Protein AF-A0A409XUX4-F1 (afdb_monomer_lite)

Organism: Psilocybe cyanescens (NCBI:txid93625)

Sequence (591 aa):
MGKIFDKIPPFVASWIQKQHIFFVATAALSETGHVNLSPKGLAKTFHIKDEKTVWYEDMTGSGVETIAHLRENGRMTIMFCAFEGPPQIVRLSGYGKVFEYDTPEYNELLPLNKRQPGSRSVILLQIHRVETSCGFSIPFYTFKAERMRLHQYLARAEREDLKTATCKLDSEEGATFDSQISEKGVRHYWAVLNKTSIDGLPGIQGAHKSKTLFDRDIANKEWKQEMPLVDMQQSKAAAVSAITSWVDPKVLVWFLLGVLTTSLWSNLTGIVVPKMKACTPSLVFYLQGHTTTMGKTFNEIPPFVASWIQNQHMFWVATAPLSETGHVNLSPKGFAGTFHIVDEKTVWYEDMTGSGIETIAHLRENGRMTIMFCAFEGPPQIVRLFGYGKTCKIYPPPDMILNVITGQVYEFDTPEYNELIPLDKRQPGSRSVIMLHIHRVGTSCGYSIPFYTFNTDRMRLHQFFAGKELADIEAEASATDNGAKQKDDTGKQHPVSDKGLKTYWLVRNKESTDGLPGIQTAYKSNTVFDRSIASKEWKQEKPPTDVLQAKATPDIAKWVDSKVLVGFVVGVGVTGLLSNLTSVVEKLKAW

Secondary structure (DSSP, 8-state):
--EEESS--HHHHHHHTT-S-EEEEEE-SSTTSPEEEEEE--TT-EEE-SSSEEEEEEE--S--HHHHHHHHT-EEEEEEE-SSSS--EEEEEEEEEEEETTSHHHHHHS-TTTSPTTEEEEEEEEEEEEEEE--TTPPEEEEEE---HHHHHHHHHHHHHHTTEE--TT-SS--EE-S---TTSHHHHHHHHSSB-TTS-B--SSGGG--SPPPHHHHH----PPP--S-HHHHHHHHHHHHHHHS-HHHHHHHHHHHHHHHHHHHHH------------S--TTSS-----SSEEESS--HHHHHHHHT-SEEEEEE--SSTTSPPEEEEEESTTSEEE-SSSEEEEEEE--S--HHHHHHHHT-EEEEEEE-SSSS--EEEEEEESS--TT---TT--TTS---SEEETTSHHHHHHS-TTTPPTTEEEEEEEEEEEEEEE--TTSPEEEEEE--THHHHHHHHHHHHHHHHHHHHHHS----B-TTS-B----TTSHHHHHHHHSSB-TTS-B--SSGGG--PPP-HHHHTS-----PPPTTSS-TTS---GGGS--HHHHHHHHHHHHHHHHHHHHHHHHHHHT--

InterPro domains:
  IPR011576 Pyridoxamine 5'-phosphate oxidase, N-terminal [PF01243] (11-134)
  IPR011576 Pyridoxamine 5'-phosphate oxidase, N-terminal [PF01243] (304-390)
  IPR012349 FMN-binding split barrel [G3DSA:2.30.110.10] (4-130)
  IPR012349 FMN-binding split barrel [G3DSA:2.30.110.10] (294-441)

Structure (mmCIF, N/CA/C/O backbone):
data_AF-A0A409XUX4-F1
#
_entry.id   AF-A0A409XUX4-F1
#
loop_
_atom_site.group_PDB
_atom_site.id
_atom_site.type_symbol
_atom_site.label_atom_id
_atom_site.label_alt_id
_atom_site.label_comp_id
_atom_site.label_asym_id
_atom_site.label_entity_id
_atom_site.label_seq_id
_atom_site.pdbx_PDB_ins_code
_atom_site.Cartn_x
_atom_site.Cartn_y
_atom_site.Cartn_z
_atom_site.occupancy
_atom_site.B_iso_or_equiv
_atom_site.auth_seq_id
_atom_site.auth_comp_id
_atom_site.auth_asym_id
_atom_site.auth_atom_id
_atom_site.pdbx_PDB_model_num
ATOM 1 N N . MET A 1 1 ? 5.103 -15.475 -13.789 1.00 54.09 1 MET A N 1
ATOM 2 C CA . MET A 1 1 ? 4.198 -14.387 -14.220 1.00 54.09 1 MET A CA 1
ATOM 3 C C . MET A 1 1 ? 2.974 -14.405 -13.338 1.00 54.09 1 MET A C 1
ATOM 5 O O . MET A 1 1 ? 2.628 -15.475 -12.845 1.00 54.09 1 MET A O 1
ATOM 9 N N . GLY A 1 2 ? 2.375 -13.237 -13.116 1.00 73.50 2 GLY A N 1
ATOM 10 C CA . GLY A 1 2 ? 1.166 -13.141 -12.317 1.00 73.50 2 GLY A CA 1
ATOM 11 C C . GLY A 1 2 ? -0.015 -13.883 -12.935 1.00 73.50 2 GLY A C 1
ATOM 12 O O . GLY A 1 2 ? -0.048 -14.094 -14.147 1.00 73.50 2 GLY A O 1
ATOM 13 N N . LYS A 1 3 ? -0.948 -14.317 -12.091 1.00 89.81 3 LYS A N 1
ATOM 14 C CA . LYS A 1 3 ? -2.194 -14.985 -12.493 1.00 89.81 3 LYS A CA 1
ATOM 15 C C . LYS A 1 3 ? -3.377 -14.248 -11.893 1.00 89.81 3 LYS A C 1
ATOM 17 O O . LYS A 1 3 ? -3.280 -13.808 -10.747 1.00 89.81 3 LYS A O 1
ATOM 22 N N . ILE A 1 4 ? -4.461 -14.176 -12.655 1.00 93.88 4 ILE A N 1
ATOM 23 C CA . ILE A 1 4 ? -5.734 -13.590 -12.241 1.00 93.88 4 ILE A CA 1
ATOM 24 C C . ILE A 1 4 ? -6.726 -14.731 -12.003 1.00 93.88 4 ILE A C 1
ATOM 26 O O . ILE A 1 4 ? -6.735 -15.709 -12.751 1.00 93.88 4 ILE A O 1
ATOM 30 N N . PHE A 1 5 ? -7.525 -14.612 -10.950 1.00 96.62 5 PHE A N 1
ATOM 31 C CA . PHE A 1 5 ? -8.585 -15.546 -10.591 1.00 96.62 5 PHE A CA 1
ATOM 32 C C . PHE A 1 5 ? -9.836 -14.768 -10.171 1.00 96.62 5 PHE A C 1
ATOM 34 O O . PHE A 1 5 ? -9.726 -13.725 -9.528 1.00 96.62 5 PHE A O 1
ATOM 41 N N . ASP A 1 6 ? -11.020 -15.314 -10.441 1.00 96.38 6 ASP A N 1
ATOM 42 C CA . ASP A 1 6 ? -12.298 -14.699 -10.034 1.00 96.38 6 ASP A CA 1
ATOM 43 C C . ASP A 1 6 ? -12.647 -14.944 -8.558 1.00 96.38 6 ASP A C 1
ATOM 45 O O . ASP A 1 6 ? -13.597 -14.377 -8.020 1.00 96.38 6 ASP A O 1
ATOM 49 N N . LYS A 1 7 ? -11.920 -15.857 -7.909 1.00 97.38 7 LYS A N 1
ATOM 50 C CA . LYS A 1 7 ? -12.117 -16.287 -6.523 1.00 97.38 7 LYS A CA 1
ATOM 51 C C . LYS A 1 7 ? -10.797 -16.691 -5.888 1.00 97.38 7 LYS A C 1
ATOM 53 O O . LYS A 1 7 ? -9.867 -17.039 -6.611 1.00 97.38 7 LYS A O 1
ATOM 58 N N . ILE A 1 8 ? -10.726 -16.686 -4.557 1.00 98.44 8 ILE A N 1
ATOM 59 C CA . ILE A 1 8 ? -9.548 -17.092 -3.785 1.00 98.44 8 ILE A CA 1
ATOM 60 C C . ILE A 1 8 ? -9.326 -18.601 -3.959 1.00 98.44 8 ILE A C 1
ATOM 62 O O . ILE A 1 8 ? -10.112 -19.400 -3.445 1.00 98.44 8 ILE A O 1
ATOM 66 N N . PRO A 1 9 ? -8.241 -19.035 -4.626 1.00 97.81 9 PRO A N 1
ATOM 67 C CA . PRO A 1 9 ? -7.914 -20.452 -4.688 1.00 97.81 9 PRO A CA 1
ATOM 68 C C . PRO A 1 9 ? -7.501 -20.987 -3.303 1.00 97.81 9 PRO A C 1
ATOM 70 O O . PRO A 1 9 ? -6.850 -20.255 -2.551 1.00 97.81 9 PRO A O 1
ATOM 73 N N . PRO A 1 10 ? -7.745 -22.271 -2.976 1.00 97.75 10 PRO A N 1
ATOM 74 C CA . PRO A 1 10 ? -7.389 -22.836 -1.669 1.00 97.75 10 PRO A CA 1
ATOM 75 C C . PRO A 1 10 ? -5.918 -22.632 -1.275 1.00 97.75 10 PRO A C 1
ATOM 77 O O . PRO A 1 10 ? -5.625 -22.266 -0.140 1.00 97.75 10 PRO A O 1
ATOM 80 N N . PHE A 1 11 ? -4.984 -22.770 -2.225 1.00 95.81 11 PHE A N 1
ATOM 81 C CA . PHE A 1 11 ? -3.557 -22.549 -1.960 1.00 95.81 11 PHE A CA 1
ATOM 82 C C . PHE A 1 11 ? -3.234 -21.088 -1.601 1.00 95.81 11 PHE A C 1
ATOM 84 O O . PHE A 1 11 ? -2.332 -20.837 -0.804 1.00 95.81 11 PHE A O 1
ATOM 91 N N . VAL A 1 12 ? -3.975 -20.124 -2.163 1.00 97.56 12 VAL A N 1
ATOM 92 C CA . VAL A 1 12 ? -3.846 -18.700 -1.828 1.00 97.56 12 VAL A CA 1
ATOM 93 C C . VAL A 1 12 ? -4.432 -18.438 -0.449 1.00 97.56 12 VAL A C 1
ATOM 95 O O . VAL A 1 12 ? -3.788 -17.761 0.345 1.00 97.56 12 VAL A O 1
ATOM 98 N N . ALA A 1 13 ? -5.598 -19.010 -0.132 1.00 97.94 13 ALA A N 1
ATOM 99 C CA . ALA A 1 13 ? -6.208 -18.885 1.191 1.00 97.94 13 ALA A CA 1
ATOM 100 C C . ALA A 1 13 ? -5.257 -19.381 2.29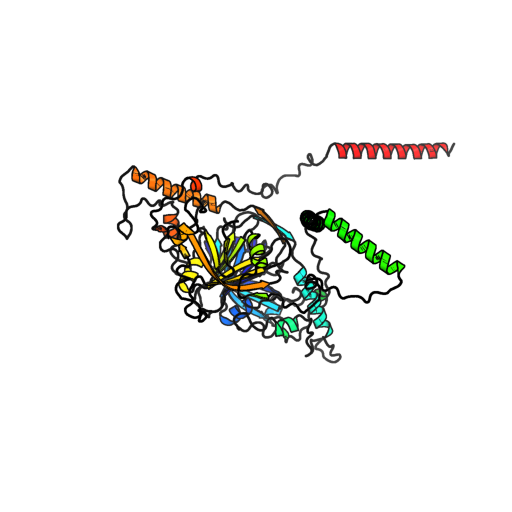5 1.00 97.94 13 ALA A C 1
ATOM 102 O O . ALA A 1 13 ? -4.983 -18.654 3.250 1.00 97.94 13 ALA A O 1
ATOM 103 N N . SER A 1 14 ? -4.671 -20.572 2.118 1.00 97.25 14 SER A N 1
ATOM 104 C CA . SER A 1 14 ? -3.688 -21.128 3.058 1.00 97.25 14 SER A CA 1
ATOM 105 C C . SER A 1 14 ? -2.408 -20.297 3.162 1.00 97.25 14 SER A C 1
ATOM 107 O O . SER A 1 14 ? -1.761 -20.297 4.207 1.00 97.25 14 SER A O 1
ATOM 109 N N . TRP A 1 15 ? -2.003 -19.615 2.088 1.00 97.25 15 TRP A N 1
ATOM 110 C CA . TRP A 1 15 ? -0.830 -18.742 2.104 1.00 97.25 15 TRP A CA 1
ATOM 111 C C . TRP A 1 15 ? -1.120 -17.398 2.795 1.00 97.25 15 TRP A C 1
ATOM 113 O O . TRP A 1 15 ? -0.307 -16.951 3.603 1.00 97.25 15 TRP A O 1
ATOM 123 N N . ILE A 1 16 ? -2.292 -16.797 2.551 1.00 97.56 16 ILE A N 1
ATOM 124 C CA . ILE A 1 16 ? -2.745 -15.548 3.186 1.00 97.56 16 ILE A CA 1
ATOM 125 C C . ILE A 1 16 ? -2.808 -15.694 4.709 1.00 97.56 16 ILE A C 1
ATOM 127 O O . ILE A 1 16 ? -2.332 -14.822 5.429 1.00 97.56 16 ILE A O 1
ATOM 131 N N . GLN A 1 17 ? -3.330 -16.816 5.211 1.00 95.69 17 GLN A N 1
ATOM 132 C CA . GLN A 1 17 ? -3.468 -17.067 6.652 1.00 95.69 17 GLN A CA 1
ATOM 133 C C . GLN A 1 17 ? -2.136 -17.104 7.421 1.00 95.69 17 GLN A C 1
ATOM 135 O O . GLN A 1 17 ? -2.141 -17.009 8.645 1.00 95.69 17 GLN A O 1
ATOM 140 N N . LYS A 1 18 ? -1.001 -17.246 6.725 1.00 95.31 18 LYS A N 1
ATOM 141 C CA . LYS A 1 18 ? 0.341 -17.250 7.330 1.00 95.31 18 LYS A CA 1
ATOM 142 C C . LYS A 1 18 ? 0.955 -15.854 7.450 1.00 95.31 18 LYS A C 1
ATOM 144 O O . LYS A 1 18 ? 2.015 -15.719 8.046 1.00 95.31 18 LYS A O 1
ATOM 149 N N . GLN A 1 19 ? 0.346 -14.837 6.843 1.00 96.94 19 GLN A N 1
ATOM 150 C CA . GLN A 1 19 ? 0.915 -13.493 6.814 1.00 96.94 19 GLN A CA 1
ATOM 151 C C . GLN A 1 19 ? 0.571 -12.734 8.100 1.00 96.94 19 GLN A C 1
ATOM 153 O O . GLN A 1 19 ? -0.573 -12.751 8.548 1.00 96.94 19 GLN A O 1
ATOM 158 N N . HIS A 1 20 ? 1.547 -12.020 8.665 1.00 96.50 20 HIS A N 1
ATOM 159 C CA . HIS A 1 20 ? 1.353 -11.200 9.872 1.00 96.50 20 HIS A CA 1
ATOM 160 C C . HIS A 1 20 ? 0.916 -9.761 9.565 1.00 96.50 20 HIS A C 1
ATOM 162 O O . HIS A 1 20 ? 0.531 -9.016 10.460 1.00 96.50 20 HIS A O 1
ATOM 168 N N . ILE A 1 21 ? 1.002 -9.339 8.303 1.00 97.75 21 ILE A N 1
ATOM 169 C CA . ILE A 1 21 ? 0.664 -7.985 7.871 1.00 97.75 21 ILE A CA 1
ATOM 170 C C . ILE A 1 21 ? 0.050 -8.002 6.474 1.00 97.75 21 ILE A C 1
ATOM 172 O O . ILE A 1 21 ? 0.439 -8.786 5.608 1.00 97.75 21 ILE A O 1
ATOM 176 N N . PHE A 1 22 ? -0.899 -7.101 6.261 1.00 98.50 22 PHE A N 1
ATOM 177 C CA . PHE A 1 22 ? -1.503 -6.805 4.974 1.00 98.50 22 PHE A CA 1
ATOM 178 C C . PHE A 1 22 ? -1.625 -5.297 4.775 1.00 98.50 22 PHE A C 1
ATOM 180 O O . PHE A 1 22 ? -1.474 -4.502 5.703 1.00 98.50 22 PHE A O 1
ATOM 187 N N . PHE A 1 23 ? -1.880 -4.892 3.541 1.00 98.69 23 PHE A N 1
ATOM 188 C CA . PHE A 1 23 ? -1.926 -3.496 3.133 1.00 98.69 23 PHE A CA 1
ATOM 189 C C . PHE A 1 23 ? -3.249 -3.225 2.435 1.00 98.69 23 PHE A C 1
ATOM 191 O O . PHE A 1 23 ? -3.685 -4.019 1.609 1.00 98.69 23 PHE A O 1
ATOM 198 N N . VAL A 1 24 ? -3.888 -2.113 2.768 1.00 98.62 24 VAL A N 1
ATOM 199 C CA . VAL A 1 24 ? -5.198 -1.735 2.240 1.00 98.62 24 VAL A CA 1
ATOM 200 C C . VAL A 1 24 ? -5.052 -0.444 1.459 1.00 98.62 24 VAL A C 1
ATOM 202 O O . VAL A 1 24 ? -4.553 0.540 2.008 1.00 98.62 24 VAL A O 1
ATOM 205 N N . ALA A 1 25 ? -5.509 -0.441 0.210 1.00 98.56 25 ALA A N 1
ATOM 206 C CA . ALA A 1 25 ? -5.637 0.763 -0.595 1.00 98.56 25 ALA A CA 1
ATOM 207 C C . ALA A 1 25 ? -7.102 1.028 -0.959 1.00 98.56 25 ALA A C 1
ATOM 209 O O . ALA A 1 25 ? -7.834 0.115 -1.342 1.00 98.56 25 ALA A O 1
ATOM 210 N N . THR A 1 26 ? -7.515 2.287 -0.836 1.00 98.25 26 THR A N 1
ATOM 211 C CA . THR A 1 26 ? -8.839 2.806 -1.221 1.00 98.25 26 THR A CA 1
ATOM 212 C C . THR A 1 26 ? -8.648 4.180 -1.855 1.00 98.25 26 THR A C 1
ATOM 214 O O . THR A 1 26 ? -7.652 4.838 -1.571 1.00 98.25 26 THR A O 1
ATOM 217 N N . ALA A 1 27 ? -9.577 4.676 -2.666 1.00 96.00 27 ALA A N 1
ATOM 218 C CA . ALA A 1 27 ? -9.424 5.991 -3.297 1.00 96.00 27 ALA A CA 1
ATOM 219 C C . ALA A 1 27 ? -10.740 6.763 -3.324 1.00 96.00 27 ALA A C 1
ATOM 221 O O . ALA A 1 27 ? -11.783 6.170 -3.602 1.00 96.00 27 ALA A O 1
ATOM 222 N N . ALA A 1 28 ? -10.669 8.070 -3.072 1.00 94.00 28 ALA A N 1
ATOM 223 C CA . ALA A 1 28 ? -11.787 8.976 -3.297 1.00 94.00 28 ALA A CA 1
ATOM 224 C C . ALA A 1 28 ? -12.094 9.105 -4.803 1.00 94.00 28 ALA A C 1
ATOM 226 O O . ALA A 1 28 ? -11.186 9.010 -5.640 1.00 94.00 28 ALA A O 1
ATOM 227 N N . LEU A 1 29 ? -13.362 9.338 -5.152 1.00 91.62 29 LEU A N 1
ATOM 228 C CA . LEU A 1 29 ? -13.801 9.543 -6.538 1.00 91.62 29 LEU A CA 1
ATOM 229 C C . LEU A 1 29 ? -13.244 10.839 -7.123 1.00 91.62 29 LEU A C 1
ATOM 231 O O . LEU A 1 29 ? -12.742 10.834 -8.245 1.00 91.62 29 LEU A O 1
ATOM 235 N N . SER A 1 30 ? -13.282 11.926 -6.345 1.00 87.88 30 SER A N 1
ATOM 236 C CA . SER A 1 30 ? -12.789 13.238 -6.779 1.00 87.88 30 SER A CA 1
ATOM 237 C C . SER A 1 30 ? -11.361 13.153 -7.311 1.00 87.88 30 SER A C 1
ATOM 239 O O . SER A 1 30 ? -10.498 12.603 -6.632 1.00 87.88 30 SER A O 1
ATOM 241 N N . GLU A 1 31 ? -11.083 13.767 -8.464 1.00 80.25 31 GLU A N 1
ATOM 242 C CA . GLU A 1 31 ? -9.741 13.848 -9.065 1.00 80.25 31 GLU A CA 1
ATOM 243 C C . GLU A 1 31 ? -8.715 14.584 -8.193 1.00 80.25 31 GLU A C 1
ATOM 245 O O . GLU A 1 31 ? -7.515 14.471 -8.427 1.00 80.25 31 GLU A O 1
ATOM 250 N N . THR A 1 32 ? -9.172 15.342 -7.195 1.00 80.06 32 THR A N 1
ATOM 251 C CA . THR A 1 32 ? -8.321 16.038 -6.219 1.00 80.06 32 THR A CA 1
ATOM 252 C C . THR A 1 32 ? -8.252 15.316 -4.876 1.00 80.06 32 THR A C 1
ATOM 254 O O . THR A 1 32 ? -7.502 15.732 -3.997 1.00 80.06 32 THR A O 1
ATOM 257 N N . GLY A 1 33 ? -9.065 14.272 -4.687 1.00 86.06 33 GLY A N 1
ATOM 258 C CA . GLY A 1 33 ? -9.049 13.449 -3.482 1.00 86.06 33 GLY A CA 1
ATOM 259 C C . GLY A 1 33 ? -7.838 12.522 -3.460 1.00 86.06 33 GLY A C 1
ATOM 260 O O . GLY A 1 33 ? -7.239 12.233 -4.499 1.00 86.06 33 GLY A O 1
ATOM 261 N N . HIS A 1 34 ? -7.465 12.017 -2.291 1.00 90.19 34 HIS A N 1
ATOM 262 C CA . HIS A 1 34 ? -6.253 11.219 -2.160 1.00 90.19 34 HIS A CA 1
ATOM 263 C C . HIS A 1 34 ? -6.506 9.728 -2.398 1.00 90.19 34 HIS A C 1
ATOM 265 O O . HIS A 1 34 ? -7.576 9.177 -2.123 1.00 90.19 34 HIS A O 1
ATOM 271 N N . VAL A 1 35 ? -5.463 9.032 -2.854 1.00 95.69 35 VAL A N 1
ATOM 272 C CA . VAL A 1 35 ? -5.415 7.570 -2.769 1.00 95.69 35 VAL A CA 1
ATOM 273 C C . VAL A 1 35 ? -4.910 7.210 -1.375 1.00 95.69 35 VAL A C 1
ATOM 275 O O . VAL A 1 35 ? -3.799 7.550 -0.991 1.00 95.69 35 VAL A O 1
ATOM 278 N N . ASN A 1 36 ? -5.720 6.524 -0.584 1.00 97.25 36 ASN A N 1
ATOM 279 C CA . ASN A 1 36 ? -5.318 6.052 0.730 1.00 97.25 36 ASN A CA 1
ATOM 280 C C . ASN A 1 36 ? -4.552 4.733 0.617 1.00 97.25 36 ASN A C 1
ATOM 282 O O . ASN A 1 36 ? -4.907 3.851 -0.161 1.00 97.25 36 ASN A O 1
ATOM 286 N N . LEU A 1 37 ? -3.540 4.588 1.466 1.00 97.62 37 LEU A N 1
ATOM 287 C CA . LEU A 1 37 ? -2.762 3.372 1.628 1.00 97.62 37 LEU A CA 1
ATOM 288 C C . LEU A 1 37 ? -2.427 3.175 3.103 1.00 97.62 37 LEU A C 1
ATOM 290 O O . LEU A 1 37 ? -1.843 4.054 3.729 1.00 97.62 37 LEU A O 1
ATOM 294 N N . SER A 1 38 ? -2.802 2.036 3.677 1.00 96.38 38 SER A N 1
ATOM 295 C CA . SER A 1 38 ? -2.632 1.769 5.103 1.00 96.38 38 SER A CA 1
ATOM 296 C C . SER A 1 38 ? -2.156 0.341 5.379 1.00 96.38 38 SER A C 1
ATOM 298 O O . SER A 1 38 ? -2.767 -0.598 4.870 1.00 96.38 38 SER A O 1
ATOM 300 N N . PRO A 1 39 ? -1.129 0.141 6.225 1.00 97.25 39 PRO A N 1
ATOM 301 C CA . PRO A 1 39 ? -0.734 -1.185 6.667 1.00 97.25 39 PRO A CA 1
ATOM 302 C C . PRO A 1 39 ? -1.576 -1.626 7.875 1.00 97.25 39 PRO A C 1
ATOM 304 O O . PRO A 1 39 ? -1.963 -0.812 8.719 1.00 97.25 39 PRO A O 1
ATOM 307 N N . LYS A 1 40 ? -1.858 -2.925 7.963 1.00 96.81 40 LYS A N 1
ATOM 308 C CA . LYS A 1 40 ? -2.647 -3.577 9.015 1.00 96.81 40 LYS A CA 1
ATOM 309 C C . LYS A 1 40 ? -1.900 -4.834 9.448 1.00 96.81 40 LYS A C 1
ATOM 311 O O . LYS A 1 40 ? -1.624 -5.689 8.614 1.00 96.81 40 LYS A O 1
ATOM 316 N N . GLY A 1 41 ? -1.522 -4.927 10.719 1.00 91.00 41 GLY A N 1
ATOM 317 C CA . GLY A 1 41 ? -0.540 -5.922 11.158 1.00 91.00 41 GLY A CA 1
ATOM 318 C C . GLY A 1 41 ? -0.795 -6.513 12.534 1.00 91.00 41 GLY A C 1
ATOM 319 O O . GLY A 1 41 ? 0.150 -6.836 13.235 1.00 91.00 41 GLY A O 1
ATOM 320 N N . LEU A 1 42 ? -2.061 -6.606 12.944 1.00 91.44 42 LEU A N 1
ATOM 321 C CA . LEU A 1 42 ? -2.410 -7.280 14.188 1.00 91.44 42 LEU A CA 1
ATOM 322 C C . LEU A 1 42 ? -2.828 -8.716 13.915 1.00 91.44 42 LEU A C 1
ATOM 324 O O . LEU A 1 42 ? -3.712 -8.973 13.091 1.00 91.44 42 LEU A O 1
ATOM 328 N N . ALA A 1 43 ? -2.244 -9.642 14.668 1.00 90.19 43 ALA A N 1
ATOM 329 C CA . ALA A 1 43 ? -2.665 -11.033 14.656 1.00 90.19 43 ALA A CA 1
ATOM 330 C C . ALA A 1 43 ? -4.182 -11.185 14.875 1.00 90.19 43 ALA A C 1
ATOM 332 O O . ALA A 1 43 ? -4.784 -10.489 15.692 1.00 90.19 43 ALA A O 1
ATOM 333 N N . LYS A 1 44 ? -4.778 -12.167 14.184 1.00 90.25 44 LYS A N 1
ATOM 334 C CA . LYS A 1 44 ? -6.197 -12.556 14.303 1.00 90.25 44 LYS A CA 1
ATOM 335 C C . LYS A 1 44 ? -7.215 -11.470 13.929 1.00 90.25 44 LYS A C 1
ATOM 337 O O . LYS A 1 44 ? -8.351 -11.566 14.369 1.00 90.25 44 LYS A O 1
ATOM 342 N N . THR A 1 45 ? -6.825 -10.479 13.125 1.00 95.62 45 THR A N 1
ATOM 343 C CA . THR A 1 45 ? -7.748 -9.433 12.647 1.00 95.62 45 THR A CA 1
ATOM 344 C C . THR A 1 45 ? -8.212 -9.628 11.208 1.00 95.62 45 THR A C 1
ATOM 346 O O . THR A 1 45 ? -9.161 -8.972 10.806 1.00 95.62 45 THR A O 1
ATOM 349 N N . PHE A 1 46 ? -7.581 -10.499 10.413 1.00 98.06 46 PHE A N 1
ATOM 350 C CA . PHE A 1 46 ? -7.982 -10.777 9.029 1.00 98.06 46 PHE A CA 1
ATOM 351 C C . PHE A 1 46 ? -8.625 -12.159 8.911 1.00 98.06 46 PHE A C 1
ATOM 353 O O . PHE A 1 46 ? -8.077 -13.149 9.400 1.00 98.06 46 PHE A O 1
ATOM 360 N N . HIS A 1 47 ? -9.758 -12.235 8.215 1.00 97.94 47 HIS A N 1
ATOM 361 C CA . HIS A 1 47 ? -10.576 -13.437 8.124 1.00 97.94 47 HIS A CA 1
ATOM 362 C C . HIS A 1 47 ? -11.050 -13.684 6.693 1.00 97.94 47 HIS A C 1
ATOM 364 O O . HIS A 1 47 ? -11.508 -12.781 5.993 1.00 97.94 47 HIS A O 1
ATOM 370 N N . ILE A 1 48 ? -10.984 -14.946 6.274 1.00 98.38 48 ILE A N 1
ATOM 371 C CA . ILE A 1 48 ? -11.575 -15.420 5.022 1.00 98.38 48 ILE A CA 1
ATOM 372 C C . ILE A 1 48 ? -12.926 -16.039 5.378 1.00 98.38 48 ILE A C 1
ATOM 374 O O . ILE A 1 48 ? -12.959 -17.028 6.107 1.00 98.38 48 ILE A O 1
ATOM 378 N N . LYS A 1 49 ? -14.025 -15.435 4.910 1.00 97.75 49 LYS A N 1
ATOM 379 C CA . LYS A 1 49 ? -15.389 -15.939 5.139 1.00 97.75 49 LYS A CA 1
ATOM 380 C C . LYS A 1 49 ? -15.726 -17.046 4.140 1.00 97.75 49 LYS A C 1
ATOM 382 O O . LYS A 1 49 ? -16.232 -18.088 4.537 1.00 97.75 49 LYS A O 1
ATOM 387 N N . ASP A 1 50 ? -15.411 -16.824 2.868 1.00 98.12 50 ASP A N 1
ATOM 388 C CA . ASP A 1 50 ? -15.602 -17.776 1.771 1.00 98.12 50 ASP A CA 1
ATOM 389 C C . ASP A 1 50 ? -14.640 -17.466 0.601 1.00 98.12 50 ASP A C 1
ATOM 391 O O . ASP A 1 50 ? -13.724 -16.653 0.731 1.00 98.12 50 ASP A O 1
ATOM 395 N N . GLU A 1 51 ? -14.817 -18.126 -0.549 1.00 97.94 51 GLU A N 1
ATOM 396 C CA . GLU A 1 51 ? -13.944 -17.972 -1.722 1.00 97.94 51 GLU A CA 1
ATOM 397 C C . GLU A 1 51 ? -14.007 -16.588 -2.400 1.00 97.94 51 GLU A C 1
ATOM 399 O O . GLU A 1 51 ? -13.137 -16.272 -3.212 1.00 97.94 51 GLU A O 1
ATOM 404 N N . LYS A 1 52 ? -14.999 -15.750 -2.075 1.00 98.44 52 LYS A N 1
ATOM 405 C CA . LYS A 1 52 ? -15.168 -14.388 -2.611 1.00 98.44 52 LYS A CA 1
ATOM 406 C C . LYS A 1 52 ? -15.386 -13.324 -1.537 1.00 98.44 52 LYS A C 1
ATOM 408 O O . LYS A 1 52 ? -15.544 -12.155 -1.877 1.00 98.44 52 LYS A O 1
ATOM 413 N N . THR A 1 53 ? -15.353 -13.684 -0.262 1.00 98.62 53 THR A N 1
ATOM 414 C CA . THR A 1 53 ? -15.611 -12.749 0.829 1.00 98.62 53 THR A CA 1
ATOM 415 C C . THR A 1 53 ? -14.531 -12.855 1.888 1.00 98.62 53 THR A C 1
ATOM 417 O O . THR A 1 53 ? -14.292 -13.914 2.472 1.00 98.62 53 THR A O 1
ATOM 420 N N . VAL A 1 54 ? -13.909 -11.721 2.183 1.00 98.81 54 VAL A N 1
ATOM 421 C CA . VAL A 1 54 ? -12.992 -11.559 3.315 1.00 98.81 54 VAL A CA 1
ATOM 422 C C . VAL A 1 54 ? -13.464 -10.402 4.174 1.00 98.81 54 VAL A C 1
ATOM 424 O O . VAL A 1 54 ? -14.218 -9.545 3.718 1.00 98.81 54 VAL A O 1
ATOM 427 N N . TRP A 1 55 ? -13.026 -10.357 5.420 1.00 98.69 55 TRP A N 1
ATOM 428 C CA . TRP A 1 55 ? -13.231 -9.195 6.267 1.00 98.69 55 TRP A CA 1
ATOM 429 C C . TRP A 1 55 ? -12.053 -9.018 7.209 1.00 98.69 55 TRP A C 1
ATOM 431 O O . TRP A 1 55 ? -11.303 -9.962 7.473 1.00 98.69 55 TRP A O 1
ATOM 441 N N . TYR A 1 56 ? -11.878 -7.800 7.704 1.00 98.62 56 TYR A N 1
ATOM 442 C CA . TYR A 1 56 ? -10.935 -7.551 8.777 1.00 98.62 56 TYR A CA 1
ATOM 443 C C . TYR A 1 56 ? -11.516 -6.653 9.863 1.00 98.62 56 TYR A C 1
ATOM 445 O O . TYR A 1 56 ? -12.367 -5.798 9.611 1.00 98.62 56 TYR A O 1
ATOM 453 N N . GLU A 1 57 ? -11.041 -6.875 11.080 1.00 98.06 57 GLU A N 1
ATOM 454 C CA . GLU A 1 57 ? -11.306 -6.049 12.247 1.00 98.06 57 GLU A CA 1
ATOM 455 C C . GLU A 1 57 ? -10.499 -4.747 12.139 1.00 98.06 57 GLU A C 1
ATOM 457 O O . GLU A 1 57 ? -9.267 -4.740 12.220 1.00 98.06 57 GLU A O 1
ATOM 462 N N . ASP A 1 58 ? -11.182 -3.628 11.891 1.00 97.81 58 ASP A N 1
ATOM 463 C CA . ASP A 1 58 ? -10.548 -2.317 11.812 1.00 97.81 58 ASP A CA 1
ATOM 464 C C . ASP A 1 58 ? -10.459 -1.697 13.204 1.00 97.81 58 ASP A C 1
ATOM 466 O O . ASP A 1 58 ? -11.455 -1.328 13.834 1.00 97.81 58 ASP A O 1
ATOM 470 N N . MET A 1 59 ? -9.222 -1.571 13.669 1.00 96.50 59 MET A N 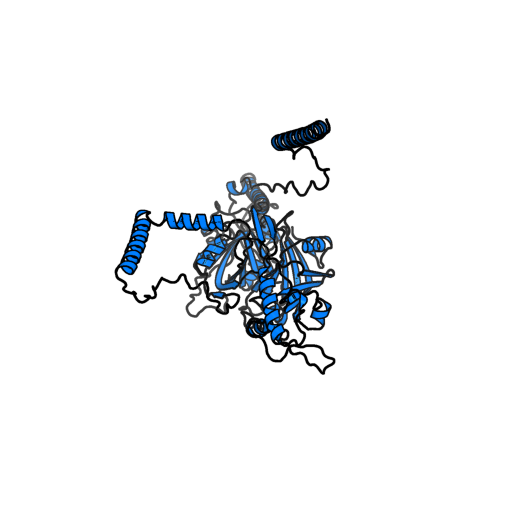1
ATOM 471 C CA . MET A 1 59 ? -8.903 -0.954 14.947 1.00 96.50 59 MET A CA 1
ATOM 472 C C . MET A 1 59 ? -8.914 0.567 14.858 1.00 96.50 59 MET A C 1
ATOM 474 O O . MET A 1 59 ? -8.607 1.167 13.825 1.00 96.50 59 MET A O 1
ATOM 478 N N . THR A 1 60 ? -9.177 1.199 15.995 1.00 95.56 60 THR A N 1
ATOM 479 C CA . THR A 1 60 ? -9.102 2.650 16.145 1.00 95.56 60 THR A CA 1
ATOM 480 C C . THR A 1 60 ? -7.689 3.150 15.884 1.00 95.56 60 THR A C 1
ATOM 482 O O . THR A 1 60 ? -6.729 2.751 16.543 1.00 95.56 60 THR A O 1
ATOM 485 N N . GLY A 1 61 ? -7.574 4.072 14.935 1.00 91.06 61 GLY A N 1
ATOM 486 C CA . GLY A 1 61 ? -6.336 4.754 14.599 1.00 91.06 61 GLY A CA 1
ATOM 487 C C . GLY A 1 61 ? -6.603 6.172 14.111 1.00 91.06 61 GLY A C 1
ATOM 488 O O . GLY A 1 61 ? -7.748 6.609 14.010 1.00 91.06 61 GLY A O 1
ATOM 489 N N . SER A 1 62 ? -5.525 6.875 13.778 1.00 87.62 62 SER A N 1
ATOM 490 C CA . SER A 1 62 ? -5.555 8.274 13.340 1.00 87.62 62 SER A CA 1
ATOM 491 C C . SER A 1 62 ? -6.391 8.540 12.093 1.00 87.62 62 SER A C 1
ATOM 493 O O . SER A 1 62 ? -6.988 9.600 11.975 1.00 87.62 62 SER A O 1
ATOM 495 N N . GLY A 1 63 ? -6.391 7.598 11.152 1.00 90.38 63 GLY A N 1
ATOM 496 C CA . GLY A 1 63 ? -7.059 7.738 9.862 1.00 90.38 63 GLY A CA 1
ATOM 497 C C . GLY A 1 63 ? -8.440 7.090 9.837 1.00 90.38 63 GLY A C 1
ATOM 498 O O . GLY A 1 63 ? -8.702 6.126 10.568 1.00 90.38 63 GLY A O 1
ATOM 499 N N . VAL A 1 64 ? -9.310 7.589 8.960 1.00 95.88 64 VAL A N 1
ATOM 500 C CA . VAL A 1 64 ? -10.645 7.028 8.668 1.00 95.88 64 VAL A CA 1
ATOM 501 C C . VAL A 1 64 ? -10.912 6.910 7.158 1.00 95.88 64 VAL A C 1
ATOM 503 O O . VAL A 1 64 ? -12.032 6.678 6.714 1.00 95.88 64 VAL A O 1
ATOM 506 N N . GLU A 1 65 ? -9.864 7.027 6.345 1.00 96.81 65 GLU A N 1
ATOM 507 C CA . GLU A 1 65 ? -9.939 7.144 4.886 1.00 96.81 65 GLU A CA 1
ATOM 508 C C . GLU A 1 65 ? -10.529 5.889 4.241 1.00 96.81 65 GLU A C 1
ATOM 510 O O . GLU A 1 65 ? -11.343 5.992 3.331 1.00 96.81 65 GLU A O 1
ATOM 515 N N . THR A 1 66 ? -10.180 4.693 4.732 1.00 97.94 66 THR A N 1
ATOM 516 C CA . THR A 1 66 ? -10.790 3.447 4.240 1.00 97.94 66 THR A CA 1
ATOM 517 C C . THR A 1 66 ? -12.304 3.484 4.424 1.00 97.94 66 THR A C 1
ATOM 519 O O . THR A 1 66 ? -13.026 3.278 3.459 1.00 97.94 66 THR A O 1
ATOM 522 N N . ILE A 1 67 ? -12.792 3.799 5.626 1.00 98.38 67 ILE A N 1
ATOM 523 C CA . ILE A 1 67 ? -14.234 3.868 5.901 1.00 98.38 67 ILE A CA 1
ATOM 524 C C . ILE A 1 67 ? -14.894 4.917 5.007 1.00 98.38 67 ILE A C 1
ATOM 526 O O . ILE A 1 67 ? -15.904 4.627 4.374 1.00 98.38 67 ILE A O 1
ATOM 530 N N . ALA A 1 68 ? -14.300 6.105 4.907 1.00 98.00 68 ALA A N 1
ATOM 531 C CA . ALA A 1 68 ? -14.862 7.196 4.127 1.00 98.00 68 ALA A CA 1
ATOM 532 C C . ALA A 1 68 ? -14.944 6.874 2.623 1.00 98.00 68 ALA A C 1
ATOM 534 O O . ALA A 1 68 ? -15.994 7.055 2.014 1.00 98.00 68 ALA A O 1
ATOM 535 N N . HIS A 1 69 ? -13.881 6.318 2.033 1.00 97.75 69 HIS A N 1
ATOM 536 C CA . HIS A 1 69 ? -13.871 5.924 0.617 1.00 97.75 69 HIS A CA 1
ATOM 537 C C . HIS A 1 69 ? -14.831 4.758 0.349 1.00 97.75 69 HIS A C 1
ATOM 539 O O . HIS A 1 69 ? -15.504 4.731 -0.677 1.00 97.75 69 HIS A O 1
ATOM 545 N N . LEU A 1 70 ? -14.947 3.807 1.284 1.00 98.06 70 LEU A N 1
ATOM 546 C CA . LEU A 1 70 ? -15.900 2.706 1.153 1.00 98.06 70 LEU A CA 1
ATOM 547 C C . LEU A 1 70 ? -17.354 3.184 1.203 1.00 98.06 70 LEU A C 1
ATOM 549 O O . LEU A 1 70 ? -18.191 2.641 0.490 1.00 98.06 70 LEU A O 1
ATOM 553 N N . ARG A 1 71 ? -17.653 4.205 2.014 1.00 96.94 71 ARG A N 1
ATOM 554 C CA . ARG A 1 71 ? -18.978 4.839 2.048 1.00 96.94 71 ARG A CA 1
ATOM 555 C C . ARG A 1 71 ? -19.290 5.624 0.779 1.00 96.94 71 ARG A C 1
ATOM 557 O O . ARG A 1 71 ? -20.453 5.689 0.402 1.00 96.94 71 ARG A O 1
ATOM 564 N N . GLU A 1 72 ? -18.278 6.221 0.159 1.00 96.06 72 GLU A N 1
ATOM 565 C CA . GLU A 1 72 ? -18.434 6.971 -1.086 1.00 96.06 72 GLU A CA 1
ATOM 566 C C . GLU A 1 72 ? -18.623 6.039 -2.291 1.00 96.06 72 GLU A C 1
ATOM 568 O O . GLU A 1 72 ? -19.583 6.193 -3.037 1.00 96.06 72 GLU A O 1
ATOM 573 N N . ASN A 1 73 ? -17.718 5.075 -2.484 1.00 95.62 73 ASN A N 1
ATOM 574 C CA . ASN A 1 73 ? -17.660 4.288 -3.721 1.00 95.62 73 ASN A CA 1
ATOM 575 C C . ASN A 1 73 ? -17.339 2.797 -3.532 1.00 95.62 73 ASN A C 1
ATOM 577 O O . ASN A 1 73 ? -17.409 2.018 -4.480 1.00 95.62 73 ASN A O 1
ATOM 581 N N . GLY A 1 74 ? -16.974 2.367 -2.324 1.00 96.94 74 GLY A N 1
ATOM 582 C CA . GLY A 1 74 ? -16.746 0.953 -2.025 1.00 96.94 74 GLY A CA 1
ATOM 583 C C . GLY A 1 74 ? -15.441 0.360 -2.570 1.00 96.94 74 GLY A C 1
ATOM 584 O O . GLY A 1 74 ? -15.117 -0.765 -2.205 1.00 96.94 74 GLY A O 1
ATOM 585 N N . ARG A 1 75 ? -14.650 1.046 -3.402 1.00 96.88 75 ARG A N 1
ATOM 586 C CA . ARG A 1 75 ? -13.466 0.433 -4.027 1.00 96.88 75 ARG A CA 1
ATOM 587 C C . ARG A 1 75 ? -12.352 0.171 -3.022 1.00 96.88 75 ARG A C 1
ATOM 589 O O . ARG A 1 75 ? -11.880 1.082 -2.334 1.00 96.88 75 ARG A O 1
ATOM 596 N N . MET A 1 76 ? -11.865 -1.067 -2.995 1.00 98.19 76 MET A N 1
ATOM 597 C CA . MET A 1 76 ? -10.763 -1.457 -2.124 1.00 98.19 76 MET A CA 1
ATOM 598 C C . MET A 1 76 ? -9.913 -2.576 -2.719 1.00 98.19 76 MET A C 1
ATOM 600 O O . MET A 1 76 ? -10.428 -3.530 -3.304 1.00 98.19 76 MET A O 1
ATOM 604 N N . THR A 1 77 ? -8.606 -2.484 -2.479 1.00 98.56 77 THR A N 1
ATOM 605 C CA . THR A 1 77 ? -7.652 -3.567 -2.718 1.00 98.56 77 THR A CA 1
ATOM 606 C C . THR A 1 77 ? -6.922 -3.906 -1.424 1.00 98.56 77 THR A C 1
ATOM 608 O O . THR A 1 77 ? -6.355 -3.026 -0.773 1.00 98.56 77 THR A O 1
ATOM 611 N N . ILE A 1 78 ? -6.907 -5.190 -1.066 1.00 98.81 78 ILE A N 1
ATOM 612 C CA . ILE A 1 78 ? -6.101 -5.736 0.030 1.00 98.81 78 ILE A CA 1
ATOM 613 C C . ILE A 1 78 ? -4.915 -6.484 -0.567 1.00 98.81 78 ILE A C 1
ATOM 615 O O . ILE A 1 78 ? -5.095 -7.327 -1.439 1.00 98.81 78 ILE A O 1
ATOM 619 N N . MET A 1 79 ? -3.705 -6.204 -0.094 1.00 98.75 79 MET A N 1
ATOM 620 C CA . MET A 1 79 ? -2.479 -6.821 -0.581 1.00 98.75 79 MET A CA 1
ATOM 621 C C . MET A 1 79 ? -1.681 -7.496 0.534 1.00 98.75 79 MET A C 1
ATOM 623 O O . MET A 1 79 ? -1.525 -6.954 1.626 1.00 98.75 79 MET A O 1
ATOM 627 N N . PHE A 1 80 ? -1.095 -8.641 0.200 1.00 98.56 80 PHE A N 1
ATOM 628 C CA . PHE A 1 80 ? -0.168 -9.412 1.022 1.00 98.56 80 PHE A CA 1
ATOM 629 C C . PHE A 1 80 ? 1.174 -9.584 0.300 1.00 98.56 80 PHE A C 1
ATOM 631 O O . PHE A 1 80 ? 1.196 -9.746 -0.924 1.00 98.56 80 PHE A O 1
ATOM 638 N N . CYS A 1 81 ? 2.278 -9.614 1.052 1.00 96.88 81 CYS A N 1
ATOM 639 C CA . CYS A 1 81 ? 3.638 -9.775 0.527 1.00 96.88 81 CYS A CA 1
ATOM 640 C C . CYS A 1 81 ? 4.391 -10.891 1.260 1.00 96.88 81 CYS A C 1
ATOM 642 O O . CYS A 1 81 ? 4.402 -10.911 2.486 1.00 96.88 81 CYS A O 1
ATOM 644 N N . ALA A 1 82 ? 5.092 -11.753 0.518 1.00 96.19 82 ALA A N 1
ATOM 645 C CA . ALA A 1 82 ? 6.030 -12.718 1.086 1.00 96.19 82 ALA A CA 1
ATOM 646 C C . ALA A 1 82 ? 7.333 -12.028 1.512 1.00 96.19 82 ALA A C 1
ATOM 648 O O . ALA A 1 82 ? 8.182 -11.718 0.665 1.00 96.19 82 ALA A O 1
ATOM 649 N N . PHE A 1 83 ? 7.499 -11.849 2.818 1.00 95.88 83 PHE A N 1
ATOM 650 C CA . PHE A 1 83 ? 8.767 -11.443 3.430 1.00 95.88 83 PHE A CA 1
ATOM 651 C C . PHE A 1 83 ? 9.694 -12.618 3.750 1.00 95.88 83 PHE A C 1
ATOM 653 O O . PHE A 1 83 ? 10.910 -12.454 3.792 1.00 95.88 83 PHE A O 1
ATOM 660 N N . GLU A 1 84 ? 9.128 -13.811 3.900 1.00 92.94 84 GLU A N 1
ATOM 661 C CA . GLU A 1 84 ? 9.850 -15.057 4.134 1.00 92.94 84 GLU A CA 1
ATOM 662 C C . GLU A 1 84 ? 9.509 -16.071 3.038 1.00 92.94 84 GLU A C 1
ATOM 664 O O . GLU A 1 84 ? 8.435 -16.026 2.431 1.00 92.94 84 GLU A O 1
ATOM 669 N N . GLY A 1 85 ? 10.423 -17.009 2.787 1.00 91.69 85 GLY A N 1
ATOM 670 C CA . GLY A 1 85 ? 10.211 -18.081 1.815 1.00 91.69 85 GLY A CA 1
ATOM 671 C C . GLY A 1 85 ? 10.118 -17.602 0.355 1.00 91.69 85 GLY A C 1
ATOM 672 O O . GLY A 1 85 ? 10.701 -16.574 -0.007 1.00 91.69 85 GLY A O 1
ATOM 673 N N . PRO A 1 86 ? 9.441 -18.373 -0.518 1.00 92.31 86 PRO A N 1
ATOM 674 C CA . PRO A 1 86 ? 9.331 -18.051 -1.935 1.00 92.31 86 PRO A CA 1
ATOM 675 C C . PRO A 1 86 ? 8.651 -16.697 -2.187 1.00 92.31 86 PRO A C 1
ATOM 677 O O . PRO A 1 86 ? 7.679 -16.355 -1.510 1.00 92.31 86 PRO A O 1
ATOM 680 N N . PRO A 1 87 ? 9.111 -15.938 -3.193 1.00 93.06 87 PRO A N 1
ATOM 681 C CA . PRO A 1 87 ? 8.582 -14.617 -3.480 1.00 93.06 87 PRO A CA 1
ATOM 682 C C . PRO A 1 87 ? 7.148 -14.702 -4.022 1.00 93.06 87 PRO A C 1
ATOM 684 O O . PRO A 1 87 ? 6.869 -15.434 -4.973 1.00 93.06 87 PRO A O 1
ATOM 687 N N . GLN A 1 88 ? 6.232 -13.952 -3.407 1.00 94.69 88 GLN A N 1
ATOM 688 C CA . GLN A 1 88 ? 4.827 -13.908 -3.800 1.00 94.69 88 GLN A CA 1
ATOM 689 C C . GLN A 1 88 ? 4.164 -12.619 -3.310 1.00 94.69 88 GLN A C 1
ATOM 691 O O . GLN A 1 88 ? 4.401 -12.162 -2.193 1.00 94.69 88 GLN A O 1
ATOM 696 N N . ILE A 1 89 ? 3.311 -12.045 -4.152 1.00 97.19 89 ILE A N 1
ATOM 697 C CA . ILE A 1 89 ? 2.371 -10.984 -3.789 1.00 97.19 89 ILE A CA 1
ATOM 698 C C . ILE A 1 89 ? 0.973 -11.471 -4.155 1.00 97.19 89 ILE A C 1
ATOM 700 O O . ILE A 1 89 ? 0.800 -12.087 -5.210 1.00 97.19 89 ILE A O 1
ATOM 704 N N . VAL A 1 90 ? -0.012 -11.189 -3.305 1.00 98.31 90 VAL A N 1
ATOM 705 C CA . VAL A 1 90 ? -1.431 -11.440 -3.590 1.00 98.31 90 VAL A CA 1
ATOM 706 C C . VAL A 1 90 ? -2.217 -10.156 -3.393 1.00 98.31 90 VAL A C 1
ATOM 708 O O . VAL A 1 90 ? -2.044 -9.500 -2.370 1.00 98.31 90 VAL A O 1
ATOM 711 N N . ARG A 1 91 ? -3.086 -9.818 -4.347 1.00 98.31 91 ARG A N 1
ATOM 712 C CA . ARG A 1 91 ? -4.056 -8.722 -4.259 1.00 98.31 91 ARG A CA 1
ATOM 713 C C . ARG A 1 91 ? -5.471 -9.272 -4.325 1.00 98.31 91 ARG A C 1
ATOM 715 O O . ARG A 1 91 ? -5.756 -10.128 -5.158 1.00 98.31 91 ARG A O 1
ATOM 722 N N . LEU A 1 92 ? -6.335 -8.768 -3.457 1.00 98.56 92 LEU A N 1
ATOM 723 C CA . LEU A 1 92 ? -7.770 -9.013 -3.437 1.00 98.56 92 LEU A CA 1
ATOM 724 C C . LEU A 1 92 ? -8.452 -7.681 -3.745 1.00 98.56 92 LEU A C 1
ATOM 726 O O . LEU A 1 92 ? -8.451 -6.791 -2.894 1.00 98.56 92 LEU A O 1
ATOM 730 N N . SER A 1 93 ? -8.991 -7.537 -4.949 1.00 97.88 93 SER A N 1
ATOM 731 C CA . SER A 1 93 ? -9.698 -6.334 -5.389 1.00 97.88 93 SER A CA 1
ATOM 732 C C . SER A 1 93 ? -11.202 -6.581 -5.374 1.00 97.88 93 SER A C 1
ATOM 734 O O . SER A 1 93 ? -11.692 -7.648 -5.767 1.00 97.88 93 SER A O 1
ATOM 736 N N . GLY A 1 94 ? -11.944 -5.606 -4.860 1.00 97.56 94 GLY A N 1
ATOM 737 C CA . GLY A 1 94 ? -13.350 -5.796 -4.549 1.00 97.56 94 GLY A CA 1
ATOM 738 C C . GLY A 1 94 ? -14.075 -4.526 -4.130 1.00 97.56 94 GLY A C 1
ATOM 739 O O . GLY A 1 94 ? -13.521 -3.425 -4.157 1.00 97.56 94 GLY A O 1
ATOM 740 N N . TYR A 1 95 ? -15.318 -4.733 -3.704 1.00 98.12 95 TYR A N 1
ATOM 741 C CA . TYR A 1 95 ? -16.178 -3.703 -3.138 1.00 98.12 95 TYR A CA 1
ATOM 742 C C . TYR A 1 95 ? -16.378 -3.955 -1.647 1.00 98.12 95 TYR A C 1
ATOM 744 O O . TYR A 1 95 ? -16.807 -5.037 -1.233 1.00 98.12 95 TYR A O 1
ATOM 752 N N . GLY A 1 96 ? -16.000 -2.975 -0.836 1.00 97.81 96 GLY A N 1
ATOM 753 C CA . GLY A 1 96 ? -16.035 -3.057 0.608 1.00 97.81 96 GLY A CA 1
ATOM 754 C C . GLY A 1 96 ? -17.299 -2.471 1.229 1.00 97.81 96 GLY A C 1
ATOM 755 O O . GLY A 1 96 ? -17.924 -1.566 0.683 1.00 97.81 96 GLY A O 1
ATOM 756 N N . LYS A 1 97 ? -17.648 -2.977 2.411 1.00 98.25 97 LYS A N 1
ATOM 757 C CA . LYS A 1 97 ? -18.712 -2.470 3.281 1.00 98.25 97 LYS A CA 1
ATOM 758 C C . LYS A 1 97 ? -18.163 -2.241 4.683 1.00 98.25 97 LYS A C 1
ATOM 760 O O . LYS A 1 97 ? -17.251 -2.943 5.121 1.00 98.25 97 LYS A O 1
ATOM 765 N N . VAL A 1 98 ? -18.740 -1.267 5.378 1.00 98.56 98 VAL A N 1
ATOM 766 C CA . VAL A 1 98 ? -18.367 -0.899 6.745 1.00 98.56 98 VAL A CA 1
ATOM 767 C C . VAL A 1 98 ? -19.502 -1.279 7.683 1.00 98.56 98 VAL A C 1
ATOM 769 O O . VAL A 1 98 ? -20.606 -0.752 7.549 1.00 98.56 98 VAL A O 1
ATOM 772 N N . PHE A 1 99 ? -19.215 -2.144 8.648 1.00 98.44 99 PHE A N 1
ATOM 773 C CA . PHE A 1 99 ? -20.108 -2.443 9.763 1.00 98.44 99 PHE A CA 1
ATOM 774 C C . PHE A 1 99 ? -19.489 -1.861 11.022 1.00 98.44 99 PHE A C 1
ATOM 776 O O . PHE A 1 99 ? -18.429 -2.304 11.455 1.00 98.44 99 PHE A O 1
ATOM 783 N N . GLU A 1 100 ? -20.076 -0.793 11.547 1.00 97.94 100 GLU A N 1
ATOM 784 C CA . GLU A 1 100 ? -19.543 -0.108 12.723 1.00 97.94 100 GLU A CA 1
ATOM 785 C C . GLU A 1 100 ? -19.805 -0.910 13.999 1.00 97.94 100 GLU A C 1
ATOM 787 O O . GLU A 1 100 ? -20.689 -1.762 14.040 1.00 97.94 100 GLU A O 1
ATOM 792 N N . TYR A 1 101 ? -19.026 -0.632 15.045 1.00 97.00 101 TYR A N 1
ATOM 793 C CA . TYR A 1 101 ? -19.240 -1.219 16.364 1.00 97.00 101 TYR A CA 1
ATOM 794 C C . TYR A 1 101 ? -20.720 -1.128 16.769 1.00 97.00 101 TYR A C 1
ATOM 796 O O . TYR A 1 101 ? -21.329 -0.063 16.636 1.00 97.00 101 TYR A O 1
ATOM 804 N N . ASP A 1 102 ? -21.256 -2.238 17.284 1.00 93.25 102 ASP A N 1
ATOM 805 C CA . ASP A 1 102 ? -22.637 -2.388 17.768 1.00 93.25 102 ASP A CA 1
ATOM 806 C C . ASP A 1 102 ? -23.741 -2.433 16.693 1.00 93.25 102 ASP A C 1
ATOM 808 O O . ASP A 1 102 ? -24.924 -2.453 17.031 1.00 93.25 102 ASP A O 1
ATOM 812 N N . THR A 1 103 ? -23.412 -2.504 15.396 1.00 96.81 103 THR A N 1
ATOM 813 C CA . THR A 1 103 ? -24.429 -2.877 14.395 1.00 96.81 103 THR A CA 1
ATOM 814 C C . THR A 1 103 ? -24.689 -4.392 14.410 1.00 96.81 103 THR A C 1
ATOM 816 O O . THR A 1 103 ? -23.800 -5.166 14.787 1.00 96.81 103 THR A O 1
ATOM 819 N N . PRO A 1 104 ? -25.880 -4.863 13.985 1.00 97.06 104 PRO A N 1
ATOM 820 C CA . PRO A 1 104 ? -26.176 -6.296 13.909 1.00 97.06 104 PRO A CA 1
ATOM 821 C C . PRO A 1 104 ? -25.141 -7.090 13.100 1.00 97.06 104 PRO A C 1
ATOM 823 O O . PRO A 1 104 ? -24.689 -8.143 13.543 1.00 97.06 104 PRO A O 1
ATOM 826 N N . GLU A 1 105 ? -24.697 -6.556 11.960 1.00 97.38 105 GLU A N 1
ATOM 827 C CA . GLU A 1 105 ? -23.721 -7.200 11.073 1.00 97.38 105 GLU A CA 1
ATOM 828 C C . GLU A 1 105 ? -22.320 -7.268 11.695 1.00 97.38 105 GLU A C 1
ATOM 830 O O . GLU A 1 105 ? -21.598 -8.248 11.500 1.00 97.38 105 GLU A O 1
ATOM 835 N N . TYR A 1 106 ? -21.929 -6.241 12.461 1.00 97.69 106 TYR A N 1
ATOM 836 C CA . TYR A 1 106 ? -20.690 -6.267 13.237 1.00 97.69 106 TYR A CA 1
ATOM 837 C C . TYR A 1 106 ? -20.751 -7.384 14.283 1.00 97.69 106 TYR A C 1
ATOM 839 O O . TYR A 1 106 ? -19.838 -8.202 14.356 1.00 97.69 106 TYR A O 1
ATOM 847 N N . ASN A 1 107 ? -21.845 -7.455 15.048 1.00 96.06 107 ASN A N 1
ATOM 848 C CA . ASN A 1 107 ? -22.013 -8.423 16.132 1.00 96.06 107 ASN A CA 1
ATOM 849 C C . ASN A 1 107 ? -22.128 -9.875 15.628 1.00 96.06 107 ASN A C 1
ATOM 851 O O . ASN A 1 107 ? -21.692 -10.792 16.325 1.00 96.06 107 ASN A O 1
ATOM 855 N N . GLU A 1 108 ? -22.665 -10.093 14.421 1.00 96.88 108 GLU A N 1
ATOM 856 C CA . GLU A 1 108 ? -22.705 -11.409 13.765 1.00 96.88 108 GLU A CA 1
ATOM 857 C C . GLU A 1 108 ? -21.295 -11.923 13.432 1.00 96.88 108 GLU A C 1
ATOM 859 O O . GLU A 1 108 ? -20.962 -13.078 13.704 1.00 96.88 108 GLU A O 1
ATOM 864 N N . LEU A 1 109 ? -20.450 -11.066 12.848 1.00 96.81 109 LEU A N 1
ATOM 865 C CA . LEU A 1 109 ? -19.101 -11.439 12.410 1.00 96.81 109 LEU A CA 1
ATOM 866 C C . LEU A 1 109 ? -18.092 -11.446 13.560 1.00 96.81 109 LEU A C 1
ATOM 868 O O . LEU A 1 109 ? -17.206 -12.304 13.611 1.00 96.81 109 LEU A O 1
ATOM 872 N N . LEU A 1 110 ? -18.223 -10.489 14.475 1.00 96.38 110 LEU A N 1
ATOM 873 C CA . LEU A 1 110 ? -17.282 -10.234 15.552 1.00 96.38 110 LEU A CA 1
ATOM 874 C C . LEU A 1 110 ? -18.026 -9.953 16.871 1.00 96.38 110 LEU A C 1
ATOM 876 O O . LEU A 1 110 ? -18.172 -8.799 17.281 1.00 96.38 110 LEU A O 1
ATOM 880 N N . PRO A 1 111 ? -18.470 -11.015 17.569 1.00 93.75 111 PRO A N 1
ATOM 881 C CA . PRO A 1 111 ? -19.124 -10.890 18.864 1.00 93.75 111 PRO A CA 1
ATOM 882 C C . PRO A 1 111 ? -18.278 -10.128 19.888 1.00 93.75 111 PRO A C 1
ATOM 884 O O . PRO A 1 111 ? -17.043 -10.198 19.883 1.00 93.75 111 PRO A O 1
ATOM 887 N N . LEU A 1 112 ? -18.958 -9.459 20.821 1.00 88.56 112 LEU A N 1
ATOM 888 C CA . LEU A 1 112 ? -18.358 -8.541 21.793 1.00 88.56 112 LEU A CA 1
ATOM 889 C C . LEU A 1 112 ? -17.191 -9.143 22.598 1.00 88.56 112 LEU A C 1
ATOM 891 O O . LEU A 1 112 ? -16.224 -8.441 22.867 1.00 88.56 112 LEU A O 1
ATOM 895 N N . ASN A 1 113 ? -17.245 -10.435 22.928 1.00 89.25 113 ASN A N 1
ATOM 896 C CA . ASN A 1 113 ? -16.216 -11.141 23.701 1.00 89.25 113 ASN A CA 1
ATOM 897 C C . ASN A 1 113 ? -15.029 -11.660 22.862 1.00 89.25 113 ASN A C 1
ATOM 899 O O . ASN A 1 113 ? -14.084 -12.230 23.409 1.00 89.25 113 ASN A O 1
ATOM 903 N N . LYS A 1 114 ? -15.079 -11.522 21.531 1.00 92.56 114 LYS A N 1
ATOM 904 C CA . LYS A 1 114 ? -14.024 -11.968 20.602 1.00 92.56 114 LYS A CA 1
ATOM 905 C C . LYS A 1 114 ? -13.231 -10.822 19.980 1.00 92.56 114 LYS A C 1
ATOM 907 O O . LYS A 1 114 ? -12.144 -11.075 19.460 1.00 92.56 114 LYS A O 1
ATOM 912 N N . ARG A 1 115 ? -13.763 -9.599 20.022 1.00 94.25 115 ARG A N 1
ATOM 913 C CA . ARG A 1 115 ? -13.098 -8.403 19.493 1.00 94.25 115 ARG A CA 1
ATOM 914 C C . ARG A 1 115 ? -11.802 -8.083 20.246 1.00 94.25 115 ARG A C 1
ATOM 916 O O . ARG A 1 115 ? -11.605 -8.460 21.401 1.00 94.25 115 ARG A O 1
ATOM 923 N N . GLN A 1 116 ? -10.952 -7.300 19.611 1.00 94.75 116 GLN A N 1
ATOM 924 C CA . GLN A 1 116 ? -9.826 -6.615 20.220 1.00 94.75 116 GLN A CA 1
ATOM 925 C C . GLN A 1 116 ? -10.267 -5.258 20.815 1.00 94.75 116 GLN A C 1
ATOM 927 O O . GLN A 1 116 ? -11.257 -4.657 20.373 1.00 94.75 116 GLN A O 1
ATOM 932 N N . PRO A 1 117 ? -9.538 -4.733 21.819 1.00 95.19 117 PRO A N 1
ATOM 933 C CA . PRO A 1 117 ? -9.825 -3.430 22.408 1.00 95.19 117 PRO A CA 1
ATOM 934 C C . PRO A 1 117 ? -9.636 -2.313 21.379 1.00 95.19 117 PRO A C 1
ATOM 936 O O . PRO A 1 117 ? -8.599 -2.211 20.728 1.00 95.19 117 PRO A O 1
ATOM 939 N N . GLY A 1 118 ? -10.638 -1.449 21.269 1.00 95.38 118 GLY A N 1
ATOM 940 C CA . GLY A 1 118 ? -10.758 -0.342 20.335 1.00 95.38 118 GLY A CA 1
ATOM 941 C C . GLY A 1 118 ? -11.048 -0.768 18.900 1.00 95.38 118 GLY A C 1
ATOM 942 O O . GLY A 1 118 ? -10.740 -0.013 17.979 1.00 95.38 118 GLY A O 1
ATOM 943 N N . SER A 1 119 ? -11.625 -1.950 18.688 1.00 96.94 119 SER A N 1
ATOM 944 C CA . SER A 1 119 ? -12.274 -2.284 17.421 1.00 96.94 119 SER A CA 1
ATOM 945 C C . SER A 1 119 ? -13.434 -1.330 17.155 1.00 96.94 119 SER A C 1
ATOM 947 O O . SER A 1 119 ? -14.326 -1.187 17.992 1.00 96.94 119 SER A O 1
ATOM 949 N N . ARG A 1 120 ? -13.392 -0.633 16.017 1.00 96.94 120 ARG A N 1
ATOM 950 C CA . ARG A 1 120 ? -14.385 0.398 15.666 1.00 96.94 120 ARG A CA 1
ATOM 951 C C . ARG A 1 120 ? -15.326 -0.027 14.550 1.00 96.94 120 ARG A C 1
ATOM 953 O O . ARG A 1 120 ? -16.411 0.537 14.417 1.00 96.94 120 ARG A O 1
ATOM 960 N N . SER A 1 121 ? -14.906 -0.991 13.737 1.00 98.06 121 SER A N 1
ATOM 961 C CA . SER A 1 121 ? -15.708 -1.526 12.643 1.00 98.06 121 SER A CA 1
ATOM 962 C C . SER A 1 121 ? -15.148 -2.845 12.122 1.00 98.06 121 SER A C 1
ATOM 964 O O . SER A 1 121 ? -13.944 -3.081 12.184 1.00 98.06 121 SER A O 1
ATOM 966 N N . VAL A 1 122 ? -16.004 -3.649 11.506 1.00 98.56 122 VAL A N 1
ATOM 967 C CA . VAL A 1 122 ? -15.618 -4.710 10.579 1.00 98.56 122 VAL A CA 1
ATOM 968 C C . VAL A 1 122 ? -15.662 -4.141 9.166 1.00 98.56 122 VAL A C 1
ATOM 970 O O . VAL A 1 122 ? -16.658 -3.545 8.749 1.00 98.56 122 VAL A O 1
ATOM 973 N N . ILE A 1 123 ? -14.578 -4.334 8.422 1.00 98.75 123 ILE A N 1
ATOM 974 C CA . ILE A 1 123 ? -14.501 -3.983 7.006 1.00 98.75 123 ILE A CA 1
ATOM 975 C C . ILE A 1 123 ? -14.614 -5.272 6.207 1.00 98.75 123 ILE A C 1
ATOM 977 O O . ILE A 1 123 ? -13.685 -6.079 6.186 1.00 98.75 123 ILE A O 1
ATOM 981 N N . LEU A 1 124 ? -15.760 -5.472 5.564 1.00 98.75 124 LEU A N 1
ATOM 982 C CA . LEU A 1 124 ? -16.010 -6.612 4.687 1.00 98.75 124 LEU A CA 1
ATOM 983 C C . LEU A 1 124 ? -15.623 -6.245 3.258 1.00 98.75 124 LEU A C 1
ATOM 985 O O . LEU A 1 124 ? -15.899 -5.135 2.828 1.00 98.75 124 LEU A O 1
ATOM 989 N N . LEU A 1 125 ? -15.022 -7.170 2.517 1.00 98.75 125 LEU A N 1
ATOM 990 C CA . LEU A 1 125 ? -14.691 -7.036 1.103 1.00 98.75 125 LEU A CA 1
ATOM 991 C C . LEU A 1 125 ? -15.336 -8.170 0.314 1.00 98.75 125 LEU A C 1
ATOM 993 O O . LEU A 1 125 ? -15.013 -9.341 0.529 1.00 98.75 125 LEU A O 1
ATOM 997 N N . GLN A 1 126 ? -16.187 -7.807 -0.640 1.00 98.56 126 GLN A N 1
ATOM 998 C CA . GLN A 1 126 ? -16.660 -8.716 -1.672 1.00 98.56 126 GLN A CA 1
ATOM 999 C C . GLN A 1 126 ? -15.712 -8.648 -2.871 1.00 98.56 126 GLN A C 1
ATOM 1001 O O . GLN A 1 126 ? -15.596 -7.623 -3.543 1.00 98.56 126 GLN A O 1
ATOM 1006 N N . ILE A 1 127 ? -15.001 -9.741 -3.109 1.00 98.38 127 ILE A N 1
ATOM 1007 C CA . ILE A 1 127 ? -13.920 -9.856 -4.082 1.00 98.38 127 ILE A CA 1
ATOM 1008 C C . ILE A 1 127 ? -14.511 -10.132 -5.458 1.00 98.38 127 ILE A C 1
ATOM 1010 O O . ILE A 1 127 ? -15.282 -11.077 -5.637 1.00 98.38 127 ILE A O 1
ATOM 1014 N N . HIS A 1 128 ? -14.097 -9.335 -6.438 1.00 96.12 128 HIS A N 1
ATOM 1015 C CA . HIS A 1 128 ? -14.364 -9.619 -7.846 1.00 96.12 128 HIS A CA 1
ATOM 1016 C C . HIS A 1 128 ? -13.109 -10.114 -8.577 1.00 96.12 128 HIS A C 1
ATOM 1018 O O . HIS A 1 128 ? -13.230 -10.703 -9.646 1.00 96.12 128 HIS A O 1
ATOM 1024 N N . ARG A 1 129 ? -11.910 -9.886 -8.016 1.00 95.75 129 ARG A N 1
ATOM 1025 C CA . ARG A 1 129 ? -10.640 -10.236 -8.658 1.00 95.75 129 ARG A CA 1
ATOM 1026 C C . ARG A 1 129 ? -9.542 -10.545 -7.645 1.00 95.75 129 ARG A C 1
ATOM 1028 O O . ARG A 1 129 ? -9.311 -9.792 -6.701 1.00 95.75 129 ARG A O 1
ATOM 1035 N N . VAL A 1 130 ? -8.837 -11.647 -7.876 1.00 97.75 130 VAL A N 1
ATOM 1036 C CA . VAL A 1 130 ? -7.642 -12.060 -7.135 1.00 97.75 130 VAL A CA 1
ATOM 1037 C C . VAL A 1 130 ? -6.461 -12.079 -8.084 1.00 97.75 130 VAL A C 1
ATOM 1039 O O . VAL A 1 130 ? -6.499 -12.744 -9.115 1.00 97.75 130 VAL A O 1
ATOM 1042 N N . GLU A 1 131 ? -5.381 -11.407 -7.715 1.00 96.31 131 GLU A N 1
ATOM 1043 C CA . GLU A 1 131 ? -4.166 -11.367 -8.518 1.00 96.31 131 GLU A CA 1
ATOM 1044 C C . GLU A 1 131 ? -2.981 -11.884 -7.727 1.00 96.31 131 GLU A C 1
ATOM 1046 O O . GLU A 1 131 ? -2.752 -11.491 -6.586 1.00 96.31 131 GLU A O 1
ATOM 1051 N N . THR A 1 132 ? -2.179 -12.730 -8.357 1.00 95.38 132 THR A N 1
ATOM 1052 C CA . THR A 1 132 ? -0.867 -13.116 -7.839 1.00 95.38 132 THR A CA 1
ATOM 1053 C C . THR A 1 132 ? 0.215 -12.443 -8.668 1.00 95.38 132 THR A C 1
ATOM 1055 O O . THR A 1 132 ? 0.060 -12.313 -9.878 1.00 95.38 132 THR A O 1
ATOM 1058 N N . SER A 1 133 ? 1.326 -12.031 -8.060 1.00 92.69 133 SER A N 1
ATOM 1059 C CA . SER A 1 133 ? 2.522 -11.608 -8.795 1.00 92.69 133 SER A CA 1
ATOM 1060 C C . SER A 1 133 ? 3.806 -12.097 -8.126 1.00 92.69 133 SER A C 1
ATOM 1062 O O . SER A 1 133 ? 3.804 -12.552 -6.983 1.00 92.69 133 SER A O 1
ATOM 1064 N N . CYS A 1 134 ? 4.908 -12.066 -8.881 1.00 88.62 134 CYS A N 1
ATOM 1065 C CA . CYS A 1 134 ? 6.129 -12.786 -8.528 1.00 88.62 134 CYS A CA 1
ATOM 1066 C C . CYS A 1 134 ? 6.838 -12.255 -7.275 1.00 88.62 134 CYS A C 1
ATOM 1068 O O . CYS A 1 134 ? 7.578 -13.015 -6.682 1.00 88.62 134 CYS A O 1
ATOM 1070 N N . GLY A 1 135 ? 6.688 -10.980 -6.892 1.00 89.88 135 GLY A N 1
ATOM 1071 C CA . GLY A 1 135 ? 7.337 -10.425 -5.690 1.00 89.88 135 GLY A CA 1
ATOM 1072 C C . GLY A 1 135 ? 8.873 -10.475 -5.677 1.00 89.88 135 GLY A C 1
ATOM 1073 O O . GLY A 1 135 ? 9.480 -10.448 -4.608 1.00 89.88 135 GLY A O 1
ATOM 1074 N N . PHE A 1 136 ? 9.514 -10.568 -6.847 1.00 92.50 136 PHE A N 1
ATOM 1075 C CA . PHE A 1 136 ? 10.968 -10.740 -6.961 1.00 92.50 136 PHE A CA 1
ATOM 1076 C C . PHE A 1 136 ? 11.775 -9.542 -6.455 1.00 92.50 136 PHE A C 1
ATOM 1078 O O . PHE A 1 136 ? 12.969 -9.701 -6.250 1.00 92.50 136 PHE A O 1
ATOM 1085 N N . SER A 1 137 ? 11.144 -8.381 -6.252 1.00 91.25 137 SER A N 1
ATOM 1086 C CA . SER A 1 137 ? 11.780 -7.205 -5.657 1.00 91.25 137 SER A CA 1
ATOM 1087 C C . SER A 1 137 ? 11.667 -7.096 -4.146 1.00 91.25 137 SER A C 1
ATOM 1089 O O . SER A 1 137 ? 12.232 -6.183 -3.555 1.00 91.25 137 SER A O 1
ATOM 1091 N N . ILE A 1 138 ? 10.890 -7.971 -3.509 1.00 94.44 138 ILE A N 1
ATOM 1092 C CA . ILE A 1 138 ? 10.549 -7.792 -2.099 1.00 94.44 138 ILE A CA 1
ATOM 1093 C C . ILE A 1 138 ? 11.645 -8.412 -1.241 1.00 94.44 138 ILE A C 1
ATOM 1095 O O . ILE A 1 138 ? 11.882 -9.614 -1.395 1.00 94.44 138 ILE A O 1
ATOM 1099 N N . PRO A 1 139 ? 12.323 -7.622 -0.389 1.00 94.25 139 PRO A N 1
ATOM 1100 C CA . PRO A 1 139 ? 13.436 -8.105 0.417 1.00 94.25 139 PRO A CA 1
ATOM 1101 C C . PRO A 1 139 ? 12.975 -9.141 1.444 1.00 94.25 139 PRO A C 1
ATOM 1103 O O . PRO A 1 139 ? 11.790 -9.245 1.779 1.00 94.25 139 PRO A O 1
ATOM 1106 N N . PHE A 1 140 ? 13.942 -9.899 1.953 1.00 94.69 140 PHE A N 1
ATOM 1107 C CA . PHE A 1 140 ? 13.706 -10.835 3.036 1.00 94.69 140 PHE A CA 1
ATOM 1108 C C . PHE A 1 140 ? 13.677 -10.109 4.375 1.00 94.69 140 PHE A C 1
ATOM 1110 O O . PHE A 1 140 ? 14.618 -9.392 4.725 1.00 94.69 140 PHE A O 1
ATOM 1117 N N . TYR A 1 141 ? 12.632 -10.377 5.148 1.00 95.94 141 TYR A N 1
ATOM 1118 C CA . TYR A 1 141 ? 12.522 -9.961 6.537 1.00 95.94 141 TYR A CA 1
ATOM 1119 C C . TYR A 1 141 ? 12.176 -11.158 7.417 1.00 95.94 141 TYR A C 1
ATOM 1121 O O . TYR A 1 141 ? 11.440 -12.033 6.982 1.00 95.94 141 TYR A O 1
ATOM 1129 N N . THR A 1 142 ? 12.661 -11.166 8.658 1.00 96.00 142 THR A N 1
ATOM 1130 C CA . THR A 1 142 ? 12.292 -12.173 9.665 1.00 96.00 142 THR A CA 1
ATOM 1131 C C . THR A 1 142 ? 11.271 -11.597 10.637 1.00 96.00 142 THR A C 1
ATOM 1133 O O . THR A 1 142 ? 11.572 -10.587 11.280 1.00 96.00 142 THR A O 1
ATOM 1136 N N . PHE A 1 143 ? 10.109 -12.229 10.806 1.00 95.69 143 PHE A N 1
ATOM 1137 C CA . PHE A 1 143 ? 9.145 -11.831 11.840 1.00 95.69 143 PHE A CA 1
ATOM 1138 C C . PHE A 1 143 ? 9.742 -12.021 13.242 1.00 95.69 143 PHE A C 1
ATOM 1140 O O . PHE A 1 143 ? 10.335 -13.058 13.546 1.00 95.69 143 PHE A O 1
ATOM 1147 N N . LYS A 1 144 ? 9.599 -11.016 14.113 1.00 94.81 144 LYS A N 1
ATOM 1148 C CA . LYS A 1 144 ? 10.100 -11.071 15.496 1.00 94.81 144 LYS A CA 1
ATOM 1149 C C . LYS A 1 144 ? 8.978 -11.129 16.517 1.00 94.81 144 LYS A C 1
ATOM 1151 O O . LYS A 1 144 ? 8.980 -12.015 17.367 1.00 94.81 144 LYS A O 1
ATOM 1156 N N . ALA A 1 145 ? 8.051 -10.176 16.463 1.00 92.94 145 ALA A N 1
ATOM 1157 C CA . ALA A 1 145 ? 6.962 -10.074 17.426 1.00 92.94 145 ALA A CA 1
ATOM 1158 C C . ALA A 1 145 ? 5.858 -9.122 16.948 1.00 92.94 145 ALA A C 1
ATOM 1160 O O . ALA A 1 145 ? 6.097 -8.197 16.174 1.00 92.94 145 ALA A O 1
ATOM 1161 N N . GLU A 1 146 ? 4.658 -9.299 17.495 1.00 91.81 146 GLU A N 1
ATOM 1162 C CA . GLU A 1 146 ? 3.557 -8.340 17.378 1.00 91.81 146 GLU A CA 1
ATOM 1163 C C . GLU A 1 146 ? 3.851 -7.058 18.183 1.00 91.81 146 GLU A C 1
ATOM 1165 O O . GLU A 1 146 ? 4.420 -7.121 19.279 1.00 91.81 146 GLU A O 1
ATOM 1170 N N . ARG A 1 147 ? 3.410 -5.890 17.690 1.00 90.44 147 ARG A N 1
ATOM 1171 C CA . ARG A 1 147 ? 3.414 -4.646 18.482 1.00 90.44 147 ARG A CA 1
ATOM 1172 C C . ARG A 1 147 ? 2.137 -4.545 19.314 1.00 90.44 147 ARG A C 1
ATOM 1174 O O . ARG A 1 147 ? 1.028 -4.486 18.785 1.00 90.44 147 ARG A O 1
ATOM 1181 N N . MET A 1 148 ? 2.292 -4.482 20.637 1.00 90.44 148 MET A N 1
ATOM 1182 C CA . MET A 1 148 ? 1.162 -4.481 21.579 1.00 90.44 148 MET A CA 1
ATOM 1183 C C . MET A 1 148 ? 0.763 -3.085 22.065 1.00 90.44 148 MET A C 1
ATOM 1185 O O . MET A 1 148 ? -0.248 -2.938 22.756 1.00 90.44 148 MET A O 1
ATOM 1189 N N . ARG A 1 149 ? 1.501 -2.041 21.673 1.00 90.81 149 ARG A N 1
ATOM 1190 C CA . ARG A 1 149 ? 1.244 -0.662 22.102 1.00 90.81 149 ARG A CA 1
ATOM 1191 C C . ARG A 1 149 ? -0.150 -0.153 21.732 1.00 90.81 149 ARG A C 1
ATOM 1193 O O . ARG A 1 149 ? -0.742 0.577 22.526 1.00 90.81 149 ARG A O 1
ATOM 1200 N N . LEU A 1 150 ? -0.701 -0.558 20.581 1.00 93.00 150 LEU A N 1
ATOM 1201 C CA . LEU A 1 150 ? -2.065 -0.168 20.205 1.00 93.00 150 LEU A CA 1
ATOM 1202 C C . LEU A 1 150 ? -3.104 -0.785 21.153 1.00 93.00 150 LEU A C 1
ATOM 1204 O O . LEU A 1 150 ? -3.955 -0.067 21.666 1.00 93.00 150 LEU A O 1
ATOM 1208 N N . HIS A 1 151 ? -2.981 -2.082 21.450 1.00 93.75 151 HIS A N 1
ATOM 1209 C CA . HIS A 1 151 ? -3.871 -2.786 22.377 1.00 93.75 151 HIS A CA 1
ATOM 1210 C C . HIS A 1 151 ? -3.846 -2.160 23.772 1.00 93.75 151 HIS A C 1
ATOM 1212 O O . HIS A 1 151 ? -4.892 -1.922 24.363 1.00 93.75 151 HIS A O 1
ATOM 1218 N N . GLN A 1 152 ? -2.657 -1.839 24.285 1.00 92.25 152 GLN A N 1
ATOM 1219 C CA . GLN A 1 152 ? -2.500 -1.200 25.594 1.00 92.25 152 GLN A CA 1
ATOM 1220 C C . GLN A 1 152 ? -3.155 0.183 25.650 1.00 92.25 152 GLN A C 1
ATOM 1222 O O . GLN A 1 152 ? -3.809 0.521 26.640 1.00 92.25 152 GLN A O 1
ATOM 1227 N N . TYR A 1 153 ? -2.967 0.986 24.599 1.00 93.44 153 TYR A N 1
ATOM 1228 C CA . TYR A 1 153 ? -3.577 2.306 24.491 1.00 93.44 153 TYR A CA 1
ATOM 1229 C C . TYR A 1 153 ? -5.105 2.205 24.446 1.00 93.44 153 TYR A C 1
ATOM 1231 O O . TYR A 1 153 ? -5.783 2.854 25.242 1.00 93.44 153 TYR A O 1
ATOM 1239 N N . LEU A 1 154 ? -5.641 1.346 23.574 1.00 95.81 154 LEU A N 1
ATOM 1240 C CA . LEU A 1 154 ? -7.081 1.210 23.374 1.00 95.81 154 LEU A CA 1
ATOM 1241 C C . LEU A 1 154 ? -7.775 0.547 24.565 1.00 95.81 154 LEU A C 1
ATOM 1243 O O . LEU A 1 154 ? -8.807 1.043 24.992 1.00 95.81 154 LEU A O 1
ATOM 1247 N N . ALA A 1 155 ? -7.183 -0.473 25.190 1.00 95.56 155 ALA A N 1
ATOM 1248 C CA . ALA A 1 155 ? -7.736 -1.080 26.405 1.00 95.56 155 ALA A CA 1
ATOM 1249 C C . ALA A 1 155 ? -7.823 -0.062 27.553 1.00 95.56 155 ALA A C 1
ATOM 1251 O O . ALA A 1 155 ? -8.804 -0.011 28.290 1.00 95.56 155 ALA A O 1
ATOM 1252 N N . ARG A 1 156 ? -6.818 0.817 27.688 1.00 94.69 156 ARG A N 1
ATOM 1253 C CA . ARG A 1 156 ? -6.877 1.921 28.655 1.00 94.69 156 ARG A CA 1
ATOM 1254 C C . ARG A 1 156 ? -8.003 2.898 28.328 1.00 94.69 156 ARG A C 1
ATOM 1256 O O . ARG A 1 156 ? -8.731 3.258 29.243 1.00 94.69 156 ARG A O 1
ATOM 1263 N N . ALA A 1 157 ? -8.136 3.309 27.071 1.00 94.94 157 ALA A N 1
ATOM 1264 C CA . ALA A 1 157 ? -9.192 4.223 26.651 1.00 94.94 157 ALA A CA 1
ATOM 1265 C C . ALA A 1 157 ? -10.595 3.611 26.848 1.00 94.94 157 ALA A C 1
ATOM 1267 O O . ALA A 1 157 ? -11.486 4.288 27.348 1.00 94.94 157 ALA A O 1
ATOM 1268 N N . GLU A 1 158 ? -10.784 2.315 26.584 1.00 95.31 158 GLU A N 1
ATOM 1269 C CA . GLU A 1 158 ? -12.053 1.630 26.872 1.00 95.31 158 GLU A CA 1
ATOM 1270 C C . GLU A 1 158 ? -12.380 1.615 28.365 1.00 95.31 158 GLU A C 1
ATOM 1272 O O . GLU A 1 158 ? -13.530 1.829 28.741 1.00 95.31 158 GLU A O 1
ATOM 1277 N N . ARG A 1 159 ? -11.381 1.429 29.239 1.00 94.50 159 ARG A N 1
ATOM 1278 C CA . ARG A 1 159 ? -11.588 1.552 30.691 1.00 94.50 159 ARG A CA 1
ATOM 1279 C C . ARG A 1 159 ? -12.022 2.954 31.104 1.00 94.50 159 ARG A C 1
ATOM 1281 O O . ARG A 1 159 ? -12.770 3.075 32.066 1.00 94.50 159 ARG A O 1
ATOM 1288 N N . GLU A 1 160 ? -11.567 4.001 30.417 1.00 94.50 160 GLU A N 1
ATOM 1289 C CA . GLU A 1 160 ? -12.038 5.364 30.686 1.00 94.50 160 GLU A CA 1
ATOM 1290 C C . GLU A 1 160 ? -13.499 5.561 30.267 1.00 94.50 160 GLU A C 1
ATOM 1292 O O . GLU A 1 160 ? -14.231 6.231 30.990 1.00 94.50 160 GLU A O 1
ATOM 1297 N N . ASP A 1 161 ? -13.945 4.950 29.165 1.00 92.44 161 ASP A N 1
ATOM 1298 C CA . ASP A 1 161 ? -15.367 4.935 28.789 1.00 92.44 161 ASP A CA 1
ATOM 1299 C C . ASP A 1 161 ? -16.203 4.108 29.781 1.00 92.44 161 ASP A C 1
ATOM 1301 O O . ASP A 1 161 ? -17.285 4.519 30.185 1.00 92.44 161 ASP A O 1
ATOM 1305 N N . LEU A 1 162 ? -15.702 2.961 30.248 1.00 91.69 162 LEU A N 1
ATOM 1306 C CA . LEU A 1 162 ? -16.420 2.114 31.209 1.00 91.69 162 LEU A CA 1
ATOM 1307 C C . LEU A 1 162 ? -16.661 2.791 32.566 1.00 91.69 162 LEU A C 1
ATOM 1309 O O . LEU A 1 162 ? -17.608 2.424 33.258 1.00 91.69 162 LEU A O 1
ATOM 1313 N N . LYS A 1 163 ? -15.848 3.783 32.947 1.00 90.44 163 LYS A N 1
ATOM 1314 C CA . LYS A 1 163 ? -16.075 4.588 34.160 1.00 90.44 163 LYS A CA 1
ATOM 1315 C C . LYS A 1 163 ? -17.283 5.519 34.045 1.00 90.44 163 LYS A C 1
ATOM 1317 O O . LYS A 1 163 ? -17.791 5.939 35.078 1.00 90.44 163 LYS A O 1
ATOM 1322 N N . THR A 1 164 ? -17.724 5.852 32.828 1.00 86.50 164 THR A N 1
ATOM 1323 C CA . THR A 1 164 ? -18.913 6.693 32.599 1.00 86.50 164 THR A CA 1
ATOM 1324 C C . THR A 1 164 ? -20.189 5.871 32.408 1.00 86.50 164 THR A C 1
ATOM 1326 O O . THR A 1 164 ? -21.266 6.438 32.238 1.00 86.50 164 THR A O 1
ATOM 1329 N N . ALA A 1 165 ? -20.093 4.536 32.440 1.00 82.69 165 ALA A N 1
ATOM 1330 C CA . ALA A 1 165 ? -21.248 3.651 32.362 1.00 82.69 165 ALA A CA 1
ATOM 1331 C C . ALA A 1 165 ? -22.115 3.768 33.622 1.00 82.69 165 ALA A C 1
ATOM 1333 O O . ALA A 1 165 ? -21.607 3.730 34.745 1.00 82.69 165 ALA A O 1
ATOM 1334 N N . THR A 1 166 ? -23.432 3.847 33.441 1.00 72.75 166 THR A N 1
ATOM 1335 C CA . THR A 1 166 ? -24.395 3.867 34.544 1.00 72.75 166 THR A CA 1
ATOM 1336 C C . THR A 1 166 ? -25.106 2.519 34.639 1.00 72.75 166 THR A C 1
ATOM 1338 O O . THR A 1 166 ? -25.492 1.909 33.638 1.00 72.75 166 THR A O 1
ATOM 1341 N N . CYS A 1 167 ? -25.269 2.017 35.863 1.00 61.53 167 CYS A N 1
ATOM 1342 C CA . CYS A 1 167 ? -26.140 0.876 36.122 1.00 61.53 167 CYS A CA 1
ATOM 1343 C C . CYS A 1 167 ? -27.561 1.407 36.313 1.00 61.53 167 CYS A C 1
ATOM 1345 O O . CYS A 1 167 ? -27.831 2.090 37.301 1.00 61.53 167 CYS A O 1
ATOM 1347 N N . LYS A 1 168 ? -28.473 1.087 35.394 1.00 58.97 168 LYS A N 1
ATOM 1348 C CA . LYS A 1 168 ? -29.903 1.239 35.660 1.00 58.97 168 LYS A CA 1
ATOM 1349 C C . LYS A 1 168 ? -30.321 0.060 36.530 1.00 58.97 168 LYS A C 1
ATOM 1351 O O . LYS A 1 168 ? -30.345 -1.071 36.066 1.00 58.97 168 LYS A O 1
ATOM 1356 N N . LEU A 1 169 ? -30.558 0.326 37.810 1.00 48.28 169 LEU A N 1
ATOM 1357 C CA . LEU A 1 169 ? -30.904 -0.702 38.796 1.00 48.28 169 LEU A CA 1
ATOM 1358 C C . LEU A 1 169 ? -32.300 -1.316 38.559 1.00 48.28 169 LEU A C 1
ATOM 1360 O O . LEU A 1 169 ? -32.554 -2.405 39.060 1.00 48.28 169 LEU A O 1
ATOM 1364 N N . ASP A 1 170 ? -33.143 -0.675 37.735 1.00 50.19 170 ASP A N 1
ATOM 1365 C CA . ASP A 1 170 ? -34.570 -1.006 37.596 1.00 50.19 170 ASP A CA 1
ATOM 1366 C C . ASP A 1 170 ? -35.001 -1.430 36.172 1.00 50.19 170 ASP A C 1
ATOM 1368 O O . ASP A 1 170 ? -36.196 -1.540 35.900 1.00 50.19 170 ASP A O 1
ATOM 1372 N N . SER A 1 171 ? -34.068 -1.652 35.234 1.00 51.75 171 SER A N 1
ATOM 1373 C CA . SER A 1 171 ? -34.388 -2.114 33.870 1.00 51.75 171 SER A CA 1
ATOM 1374 C C . SER A 1 171 ? -33.867 -3.525 33.605 1.00 51.75 171 SER A C 1
ATOM 1376 O O . SER A 1 171 ? -32.733 -3.841 33.950 1.00 51.75 171 SER A O 1
ATOM 1378 N N . GLU A 1 172 ? -34.659 -4.360 32.919 1.00 50.41 172 GLU A N 1
ATOM 1379 C CA . GLU A 1 172 ? -34.199 -5.653 32.367 1.00 50.41 172 GLU A CA 1
ATOM 1380 C C . GLU A 1 172 ? -33.029 -5.476 31.375 1.00 50.41 172 GLU A C 1
ATOM 1382 O O . GLU A 1 172 ? -32.253 -6.395 31.119 1.00 50.41 172 GLU A O 1
ATOM 1387 N N . GLU A 1 173 ? -32.871 -4.259 30.849 1.00 53.88 173 GLU A N 1
ATOM 1388 C CA . GLU A 1 173 ? -31.694 -3.799 30.125 1.00 53.88 173 GLU A CA 1
ATOM 1389 C C . GLU A 1 173 ? -30.538 -3.586 31.116 1.00 53.88 173 GLU A C 1
ATOM 1391 O O . GLU A 1 173 ? -30.614 -2.716 31.986 1.00 53.88 173 GLU A O 1
ATOM 1396 N N . GLY A 1 174 ? -29.470 -4.382 30.993 1.00 60.72 174 GLY A N 1
ATOM 1397 C CA . GLY A 1 174 ? -28.263 -4.272 31.819 1.00 60.72 174 GLY A CA 1
ATOM 1398 C C . GLY A 1 174 ? -27.549 -2.911 31.722 1.00 60.72 174 GLY A C 1
ATOM 1399 O O . GLY A 1 174 ? -28.032 -1.952 31.123 1.00 60.72 174 GLY A O 1
ATOM 1400 N N . ALA A 1 175 ? -26.358 -2.801 32.318 1.00 67.00 175 ALA A N 1
ATOM 1401 C CA . ALA A 1 175 ? -25.588 -1.553 32.281 1.00 67.00 175 ALA A CA 1
ATOM 1402 C C . ALA A 1 175 ? -25.323 -1.090 30.831 1.00 67.00 175 ALA A C 1
ATOM 1404 O O . ALA A 1 175 ? -24.933 -1.889 29.979 1.00 67.00 175 ALA A O 1
ATOM 1405 N N . THR A 1 176 ? -25.511 0.205 30.566 1.00 76.88 176 THR A N 1
ATOM 1406 C CA . THR A 1 176 ? -25.336 0.825 29.240 1.00 76.88 176 THR A CA 1
ATOM 1407 C C . THR A 1 176 ? -24.496 2.092 29.346 1.00 76.88 176 THR A C 1
ATOM 1409 O O . THR A 1 176 ? -24.299 2.647 30.431 1.00 76.88 176 THR A O 1
ATOM 1412 N N . PHE A 1 177 ? -23.950 2.545 28.219 1.00 77.94 177 PHE A N 1
ATOM 1413 C CA . PHE A 1 177 ? -23.314 3.856 28.174 1.00 77.94 177 PHE A CA 1
ATOM 1414 C C . PHE A 1 177 ? -24.358 4.969 28.332 1.00 77.94 177 PHE A C 1
ATOM 1416 O O . PHE A 1 177 ? -25.375 4.976 27.636 1.00 77.94 177 PHE A O 1
ATOM 1423 N N . ASP A 1 178 ? -24.073 5.937 29.205 1.00 67.19 178 ASP A N 1
ATOM 1424 C CA . ASP A 1 178 ? -24.843 7.179 29.310 1.00 67.19 178 ASP A CA 1
ATOM 1425 C C . ASP A 1 178 ? -24.488 8.148 28.155 1.00 67.19 178 ASP A C 1
ATOM 1427 O O . ASP A 1 178 ? -23.566 7.930 27.357 1.00 67.19 178 ASP A O 1
ATOM 1431 N N . SER A 1 179 ? -25.224 9.254 28.081 1.00 64.56 179 SER A N 1
ATOM 1432 C CA . SER A 1 179 ? -24.955 10.432 27.257 1.00 64.56 179 SER A CA 1
ATOM 1433 C C . SER A 1 179 ? -23.567 11.047 27.490 1.00 64.56 179 SER A C 1
ATOM 1435 O O . SER A 1 179 ? -23.021 11.666 26.575 1.00 64.56 179 SER A O 1
ATOM 1437 N N . GLN A 1 180 ? -22.964 10.858 28.671 1.00 77.56 180 GLN A N 1
ATOM 1438 C CA . GLN A 1 180 ? -21.616 11.342 28.968 1.00 77.56 180 GLN A CA 1
ATOM 1439 C C . GLN A 1 180 ? -20.536 10.467 28.313 1.00 77.56 180 GLN A C 1
ATOM 1441 O O . GLN A 1 180 ? -20.405 9.271 28.585 1.00 77.56 180 GLN A O 1
ATOM 1446 N N . ILE A 1 181 ? -19.722 11.095 27.462 1.00 85.50 181 ILE A N 1
ATOM 1447 C CA . ILE A 1 181 ? -18.587 10.474 26.774 1.00 85.50 181 ILE A CA 1
ATOM 1448 C C . ILE A 1 181 ? -17.292 10.942 27.444 1.00 85.50 181 ILE A C 1
ATOM 1450 O O . ILE A 1 181 ? -17.056 12.144 27.564 1.00 85.50 181 ILE A O 1
ATOM 1454 N N . SER A 1 182 ? -16.432 10.004 27.845 1.00 90.88 182 SER A N 1
ATOM 1455 C CA . SER A 1 182 ? -15.119 10.330 28.405 1.00 90.88 182 SER A CA 1
ATOM 1456 C C . SER A 1 182 ? -14.205 10.923 27.332 1.00 90.88 182 SER A C 1
ATOM 1458 O O . SER A 1 182 ? -13.956 10.279 26.318 1.00 90.88 182 SER A O 1
ATOM 1460 N N . GLU A 1 183 ? -13.625 12.105 27.561 1.00 91.62 183 GLU A N 1
ATOM 1461 C CA . GLU A 1 183 ? -12.657 12.726 26.631 1.00 91.62 183 GLU A CA 1
ATOM 1462 C C . GLU A 1 183 ? -11.398 11.871 26.407 1.00 91.62 183 GLU A C 1
ATOM 1464 O O . GLU A 1 183 ? -10.711 11.995 25.394 1.00 91.62 183 GLU A O 1
ATOM 1469 N N . LYS A 1 184 ? -11.093 10.978 27.356 1.00 92.50 184 LYS A N 1
ATOM 1470 C CA . LYS A 1 184 ? -9.982 10.015 27.275 1.00 92.50 184 LYS A CA 1
ATOM 1471 C C . LYS A 1 184 ? -10.416 8.656 26.713 1.00 92.50 184 LYS A C 1
ATOM 1473 O O . LYS A 1 184 ? -9.589 7.749 26.621 1.00 92.50 184 LYS A O 1
ATOM 1478 N N . GLY A 1 185 ? -11.697 8.517 26.386 1.00 94.00 185 GLY A N 1
ATOM 1479 C CA . GLY A 1 185 ? -12.325 7.310 25.881 1.00 94.00 185 GLY A CA 1
ATOM 1480 C C . GLY A 1 185 ? -12.175 7.116 24.374 1.00 94.00 185 GLY A C 1
ATOM 1481 O O . GLY A 1 185 ? -11.908 8.050 23.611 1.00 94.00 185 GLY A O 1
ATOM 1482 N N . VAL A 1 186 ? -12.386 5.880 23.929 1.00 95.25 186 VAL A N 1
ATOM 1483 C CA . VAL A 1 186 ? -12.394 5.516 22.508 1.00 95.25 186 VAL A CA 1
ATOM 1484 C C . VAL A 1 186 ? -13.623 6.110 21.811 1.00 95.25 186 VAL A C 1
ATOM 1486 O O . VAL A 1 186 ? -13.526 6.562 20.670 1.00 95.25 186 VAL A O 1
ATOM 1489 N N . ARG A 1 187 ? -14.769 6.205 22.498 1.00 95.00 187 ARG A N 1
ATOM 1490 C CA . ARG A 1 187 ? -15.986 6.808 21.927 1.00 95.00 187 ARG A CA 1
ATOM 1491 C C . ARG A 1 187 ? -15.793 8.285 21.577 1.00 95.00 187 ARG A C 1
ATOM 1493 O O . ARG A 1 187 ? -16.214 8.716 20.503 1.00 95.00 187 ARG A O 1
ATOM 1500 N N . HIS A 1 188 ? -15.111 9.050 22.435 1.00 94.88 188 HIS A N 1
ATOM 1501 C CA . HIS A 1 188 ? -14.746 10.438 22.129 1.00 94.88 188 HIS A CA 1
ATOM 1502 C C . HIS A 1 188 ? -13.794 10.508 20.938 1.00 94.88 188 HIS A C 1
ATOM 1504 O O . HIS A 1 188 ? -14.005 11.299 20.017 1.00 94.88 188 HIS A O 1
ATOM 1510 N N . TYR A 1 189 ? -12.787 9.629 20.919 1.00 95.00 189 TYR A N 1
ATOM 1511 C CA . TYR A 1 189 ? -11.850 9.524 19.806 1.00 95.00 189 TYR A CA 1
ATOM 1512 C C . TYR A 1 189 ? -12.588 9.337 18.473 1.00 95.00 189 TYR A C 1
ATOM 1514 O O . TYR A 1 189 ? -12.318 10.043 17.503 1.00 95.00 189 TYR A O 1
ATOM 1522 N N . TRP A 1 190 ? -13.564 8.432 18.422 1.00 96.25 190 TRP A N 1
ATOM 1523 C CA . TRP A 1 190 ? -14.377 8.201 17.230 1.00 96.25 190 TRP A CA 1
ATOM 1524 C C . TRP A 1 190 ? -15.197 9.421 16.814 1.00 96.25 190 TRP A C 1
ATOM 1526 O O . TRP A 1 190 ? -15.217 9.765 15.633 1.00 96.25 190 TRP A O 1
ATOM 1536 N N . ALA A 1 191 ? -15.841 10.085 17.777 1.00 94.38 191 ALA A N 1
ATOM 1537 C CA . ALA A 1 191 ? -16.699 11.242 17.531 1.00 94.38 191 ALA A CA 1
ATOM 1538 C C . ALA A 1 191 ? -15.934 12.472 17.013 1.00 94.38 191 ALA A C 1
ATOM 1540 O O . ALA A 1 191 ? -16.502 13.278 16.274 1.00 94.38 191 ALA A O 1
ATOM 1541 N N . VAL A 1 192 ? -14.663 12.622 17.403 1.00 93.06 192 VAL A N 1
ATOM 1542 C CA . VAL A 1 192 ? -13.853 13.812 17.101 1.00 93.06 192 VAL A CA 1
ATOM 1543 C C . VAL A 1 192 ? -12.831 13.546 15.999 1.00 93.06 192 VAL A C 1
ATOM 1545 O O . VAL A 1 192 ? -12.756 14.302 15.035 1.00 93.06 192 VAL A O 1
ATOM 1548 N N . LEU A 1 193 ? -12.054 12.467 16.110 1.00 92.19 193 LEU A N 1
ATOM 1549 C CA . LEU A 1 193 ? -10.887 12.212 15.257 1.00 92.19 193 LEU A CA 1
ATOM 1550 C C . LEU A 1 193 ? -11.171 11.243 14.105 1.00 92.19 193 LEU A C 1
ATOM 1552 O O . LEU A 1 193 ? -10.384 11.167 13.167 1.00 92.19 193 LEU A O 1
ATOM 1556 N N . ASN A 1 194 ? -12.276 10.493 14.140 1.00 95.38 194 ASN A N 1
ATOM 1557 C CA . ASN A 1 194 ? -12.663 9.591 13.047 1.00 95.38 194 ASN A CA 1
ATOM 1558 C C . ASN A 1 194 ? -13.981 9.986 12.374 1.00 95.38 194 ASN A C 1
ATOM 1560 O O . ASN A 1 194 ? -14.556 9.194 11.631 1.00 95.38 194 ASN A O 1
ATOM 1564 N N . LYS A 1 195 ? -14.459 11.211 12.593 1.00 94.75 195 LYS A N 1
ATOM 1565 C CA . LYS A 1 195 ? -15.700 11.699 11.983 1.00 94.75 195 LYS A CA 1
ATOM 1566 C C . LYS A 1 195 ? -15.558 12.002 10.491 1.00 94.75 195 LYS A C 1
ATOM 1568 O O . LYS A 1 195 ? -16.503 11.776 9.739 1.00 94.75 195 LYS A O 1
ATOM 1573 N N . THR A 1 196 ? -14.393 12.486 10.067 1.00 94.69 196 THR A N 1
ATOM 1574 C CA . THR A 1 196 ? -14.161 12.973 8.702 1.00 94.69 196 THR A CA 1
ATOM 1575 C C . THR A 1 196 ? -12.769 12.569 8.224 1.00 94.69 196 THR A C 1
ATOM 1577 O O . THR A 1 196 ? -11.823 12.583 9.011 1.00 94.69 196 THR A O 1
ATOM 1580 N N . SER A 1 197 ? -12.641 12.190 6.952 1.00 94.56 197 SER A N 1
ATOM 1581 C CA . SER A 1 197 ? -11.351 11.901 6.324 1.00 94.56 197 SER A CA 1
ATOM 1582 C C . SER A 1 197 ? -10.549 13.173 6.045 1.00 94.56 197 SER A C 1
ATOM 1584 O O . SER A 1 197 ? -11.048 14.296 6.139 1.00 94.56 197 SER A O 1
ATOM 1586 N N . ILE A 1 198 ? -9.300 12.980 5.623 1.00 90.06 198 ILE A N 1
ATOM 1587 C CA . ILE A 1 198 ? -8.427 14.045 5.119 1.00 90.06 198 ILE A CA 1
ATOM 1588 C C . ILE A 1 198 ? -9.067 14.842 3.965 1.00 90.06 198 ILE A C 1
ATOM 1590 O O . ILE A 1 198 ? -8.814 16.040 3.847 1.00 90.06 198 ILE A O 1
ATOM 1594 N N . ASP A 1 199 ? -9.903 14.184 3.161 1.00 89.12 199 ASP A N 1
ATOM 1595 C CA . ASP A 1 199 ? -10.600 14.746 1.998 1.00 89.12 199 ASP A CA 1
ATOM 1596 C C . ASP A 1 199 ? -11.965 15.364 2.338 1.00 89.12 199 ASP A C 1
ATOM 1598 O O . ASP A 1 199 ? -12.709 15.758 1.445 1.00 89.12 199 ASP A O 1
ATOM 1602 N N . GLY A 1 200 ? -12.336 15.436 3.620 1.00 93.06 200 GLY A N 1
ATOM 1603 C CA . GLY A 1 200 ? -13.643 15.960 4.023 1.00 93.06 200 GLY A CA 1
ATOM 1604 C C . GLY A 1 200 ? -14.794 14.952 3.908 1.00 93.06 200 GLY A C 1
ATOM 1605 O O . GLY A 1 200 ? -15.939 15.307 4.182 1.00 93.06 200 GLY A O 1
ATOM 1606 N N . LEU A 1 201 ? -14.516 13.694 3.547 1.00 95.81 201 LEU A N 1
ATOM 1607 C CA . LEU A 1 201 ? -15.537 12.654 3.394 1.00 95.81 201 LEU A CA 1
ATOM 1608 C C . LEU A 1 201 ? -15.983 12.089 4.757 1.00 95.81 201 LEU A C 1
ATOM 1610 O O . LEU A 1 201 ? -15.162 11.974 5.674 1.00 95.81 201 LEU A O 1
ATOM 1614 N N . PRO A 1 202 ? -17.263 11.704 4.916 1.00 96.69 202 PRO A N 1
ATOM 1615 C CA . PRO A 1 202 ? -17.787 11.205 6.185 1.00 96.69 202 PRO A CA 1
ATOM 1616 C C . PRO A 1 202 ? -17.171 9.852 6.570 1.00 96.69 202 PRO A C 1
ATOM 1618 O O . PRO A 1 202 ? -17.213 8.893 5.803 1.00 96.69 202 PRO A O 1
ATOM 1621 N N . GLY A 1 203 ? -16.630 9.774 7.786 1.00 96.94 203 GLY A N 1
ATOM 1622 C CA . GLY A 1 203 ? -16.030 8.581 8.382 1.00 96.94 203 GLY A CA 1
ATOM 1623 C C . GLY A 1 203 ? -17.010 7.785 9.253 1.00 96.94 203 GLY A C 1
ATOM 1624 O O . GLY A 1 203 ? -18.025 7.283 8.769 1.00 96.94 203 GLY A O 1
ATOM 1625 N N . ILE A 1 204 ? -16.683 7.645 10.541 1.00 96.94 204 ILE A N 1
ATOM 1626 C CA . ILE A 1 204 ? -17.509 6.974 11.558 1.00 96.94 204 ILE A CA 1
ATOM 1627 C C . ILE A 1 204 ? -18.777 7.792 11.843 1.00 96.94 204 ILE A C 1
ATOM 1629 O O . ILE A 1 204 ? -18.706 8.992 12.113 1.00 96.94 204 ILE A O 1
ATOM 1633 N N . GLN A 1 205 ? -19.941 7.136 11.841 1.00 95.06 205 GLN A N 1
ATOM 1634 C CA . GLN A 1 205 ? -21.251 7.790 11.977 1.00 95.06 205 GLN A CA 1
ATOM 1635 C C . GLN A 1 205 ? -22.025 7.382 13.241 1.00 95.06 205 GLN A C 1
ATOM 1637 O O . GLN A 1 205 ? -22.745 8.210 13.818 1.00 95.06 205 GLN A O 1
ATOM 1642 N N . GLY A 1 206 ? -21.887 6.125 13.670 1.00 92.88 206 GLY A N 1
ATOM 1643 C CA . GLY A 1 206 ? -22.715 5.481 14.690 1.00 92.88 206 GLY A CA 1
ATOM 1644 C C . GLY A 1 206 ? -21.945 4.892 15.873 1.00 92.88 206 GLY A C 1
ATOM 1645 O O . GLY A 1 206 ? -22.453 4.971 16.986 1.00 92.88 206 GLY A O 1
ATOM 1646 N N . ALA A 1 207 ? -20.714 4.400 15.692 1.00 94.00 207 ALA A N 1
ATOM 1647 C CA . ALA A 1 207 ? -19.963 3.670 16.726 1.00 94.00 207 ALA A CA 1
ATOM 1648 C C . ALA A 1 207 ? -19.858 4.434 18.062 1.00 94.00 207 ALA A C 1
ATOM 1650 O O . ALA A 1 207 ? -20.064 3.881 19.137 1.00 94.00 207 ALA A O 1
ATOM 1651 N N . HIS A 1 208 ? -19.607 5.746 18.009 1.00 93.12 208 HIS A N 1
ATOM 1652 C CA . HIS A 1 208 ? -19.512 6.604 19.199 1.00 93.12 208 HIS A CA 1
ATOM 1653 C C . HIS A 1 208 ? -20.845 6.782 19.949 1.00 93.12 208 HIS A C 1
ATOM 1655 O O . HIS A 1 208 ? -20.850 7.122 21.133 1.00 93.12 208 HIS A O 1
ATOM 1661 N N . LYS A 1 209 ? -21.975 6.532 19.280 1.00 92.06 209 LYS A N 1
ATOM 1662 C CA . LYS A 1 209 ? -23.338 6.624 19.825 1.00 92.06 209 LYS A CA 1
ATOM 1663 C C . LYS A 1 209 ? -23.862 5.288 20.359 1.00 92.06 209 LYS A C 1
ATOM 1665 O O . LYS A 1 209 ? -24.978 5.260 20.870 1.00 92.06 209 LYS A O 1
ATOM 1670 N N . SER A 1 210 ? -23.090 4.207 20.229 1.00 90.44 210 SER A N 1
ATOM 1671 C CA . SER A 1 210 ? -23.454 2.892 20.756 1.00 90.44 210 SER A CA 1
ATOM 1672 C C . SER A 1 210 ? -23.776 2.959 22.253 1.00 90.44 210 SER A C 1
ATOM 1674 O O . SER A 1 210 ? -23.107 3.665 23.015 1.00 90.44 210 SER A O 1
ATOM 1676 N N . LYS A 1 211 ? -24.810 2.213 22.658 1.00 88.38 211 LYS A N 1
ATOM 1677 C CA . LYS A 1 211 ? -25.194 2.027 24.066 1.00 88.38 211 LYS A CA 1
ATOM 1678 C C . LYS A 1 211 ? -24.556 0.777 24.676 1.00 88.38 211 LYS A C 1
ATOM 1680 O O . LYS A 1 211 ? -24.477 0.685 25.902 1.00 88.38 211 LYS A O 1
ATOM 1685 N N . THR A 1 212 ? -24.098 -0.152 23.838 1.00 89.50 212 THR A N 1
ATOM 1686 C CA . THR A 1 212 ? -23.465 -1.407 24.245 1.00 89.50 212 THR A CA 1
ATOM 1687 C C . THR A 1 212 ? -22.099 -1.149 24.858 1.00 89.50 212 THR A C 1
ATOM 1689 O O . THR A 1 212 ? -21.195 -0.605 24.219 1.00 89.50 212 THR A O 1
ATOM 1692 N N . LEU A 1 213 ? -21.939 -1.574 26.111 1.00 91.00 213 LEU A N 1
ATOM 1693 C CA . LEU A 1 213 ? -20.683 -1.441 26.838 1.00 91.00 213 LEU A CA 1
ATOM 1694 C C . LEU A 1 213 ? -19.555 -2.238 26.190 1.00 91.00 213 LEU A C 1
ATOM 1696 O O . LEU A 1 213 ? -19.761 -3.309 25.621 1.00 91.00 213 LEU A O 1
ATOM 1700 N N . PHE A 1 214 ? -18.334 -1.738 26.355 1.00 93.69 214 PHE A N 1
ATOM 1701 C CA . PHE A 1 214 ? -17.142 -2.514 26.054 1.00 93.69 214 PHE A CA 1
ATOM 1702 C C . PHE A 1 214 ? -17.032 -3.723 26.988 1.00 93.69 214 PHE A C 1
ATOM 1704 O O . PHE A 1 214 ? -17.282 -3.630 28.190 1.00 93.69 214 PHE A O 1
ATOM 1711 N N . ASP A 1 215 ? -16.606 -4.857 26.436 1.00 92.62 215 ASP A N 1
ATOM 1712 C CA . ASP A 1 215 ? -16.252 -6.035 27.227 1.00 92.62 215 ASP A CA 1
ATOM 1713 C C . ASP A 1 215 ? -15.194 -5.702 28.300 1.00 92.62 215 ASP A C 1
ATOM 1715 O O . ASP A 1 215 ? -14.094 -5.223 27.995 1.00 92.62 215 ASP A O 1
ATOM 1719 N N . ARG A 1 216 ? -15.545 -5.938 29.570 1.00 91.94 216 ARG A N 1
ATOM 1720 C CA . ARG A 1 216 ? -14.697 -5.597 30.720 1.00 91.94 216 ARG A CA 1
ATOM 1721 C C . ARG A 1 216 ? -13.455 -6.473 30.800 1.00 91.94 216 ARG A C 1
ATOM 1723 O O . ARG A 1 216 ? -12.411 -5.976 31.220 1.00 91.94 216 ARG A O 1
ATOM 1730 N N . ASP A 1 217 ? -13.544 -7.735 30.399 1.00 92.19 217 ASP A N 1
ATOM 1731 C CA . ASP A 1 217 ? -12.421 -8.667 30.471 1.00 92.19 217 ASP A CA 1
ATOM 1732 C C . ASP A 1 217 ? -11.371 -8.297 29.423 1.00 92.19 217 ASP A C 1
ATOM 1734 O O . ASP A 1 217 ? -10.180 -8.241 29.727 1.00 92.19 217 ASP A O 1
ATOM 1738 N N . ILE A 1 218 ? -11.802 -7.926 28.214 1.00 90.75 218 ILE A N 1
ATOM 1739 C CA . ILE A 1 218 ? -10.924 -7.413 27.155 1.00 90.75 218 ILE A CA 1
ATOM 1740 C C . ILE A 1 218 ? -10.259 -6.093 27.571 1.00 90.75 218 ILE A C 1
ATOM 1742 O O . ILE A 1 218 ? -9.044 -5.937 27.400 1.00 90.75 218 ILE A O 1
ATOM 1746 N N . ALA A 1 219 ? -11.024 -5.154 28.138 1.00 90.19 219 ALA A N 1
ATOM 1747 C CA . ALA A 1 219 ? -10.509 -3.851 28.562 1.00 90.19 219 ALA A CA 1
ATOM 1748 C C . ALA A 1 219 ? -9.539 -3.952 29.759 1.00 90.19 219 ALA A C 1
ATOM 1750 O O . ALA A 1 219 ? -8.595 -3.164 29.874 1.00 90.19 219 ALA A O 1
ATOM 1751 N N . ASN A 1 220 ? -9.745 -4.930 30.648 1.00 90.62 220 ASN A N 1
ATOM 1752 C CA . ASN A 1 220 ? -8.891 -5.167 31.814 1.00 90.62 220 ASN A CA 1
ATOM 1753 C C . ASN A 1 220 ? -7.737 -6.139 31.554 1.00 90.62 220 ASN A C 1
ATOM 1755 O O . ASN A 1 220 ? -6.828 -6.219 32.381 1.00 90.62 220 ASN A O 1
ATOM 1759 N N . LYS A 1 221 ? -7.735 -6.841 30.418 1.00 88.88 221 LYS A N 1
ATOM 1760 C CA . LYS A 1 221 ? -6.680 -7.785 30.053 1.00 88.88 221 LYS A CA 1
ATOM 1761 C C . LYS A 1 221 ? -5.300 -7.130 30.079 1.00 88.88 221 LYS A C 1
ATOM 1763 O O . LYS A 1 221 ? -5.073 -6.068 29.494 1.00 88.88 221 LYS A O 1
ATOM 1768 N N . GLU A 1 222 ? -4.343 -7.818 30.694 1.00 83.62 222 GLU A N 1
ATOM 1769 C CA . GLU A 1 222 ? -2.940 -7.423 30.634 1.00 83.62 222 GLU A CA 1
ATOM 1770 C C . GLU A 1 222 ? -2.335 -7.802 29.279 1.00 83.62 222 GLU A C 1
ATOM 1772 O O . GLU A 1 222 ? -2.098 -8.968 28.952 1.00 83.62 222 GLU A O 1
ATOM 1777 N N . TRP A 1 223 ? -2.093 -6.789 28.454 1.00 81.31 223 TRP A N 1
ATOM 1778 C CA . TRP A 1 223 ? -1.434 -6.948 27.164 1.00 81.31 223 TRP A CA 1
ATOM 1779 C C . TRP A 1 223 ? 0.081 -6.900 27.354 1.00 81.31 223 TRP A C 1
ATOM 1781 O O . TRP A 1 223 ? 0.601 -5.896 27.848 1.00 81.31 223 TRP A O 1
ATOM 1791 N N . LYS A 1 224 ? 0.777 -7.976 26.948 1.00 75.69 224 LYS A N 1
ATOM 1792 C CA . LYS A 1 224 ? 2.238 -8.134 27.083 1.00 75.69 224 LYS A CA 1
ATOM 1793 C C . LYS A 1 224 ? 2.968 -6.833 26.738 1.00 75.69 224 LYS A C 1
ATOM 1795 O O . LYS A 1 224 ? 2.683 -6.219 25.709 1.00 75.69 224 LYS A O 1
ATOM 1800 N N . GLN A 1 225 ? 3.897 -6.421 27.600 1.00 62.44 225 GLN A N 1
ATOM 1801 C CA . GLN A 1 225 ? 4.787 -5.304 27.295 1.00 62.44 225 GLN A CA 1
ATOM 1802 C C . GLN A 1 225 ? 5.637 -5.649 26.071 1.00 62.44 225 GLN A C 1
ATOM 1804 O O . GLN A 1 225 ? 5.995 -6.812 25.870 1.00 62.44 225 GLN A O 1
ATOM 1809 N N . GLU A 1 226 ? 5.923 -4.647 25.237 1.00 62.56 226 GLU A N 1
ATOM 1810 C CA . GLU A 1 226 ? 6.845 -4.828 24.119 1.00 62.56 226 GLU A CA 1
ATOM 1811 C C . GLU A 1 226 ? 8.176 -5.329 24.685 1.00 62.56 226 GLU A C 1
ATOM 1813 O O . GLU A 1 226 ? 8.725 -4.729 25.612 1.00 62.56 226 GLU A O 1
ATOM 1818 N N . MET A 1 227 ? 8.679 -6.450 24.162 1.00 49.22 227 MET A N 1
ATOM 1819 C CA . MET A 1 227 ? 10.043 -6.856 24.476 1.00 49.22 227 MET A CA 1
ATOM 1820 C C . MET A 1 227 ? 10.961 -5.728 23.997 1.00 49.22 227 MET A C 1
ATOM 1822 O O . MET A 1 227 ? 10.829 -5.318 22.839 1.00 49.22 227 MET A O 1
ATOM 1826 N N . PRO A 1 228 ? 11.881 -5.213 24.828 1.00 43.28 228 PRO A N 1
ATOM 1827 C CA . PRO A 1 228 ? 12.934 -4.355 24.321 1.00 43.28 228 PRO A CA 1
ATOM 1828 C C . PRO A 1 228 ? 13.768 -5.216 23.368 1.00 43.28 228 PRO A C 1
ATOM 1830 O O . PRO A 1 228 ? 14.564 -6.046 23.803 1.00 43.28 228 PRO A O 1
ATOM 1833 N N . LEU A 1 229 ? 13.523 -5.098 22.063 1.00 45.09 229 LEU A N 1
ATOM 1834 C CA . LEU A 1 229 ? 14.359 -5.725 21.049 1.00 45.09 229 LEU A CA 1
ATOM 1835 C C . LEU A 1 229 ? 15.743 -5.077 21.159 1.00 45.09 229 LEU A C 1
ATOM 1837 O O . LEU A 1 229 ? 15.927 -3.946 20.734 1.00 45.09 229 LEU A O 1
ATOM 1841 N N . VAL A 1 230 ? 16.647 -5.796 21.824 1.00 38.53 230 VAL A N 1
ATOM 1842 C CA . VAL A 1 230 ? 18.109 -5.653 21.865 1.00 38.53 230 VAL A CA 1
ATOM 1843 C C . VAL A 1 230 ? 18.644 -4.215 22.004 1.00 38.53 230 VAL A C 1
ATOM 1845 O O . VAL A 1 230 ? 18.773 -3.451 21.057 1.00 38.53 230 VAL A O 1
ATOM 1848 N N . ASP A 1 231 ? 19.055 -3.936 23.240 1.00 37.47 231 ASP A N 1
ATOM 1849 C CA . ASP A 1 231 ? 20.160 -3.060 23.642 1.00 37.47 231 ASP A CA 1
ATOM 1850 C C . ASP A 1 231 ? 20.025 -1.529 23.474 1.00 37.47 231 ASP A C 1
ATOM 1852 O O . ASP A 1 231 ? 20.770 -0.838 22.777 1.00 37.47 231 ASP A O 1
ATOM 1856 N N . MET A 1 232 ? 19.122 -0.952 24.271 1.00 35.50 232 MET A N 1
ATOM 1857 C CA . MET A 1 232 ? 19.113 0.489 24.556 1.00 35.50 232 MET A CA 1
ATOM 1858 C C . MET A 1 232 ? 20.342 0.958 25.373 1.00 35.50 232 MET A C 1
ATOM 1860 O O . MET A 1 232 ? 20.510 2.163 25.567 1.00 35.50 232 MET A O 1
ATOM 1864 N N . GLN A 1 233 ? 21.187 0.051 25.889 1.00 32.34 233 GLN A N 1
ATOM 1865 C CA . GLN A 1 233 ? 22.450 0.409 26.545 1.00 32.34 233 GLN A CA 1
ATOM 1866 C C . GLN A 1 233 ? 23.556 0.651 25.511 1.00 32.34 233 GLN A C 1
ATOM 1868 O O . GLN A 1 233 ? 24.291 1.624 25.668 1.00 32.34 233 GLN A O 1
ATOM 1873 N N . GLN A 1 234 ? 23.614 -0.110 24.413 1.00 35.38 234 GLN A N 1
ATOM 1874 C CA . GLN A 1 234 ? 24.517 0.167 23.288 1.00 35.38 234 GLN A CA 1
ATOM 1875 C C . GLN A 1 234 ? 24.178 1.475 22.567 1.00 35.38 234 GLN A C 1
ATOM 1877 O O . GLN A 1 234 ? 25.090 2.233 22.249 1.00 35.38 234 GLN A O 1
ATOM 1882 N N . SER A 1 235 ? 22.898 1.812 22.372 1.00 42.47 235 SER A N 1
ATOM 1883 C CA . SER A 1 235 ? 22.524 3.094 21.749 1.00 42.47 235 SER A CA 1
ATOM 1884 C C . SER A 1 235 ? 22.775 4.297 22.661 1.00 42.47 235 SER A C 1
ATOM 1886 O O . SER A 1 235 ? 23.184 5.352 22.182 1.00 42.47 235 SER A O 1
ATOM 1888 N N . LYS A 1 236 ? 22.626 4.139 23.985 1.00 32.16 236 LYS A N 1
ATOM 1889 C CA . LYS A 1 236 ? 23.066 5.149 24.959 1.00 32.16 236 LYS A CA 1
ATOM 1890 C C . LYS A 1 236 ? 24.584 5.276 24.992 1.00 32.16 236 LYS A C 1
ATOM 1892 O O . LYS A 1 236 ? 25.068 6.397 25.010 1.00 32.16 236 LYS A O 1
ATOM 1897 N N . ALA A 1 237 ? 25.331 4.175 24.963 1.00 36.12 237 ALA A N 1
ATOM 1898 C CA . ALA A 1 237 ? 26.791 4.204 24.921 1.00 36.12 237 ALA A CA 1
ATOM 1899 C C . ALA A 1 237 ? 27.314 4.812 23.610 1.00 36.12 237 ALA A C 1
ATOM 1901 O O . ALA A 1 237 ? 28.254 5.595 23.649 1.00 36.12 237 ALA A O 1
ATOM 1902 N N . ALA A 1 238 ? 26.668 4.535 22.473 1.00 37.62 238 ALA A N 1
ATOM 1903 C CA . ALA A 1 238 ? 26.987 5.127 21.176 1.00 37.62 238 ALA A CA 1
ATOM 1904 C C . ALA A 1 238 ? 26.602 6.614 21.101 1.00 37.62 238 ALA A C 1
ATOM 1906 O O . ALA A 1 238 ? 27.375 7.413 20.587 1.00 37.62 238 ALA A O 1
ATOM 1907 N N . ALA A 1 239 ? 25.458 7.015 21.666 1.00 37.94 239 ALA A N 1
ATOM 1908 C CA . ALA A 1 239 ? 25.062 8.421 21.757 1.00 37.94 239 ALA A CA 1
ATOM 1909 C C . ALA A 1 239 ? 25.958 9.207 22.727 1.00 37.94 239 ALA A C 1
ATOM 1911 O O . ALA A 1 239 ? 26.370 10.318 22.416 1.00 37.94 239 ALA A O 1
ATOM 1912 N N . VAL A 1 240 ? 26.315 8.621 23.874 1.00 40.31 240 VAL A N 1
ATOM 1913 C CA . VAL A 1 240 ? 27.272 9.202 24.827 1.00 40.31 240 VAL A CA 1
ATOM 1914 C C . VAL A 1 240 ? 28.662 9.272 24.199 1.00 40.31 240 VAL A C 1
ATOM 1916 O O . VAL A 1 240 ? 29.290 10.316 24.296 1.00 40.31 240 VAL A O 1
ATOM 1919 N N . SER A 1 241 ? 29.102 8.234 23.481 1.00 39.16 241 SER A N 1
ATOM 1920 C CA . SER A 1 241 ? 30.367 8.210 22.735 1.00 39.16 241 SER A CA 1
ATOM 1921 C C . SER A 1 241 ? 30.409 9.288 21.644 1.00 39.16 241 SER A C 1
ATOM 1923 O O . SER A 1 241 ? 31.378 10.046 21.570 1.00 39.16 241 SER A O 1
ATOM 1925 N N . ALA A 1 242 ? 29.330 9.435 20.868 1.00 42.09 242 ALA A N 1
ATOM 1926 C CA . ALA A 1 242 ? 29.191 10.470 19.848 1.00 42.09 242 ALA A CA 1
ATOM 1927 C C . ALA A 1 242 ? 29.215 11.880 20.462 1.00 42.09 242 ALA A C 1
ATOM 1929 O O . ALA A 1 242 ? 29.947 12.739 19.976 1.00 42.09 242 ALA A O 1
ATOM 1930 N N . ILE A 1 243 ? 28.519 12.099 21.584 1.00 43.72 243 ILE A N 1
ATOM 1931 C CA . ILE A 1 243 ? 28.550 13.370 22.326 1.00 43.72 243 ILE A CA 1
ATOM 1932 C C . ILE A 1 243 ? 29.953 13.644 22.891 1.00 43.72 243 ILE A C 1
ATOM 1934 O O . ILE A 1 243 ? 30.454 14.758 22.765 1.00 43.72 243 ILE A O 1
ATOM 1938 N N . THR A 1 244 ? 30.638 12.641 23.450 1.00 44.56 244 THR A N 1
ATOM 1939 C CA . THR A 1 244 ? 32.010 12.802 23.968 1.00 44.56 244 THR A CA 1
ATOM 1940 C C . THR A 1 244 ? 33.055 13.002 22.873 1.00 44.56 244 THR A C 1
ATOM 1942 O O . THR A 1 244 ? 34.108 13.560 23.152 1.00 44.56 244 THR A O 1
ATOM 1945 N N . SER A 1 245 ? 32.778 12.593 21.631 1.00 46.50 245 SER A N 1
ATOM 1946 C CA . SER A 1 245 ? 33.682 12.828 20.496 1.00 46.50 245 SER A CA 1
ATOM 1947 C C . SER A 1 245 ? 33.598 14.252 19.928 1.00 46.50 245 SER A C 1
ATOM 1949 O O . SER A 1 245 ? 34.511 14.681 19.230 1.00 46.50 245 SER A O 1
ATOM 1951 N N . TRP A 1 246 ? 32.529 14.994 20.244 1.00 41.41 246 TRP A N 1
ATOM 1952 C CA . TRP A 1 246 ? 32.302 16.373 19.785 1.00 41.41 246 TRP A CA 1
ATOM 1953 C C . TRP A 1 246 ? 32.670 17.433 20.830 1.00 41.41 246 TRP A C 1
ATOM 1955 O O . TRP A 1 246 ? 32.756 18.616 20.505 1.00 41.41 246 TRP A O 1
ATOM 1965 N N . VAL A 1 247 ? 32.884 17.031 22.083 1.00 44.84 247 VAL A N 1
ATOM 1966 C CA . VAL A 1 247 ? 33.209 17.940 23.185 1.00 44.84 247 VAL A CA 1
ATOM 1967 C C . VAL A 1 247 ? 34.659 17.712 23.594 1.00 44.84 247 VAL A C 1
ATOM 1969 O O . VAL A 1 247 ? 35.003 16.632 24.068 1.00 44.84 247 VAL A O 1
ATOM 1972 N N . ASP A 1 248 ? 35.507 18.732 23.425 1.00 56.38 248 ASP A N 1
ATOM 1973 C CA . ASP A 1 248 ? 36.898 18.700 23.892 1.00 56.38 248 ASP A CA 1
ATOM 1974 C C . ASP A 1 248 ? 36.919 18.299 25.386 1.00 56.38 248 ASP A C 1
ATOM 1976 O O . ASP A 1 248 ? 36.254 18.953 26.202 1.00 56.38 248 ASP A O 1
ATOM 1980 N N . PRO A 1 249 ? 37.667 17.250 25.777 1.00 54.28 249 PRO A N 1
ATOM 1981 C CA . PRO A 1 249 ? 37.777 16.809 27.165 1.00 54.28 249 PRO A CA 1
ATOM 1982 C C . PRO A 1 249 ? 38.116 17.945 28.139 1.00 54.28 249 PRO A C 1
ATOM 1984 O O . PRO A 1 249 ? 37.649 17.942 29.278 1.00 54.28 249 PRO A O 1
ATOM 1987 N N . LYS A 1 250 ? 38.872 18.958 27.695 1.00 49.56 250 LYS A N 1
ATOM 1988 C CA . LYS A 1 250 ? 39.189 20.145 28.497 1.00 49.56 250 LYS A CA 1
ATOM 1989 C C . LYS A 1 250 ? 37.943 20.981 28.784 1.00 49.56 250 LYS A C 1
ATOM 1991 O O . LYS A 1 250 ? 37.778 21.437 29.910 1.00 49.56 250 LYS A O 1
ATOM 1996 N N . VAL A 1 251 ? 37.046 21.149 27.813 1.00 50.06 251 VAL A N 1
ATOM 1997 C CA . VAL A 1 251 ? 35.795 21.915 27.975 1.00 50.06 251 VAL A CA 1
ATOM 1998 C C . VAL A 1 251 ? 34.866 21.227 28.975 1.00 50.06 251 VAL A C 1
ATOM 2000 O O . VAL A 1 251 ? 34.286 21.893 29.831 1.00 50.06 251 VAL A O 1
ATOM 2003 N N . LEU A 1 252 ? 34.782 19.895 28.934 1.00 49.38 252 LEU A N 1
ATOM 2004 C CA . LEU A 1 252 ? 33.987 19.124 29.892 1.00 49.38 252 LEU A CA 1
ATOM 2005 C C . LEU A 1 252 ? 34.557 19.221 31.318 1.00 49.38 252 LEU A C 1
ATOM 2007 O O . LEU A 1 252 ? 33.807 19.416 32.274 1.00 49.38 252 LEU A O 1
ATOM 2011 N N . VAL A 1 253 ? 35.883 19.144 31.461 1.00 58.00 253 VAL A N 1
ATOM 2012 C CA . VAL A 1 253 ? 36.572 19.294 32.754 1.00 58.00 253 VAL A CA 1
ATOM 2013 C C . VAL A 1 253 ? 36.370 20.697 33.333 1.00 58.00 253 VAL A C 1
ATOM 2015 O O . VAL A 1 253 ? 36.031 20.820 34.509 1.00 58.00 253 VAL A O 1
ATOM 2018 N N . TRP A 1 254 ? 36.496 21.752 32.521 1.00 55.38 254 TRP A N 1
ATOM 2019 C CA . TRP A 1 254 ? 36.255 23.130 32.965 1.00 55.38 254 TRP A CA 1
ATOM 2020 C C . TRP A 1 254 ? 34.789 23.395 33.317 1.00 55.38 254 TRP A C 1
ATOM 2022 O O . TRP A 1 254 ? 34.520 24.092 34.293 1.00 55.38 254 TRP A O 1
ATOM 2032 N N . PHE A 1 255 ? 33.837 22.799 32.591 1.00 52.94 255 PHE A N 1
ATOM 2033 C CA . PHE A 1 255 ? 32.415 22.878 32.931 1.00 52.94 255 PHE A CA 1
ATOM 2034 C C . PHE A 1 255 ? 32.122 22.225 34.290 1.00 52.94 255 PHE A C 1
ATOM 2036 O O . PHE A 1 255 ? 31.468 22.827 35.141 1.00 52.94 255 PHE A O 1
ATOM 2043 N N . LEU A 1 256 ? 32.664 21.028 34.537 1.00 54.28 256 LEU A N 1
ATOM 2044 C CA . LEU A 1 256 ? 32.494 20.322 35.811 1.00 54.28 256 LEU A CA 1
ATOM 2045 C C . LEU A 1 256 ? 33.180 21.051 36.978 1.00 54.28 256 LEU A C 1
ATOM 2047 O O . LEU A 1 256 ? 32.587 21.160 38.049 1.00 54.28 256 LEU A O 1
ATOM 2051 N N . LEU A 1 257 ? 34.374 21.618 36.766 1.00 55.00 257 LEU A N 1
ATOM 2052 C CA . LEU A 1 257 ? 35.048 22.494 37.735 1.00 55.00 257 LEU A CA 1
ATOM 2053 C C . LEU A 1 257 ? 34.234 23.764 38.023 1.00 55.00 257 LEU A C 1
ATOM 2055 O O . LEU A 1 257 ? 34.142 24.181 39.177 1.00 55.00 257 LEU A O 1
ATOM 2059 N N . GLY A 1 258 ? 33.588 24.350 37.012 1.00 48.28 258 GLY A N 1
ATOM 2060 C CA . GLY A 1 258 ? 32.698 25.505 37.164 1.00 48.28 258 GLY A CA 1
ATOM 2061 C C . GLY A 1 258 ? 31.462 25.195 38.012 1.00 48.28 258 GLY A C 1
ATOM 2062 O O . GLY A 1 258 ? 31.119 25.963 38.910 1.00 48.28 258 GLY A O 1
ATOM 2063 N N . VAL A 1 259 ? 30.830 24.037 37.793 1.00 55.53 259 VAL A N 1
ATOM 2064 C CA . VAL A 1 259 ? 29.684 23.567 38.595 1.00 55.53 259 VAL A CA 1
ATOM 2065 C C . VAL A 1 259 ? 30.103 23.247 40.036 1.00 55.53 259 VAL A C 1
ATOM 2067 O O . VAL A 1 259 ? 29.406 23.611 40.981 1.00 55.53 259 VAL A O 1
ATOM 2070 N N . LEU A 1 260 ? 31.267 22.623 40.234 1.00 51.00 260 LEU A N 1
ATOM 2071 C CA . LEU A 1 260 ? 31.800 22.321 41.568 1.00 51.00 260 LEU A CA 1
ATOM 2072 C C . LEU A 1 260 ? 32.150 23.584 42.357 1.00 51.00 260 LEU A C 1
ATOM 2074 O O . LEU A 1 260 ? 31.774 23.701 43.521 1.00 51.00 260 LEU A O 1
ATOM 2078 N N . THR A 1 261 ? 32.830 24.543 41.729 1.00 56.56 261 THR A N 1
ATOM 2079 C CA . THR A 1 261 ? 33.215 25.811 42.369 1.00 56.56 261 THR A CA 1
ATOM 2080 C C . THR A 1 261 ? 32.002 26.666 42.725 1.00 56.56 261 THR A C 1
ATOM 2082 O O . THR A 1 261 ? 31.948 27.191 43.835 1.00 56.56 261 THR A O 1
ATOM 2085 N N . THR A 1 262 ? 30.985 26.741 41.859 1.00 49.97 262 THR A N 1
ATOM 2086 C CA . THR A 1 262 ? 29.725 27.440 42.179 1.00 49.97 262 THR A CA 1
ATOM 2087 C C . THR A 1 262 ? 28.938 26.752 43.290 1.00 49.97 262 THR A C 1
ATOM 2089 O O . THR A 1 262 ? 28.419 27.437 44.170 1.00 49.97 262 THR A O 1
ATOM 2092 N N . SER A 1 263 ? 28.901 25.418 43.315 1.00 48.38 263 SER A N 1
ATOM 2093 C CA . SER A 1 263 ? 28.204 24.671 44.368 1.00 48.38 263 SER A CA 1
ATOM 2094 C C . SER A 1 263 ? 28.933 24.724 45.721 1.00 48.38 263 SER A C 1
ATOM 2096 O O . SER A 1 263 ? 28.293 24.729 46.772 1.00 48.38 263 SER A O 1
ATOM 2098 N N . LEU A 1 264 ? 30.268 24.802 45.719 1.00 55.34 264 LEU A N 1
ATOM 2099 C CA . LEU A 1 264 ? 31.073 25.050 46.921 1.00 55.34 264 LEU A CA 1
ATOM 2100 C C . LEU A 1 264 ? 30.896 26.491 47.422 1.00 55.34 264 LEU A C 1
ATOM 2102 O O . LEU A 1 264 ? 30.719 26.704 48.620 1.00 55.34 264 LEU A O 1
ATOM 2106 N N . TRP A 1 265 ? 30.864 27.473 46.517 1.00 47.62 265 TRP A N 1
ATOM 2107 C CA . TRP A 1 265 ? 30.664 28.884 46.858 1.00 47.62 265 TRP A CA 1
ATOM 2108 C C . TRP A 1 265 ? 29.262 29.172 47.418 1.00 47.62 265 TRP A C 1
ATOM 2110 O O . TRP A 1 265 ? 29.123 29.945 48.370 1.00 47.62 265 TRP A O 1
ATOM 2120 N N . SER A 1 266 ? 28.220 28.510 46.896 1.00 48.75 266 SER A N 1
ATOM 2121 C CA . SER A 1 266 ? 26.855 28.628 47.433 1.00 48.75 266 SER A CA 1
ATOM 2122 C C . SER A 1 266 ? 26.726 28.029 48.834 1.00 48.75 266 SER A C 1
ATOM 2124 O O . SER A 1 266 ? 25.999 28.565 49.666 1.00 48.75 266 SER A O 1
ATOM 2126 N N . ASN A 1 267 ? 27.463 26.951 49.119 1.00 53.19 267 ASN A N 1
ATOM 2127 C CA . ASN A 1 267 ? 27.470 26.318 50.440 1.00 53.19 267 ASN A CA 1
ATOM 2128 C C . ASN A 1 267 ? 28.292 27.107 51.472 1.00 53.19 267 ASN A C 1
ATOM 2130 O O . ASN A 1 267 ? 27.971 27.066 52.655 1.00 53.19 267 ASN A O 1
ATOM 2134 N N . LEU A 1 268 ? 29.324 27.839 51.039 1.00 50.22 268 LEU A N 1
ATOM 2135 C CA . LEU A 1 268 ? 30.192 28.629 51.921 1.00 50.22 268 LEU A CA 1
ATOM 2136 C C . LEU A 1 268 ? 29.630 30.012 52.269 1.00 50.22 268 LEU A C 1
ATOM 2138 O O . LEU A 1 268 ? 29.902 30.519 53.352 1.00 50.22 268 LEU A O 1
ATOM 2142 N N . THR A 1 269 ? 28.855 30.634 51.378 1.00 47.38 269 THR A N 1
ATOM 2143 C CA . THR A 1 269 ? 28.351 32.003 51.597 1.00 47.38 269 THR A CA 1
ATOM 2144 C C . THR A 1 269 ? 26.945 32.059 52.195 1.00 47.38 269 THR A C 1
ATOM 2146 O O . THR A 1 269 ? 26.506 33.134 52.591 1.00 47.38 269 THR A O 1
ATOM 2149 N N . GLY A 1 270 ? 26.223 30.932 52.282 1.00 45.75 270 GLY A N 1
ATOM 2150 C CA . GLY A 1 270 ? 24.854 30.886 52.822 1.00 45.75 270 GLY A CA 1
ATOM 2151 C C . GLY A 1 270 ? 23.834 31.718 52.029 1.00 45.75 270 GLY A C 1
ATOM 2152 O O . GLY A 1 270 ? 22.685 31.860 52.447 1.00 45.75 270 GLY A O 1
ATOM 2153 N N . ILE A 1 271 ? 24.233 32.266 50.878 1.00 46.62 271 ILE A N 1
ATOM 2154 C CA . ILE A 1 271 ? 23.379 33.057 50.001 1.00 46.62 271 ILE A CA 1
ATOM 2155 C C . ILE A 1 271 ? 22.585 32.081 49.135 1.00 46.62 271 ILE A C 1
ATOM 2157 O O . ILE A 1 271 ? 23.106 31.472 48.199 1.00 46.62 271 ILE A O 1
ATOM 2161 N N . VAL A 1 272 ? 21.297 31.941 49.448 1.00 45.03 272 VAL A N 1
ATOM 2162 C CA . VAL A 1 272 ? 20.331 31.262 48.582 1.00 45.03 272 VAL A CA 1
ATOM 2163 C C . VAL A 1 272 ? 20.189 32.093 47.310 1.00 45.03 272 VAL A C 1
ATOM 2165 O O . VAL A 1 272 ? 19.461 33.082 47.276 1.00 45.03 272 VAL A O 1
ATOM 2168 N N . VAL A 1 273 ? 20.897 31.700 46.252 1.00 39.53 273 VAL A N 1
ATOM 2169 C CA . VAL A 1 273 ? 20.648 32.231 44.910 1.00 39.53 273 VAL A CA 1
ATOM 2170 C C . VAL A 1 273 ? 19.220 31.811 44.535 1.00 39.53 273 VAL A C 1
ATOM 2172 O O . VAL A 1 273 ? 18.934 30.607 44.511 1.00 39.53 273 VAL A O 1
ATOM 2175 N N . PRO A 1 274 ? 18.287 32.748 44.277 1.00 36.91 274 PRO A N 1
ATOM 2176 C CA . PRO A 1 274 ? 16.950 32.381 43.837 1.00 36.91 274 PRO A CA 1
ATOM 2177 C C . PRO A 1 274 ? 17.094 31.576 42.549 1.00 36.91 274 PRO A C 1
ATOM 2179 O O . PRO A 1 274 ? 17.865 31.968 41.675 1.00 36.91 274 PRO A O 1
ATOM 2182 N N . LYS A 1 275 ? 16.390 30.438 42.447 1.00 33.03 275 LYS A N 1
ATOM 2183 C CA . LYS A 1 275 ? 16.409 29.562 41.266 1.00 33.03 275 LYS A CA 1
ATOM 2184 C C . LYS A 1 275 ? 16.180 30.399 40.004 1.00 33.03 275 LYS A C 1
ATOM 2186 O O . LYS A 1 275 ? 15.036 30.655 39.627 1.00 33.03 275 LYS A O 1
ATOM 2191 N N . MET A 1 276 ? 17.257 30.798 39.330 1.00 26.98 276 MET A N 1
ATOM 2192 C CA . MET A 1 276 ? 17.180 31.267 37.959 1.00 26.98 276 MET A CA 1
ATOM 2193 C C . MET A 1 276 ? 16.651 30.083 37.164 1.00 26.98 276 MET A C 1
ATOM 2195 O O . MET A 1 276 ? 17.286 29.029 37.094 1.00 26.98 276 MET A O 1
ATOM 2199 N N . LYS A 1 277 ? 15.451 30.238 36.600 1.00 30.92 277 LYS A N 1
ATOM 2200 C CA . LYS A 1 277 ? 14.995 29.388 35.506 1.00 30.92 277 LYS A CA 1
ATOM 2201 C C . LYS A 1 277 ? 16.045 29.524 34.410 1.00 30.92 277 LYS A C 1
ATOM 2203 O O . LYS A 1 277 ? 16.059 30.518 33.692 1.00 30.92 277 LYS A O 1
ATOM 2208 N N . ALA A 1 278 ? 16.948 28.556 34.325 1.00 28.41 278 ALA A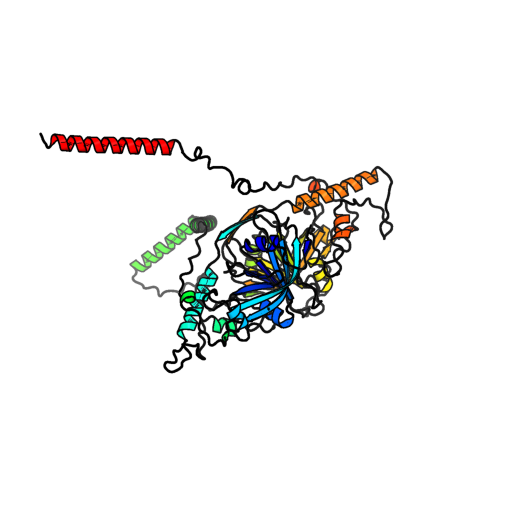 N 1
ATOM 2209 C CA . ALA A 1 278 ? 17.822 28.428 33.182 1.00 28.41 278 ALA A CA 1
ATOM 2210 C C . ALA A 1 278 ? 16.916 28.246 31.960 1.00 28.41 278 ALA A C 1
ATOM 2212 O O . ALA A 1 278 ? 16.300 27.191 31.792 1.00 28.41 278 ALA A O 1
ATOM 2213 N N . CYS A 1 279 ? 16.811 29.289 31.133 1.00 28.53 279 CYS A N 1
ATOM 2214 C CA . CYS A 1 279 ? 16.430 29.164 29.733 1.00 28.53 279 CYS A CA 1
ATOM 2215 C C . CYS A 1 279 ? 17.480 28.276 29.062 1.00 28.53 279 CYS A C 1
ATOM 2217 O O . CYS A 1 279 ? 18.467 28.742 28.505 1.00 28.53 279 CYS A O 1
ATOM 2219 N N . THR A 1 280 ? 17.288 26.970 29.193 1.00 25.92 280 THR A N 1
ATOM 2220 C CA . THR A 1 280 ? 17.933 25.969 28.356 1.00 25.92 280 THR A CA 1
ATOM 2221 C C . THR A 1 280 ? 17.197 25.985 27.018 1.00 25.92 280 THR A C 1
ATOM 2223 O O . THR A 1 280 ? 15.961 25.969 27.023 1.00 25.92 280 THR A O 1
ATOM 2226 N N . PRO A 1 281 ? 17.892 26.025 25.869 1.00 27.36 281 PRO A N 1
ATOM 2227 C CA . PRO A 1 281 ? 17.236 25.895 24.579 1.00 27.36 281 PRO A CA 1
ATOM 2228 C C . PRO A 1 281 ? 16.603 24.499 24.492 1.00 27.36 281 PRO A C 1
ATOM 2230 O O . PRO A 1 281 ? 17.286 23.488 24.375 1.00 27.36 281 PRO A O 1
ATOM 2233 N N . SER A 1 282 ? 15.281 24.459 24.632 1.00 31.33 282 SER A N 1
ATOM 2234 C CA . SER A 1 282 ? 14.351 23.549 23.961 1.00 31.33 282 SER A CA 1
ATOM 2235 C C . SER A 1 282 ? 14.763 22.074 23.802 1.00 31.33 282 SER A C 1
ATOM 2237 O O . SER A 1 282 ? 14.712 21.544 22.698 1.00 31.33 282 SER A O 1
ATOM 2239 N N . LEU A 1 283 ? 15.066 21.366 24.897 1.00 27.25 283 LEU A N 1
ATOM 2240 C CA . LEU A 1 283 ? 15.080 19.886 24.918 1.00 27.25 283 LEU A CA 1
ATOM 2241 C C . LEU A 1 283 ? 14.001 19.269 25.834 1.00 27.25 283 LEU A C 1
ATOM 2243 O O . LEU A 1 283 ? 13.948 18.058 26.021 1.00 27.25 283 LEU A O 1
ATOM 2247 N N . VAL A 1 284 ? 13.112 20.101 26.389 1.00 24.45 284 VAL A N 1
ATOM 2248 C CA . VAL A 1 284 ? 12.034 19.698 27.321 1.00 24.45 284 VAL A CA 1
ATOM 2249 C C . VAL A 1 284 ? 10.662 19.594 26.630 1.00 24.45 284 VAL A C 1
ATOM 2251 O O . VAL A 1 284 ? 9.676 19.192 27.240 1.00 24.45 284 VAL A O 1
ATOM 2254 N N . PHE A 1 285 ? 10.584 19.820 25.315 1.00 25.25 285 PHE A N 1
ATOM 2255 C CA . PHE A 1 285 ? 9.337 19.661 24.552 1.00 25.25 285 PHE A CA 1
ATOM 2256 C C . PHE A 1 285 ? 8.862 18.203 24.371 1.00 25.25 285 PHE A C 1
ATOM 2258 O O . PHE A 1 285 ? 7.852 17.975 23.711 1.00 25.25 285 PHE A O 1
ATOM 2265 N N . TYR A 1 286 ? 9.544 17.206 24.952 1.00 27.12 286 TYR A N 1
ATOM 2266 C CA . TYR A 1 286 ? 9.258 15.790 24.687 1.00 27.12 286 TYR A CA 1
ATOM 2267 C C . TYR A 1 286 ? 8.551 15.014 25.813 1.00 27.12 286 TYR A C 1
ATOM 2269 O O . TYR A 1 286 ? 8.221 13.848 25.619 1.00 27.12 286 TYR A O 1
ATOM 2277 N N . LEU A 1 287 ? 8.276 15.610 26.981 1.00 25.25 287 LEU A N 1
ATOM 2278 C CA . LEU A 1 287 ? 7.686 14.874 28.117 1.00 25.25 287 LEU A CA 1
ATOM 2279 C C . LEU A 1 287 ? 6.619 15.660 28.894 1.00 25.25 287 LEU A C 1
ATOM 2281 O O . LEU A 1 287 ? 6.557 15.606 30.120 1.00 25.25 287 LEU A O 1
ATOM 2285 N N . GLN A 1 288 ? 5.727 16.355 28.189 1.00 22.86 288 GLN A N 1
ATOM 2286 C CA . GLN A 1 288 ? 4.455 16.794 28.766 1.00 22.86 288 GLN A CA 1
ATOM 2287 C C . GLN A 1 288 ? 3.306 16.256 27.922 1.00 22.86 288 GLN A C 1
ATOM 2289 O O . GLN A 1 288 ? 3.208 16.543 26.731 1.00 22.86 288 GLN A O 1
ATOM 2294 N N . GLY A 1 289 ? 2.456 15.448 28.561 1.00 29.81 289 GLY A N 1
ATOM 2295 C CA . GLY A 1 289 ? 1.267 14.819 27.995 1.00 29.81 289 GLY A CA 1
ATOM 2296 C C . GLY A 1 289 ? 0.205 15.831 27.583 1.00 29.81 289 GLY A C 1
ATOM 2297 O O . GLY A 1 289 ? -0.835 15.938 28.222 1.00 29.81 289 GLY A O 1
ATOM 2298 N N . HIS A 1 290 ? 0.466 16.542 26.492 1.00 25.73 290 HIS A N 1
ATOM 2299 C CA . HIS A 1 290 ? -0.576 17.136 25.677 1.00 25.73 290 HIS A CA 1
ATOM 2300 C C . HIS A 1 290 ? -1.193 16.022 24.839 1.00 25.73 290 HIS A C 1
ATOM 2302 O O . HIS A 1 290 ? -0.481 15.159 24.318 1.00 25.73 290 HIS A O 1
ATOM 2308 N N . THR A 1 291 ? -2.519 16.043 24.749 1.00 29.91 291 THR A N 1
ATOM 2309 C CA . THR A 1 291 ? -3.356 15.262 23.838 1.00 29.91 291 THR A CA 1
ATOM 2310 C C . THR A 1 291 ? -2.768 15.318 22.432 1.00 29.91 291 THR A C 1
ATOM 2312 O O . THR A 1 291 ? -3.038 16.222 21.646 1.00 29.91 291 THR A O 1
ATOM 2315 N N . THR A 1 292 ? -1.879 14.376 22.138 1.00 31.66 292 THR A N 1
ATOM 2316 C CA . THR A 1 292 ? -1.240 14.245 20.840 1.00 31.66 292 THR A CA 1
ATOM 2317 C C . THR A 1 292 ? -2.284 13.600 19.959 1.00 31.66 292 THR A C 1
ATOM 2319 O O . THR A 1 292 ? -2.572 12.410 20.087 1.00 31.66 292 THR A O 1
ATOM 2322 N N . THR A 1 293 ? -2.895 14.405 19.094 1.00 41.69 293 THR A N 1
ATOM 2323 C CA . THR A 1 293 ? -3.577 13.898 17.909 1.00 41.69 293 THR A CA 1
ATOM 2324 C C . THR A 1 293 ? -2.674 12.830 17.296 1.00 41.69 293 THR A C 1
ATOM 2326 O O . THR A 1 293 ? -1.493 13.067 17.021 1.00 41.69 293 THR A O 1
ATOM 2329 N N . MET A 1 294 ? -3.174 11.593 17.223 1.00 57.81 294 MET A N 1
ATOM 2330 C CA . MET A 1 294 ? -2.401 10.512 16.627 1.00 57.81 294 MET A CA 1
ATOM 2331 C C . MET A 1 294 ? -2.221 10.893 15.157 1.00 57.81 294 MET A C 1
ATOM 2333 O O . MET A 1 294 ? -3.195 10.970 14.423 1.00 57.81 294 MET A O 1
ATOM 2337 N N . GLY A 1 295 ? -0.991 11.197 14.759 1.00 65.88 295 GLY A N 1
ATOM 2338 C CA . GLY A 1 295 ? -0.640 11.630 13.411 1.00 65.88 295 GLY A CA 1
ATOM 2339 C C . GLY A 1 295 ? -0.595 13.146 13.194 1.00 65.88 295 GLY A C 1
ATOM 2340 O O . GLY A 1 295 ? -1.340 13.916 13.794 1.00 65.88 295 GLY A O 1
ATOM 2341 N N . LYS A 1 296 ? 0.338 13.575 12.340 1.00 85.56 296 LYS A N 1
ATOM 2342 C CA . LYS A 1 296 ? 0.558 14.980 11.968 1.00 85.56 296 LYS A CA 1
ATOM 2343 C C . LYS A 1 296 ? 0.599 15.106 10.455 1.00 85.56 296 LYS A C 1
ATOM 2345 O O . LYS A 1 296 ? 1.046 14.184 9.773 1.00 85.56 296 LYS A O 1
ATOM 2350 N N . THR A 1 297 ? 0.175 16.253 9.942 1.00 90.44 297 THR A N 1
ATOM 2351 C CA . THR A 1 297 ? 0.288 16.564 8.517 1.00 90.44 297 THR A CA 1
ATOM 2352 C C . THR A 1 297 ? 1.187 17.764 8.292 1.00 90.44 297 THR A C 1
ATOM 2354 O O . THR A 1 297 ? 1.156 18.707 9.078 1.00 90.44 297 THR A O 1
ATOM 2357 N N . PHE A 1 298 ? 1.958 17.719 7.214 1.00 93.44 298 PHE A N 1
ATOM 2358 C CA . PHE A 1 298 ? 2.884 18.765 6.790 1.00 93.44 298 PHE A CA 1
ATOM 2359 C C . PHE A 1 298 ? 2.647 19.064 5.307 1.00 93.44 298 PHE A C 1
ATOM 2361 O O . PHE A 1 298 ? 2.177 18.190 4.578 1.00 93.44 298 PHE A O 1
ATOM 2368 N N . ASN A 1 299 ? 2.972 20.277 4.864 1.00 91.56 299 ASN A N 1
ATOM 2369 C CA . ASN A 1 299 ? 2.849 20.677 3.454 1.00 91.56 299 ASN A CA 1
ATOM 2370 C C . ASN A 1 299 ? 4.084 20.298 2.620 1.00 91.56 299 ASN A C 1
ATOM 2372 O O . ASN A 1 299 ? 4.045 20.345 1.397 1.00 91.56 299 ASN A O 1
ATOM 2376 N N . GLU A 1 300 ? 5.170 19.929 3.290 1.00 92.88 300 GLU A N 1
ATOM 2377 C CA . GLU A 1 300 ? 6.470 19.576 2.725 1.00 92.88 300 GLU A CA 1
ATOM 2378 C C . GLU A 1 300 ? 7.099 18.472 3.585 1.00 92.88 300 GLU A C 1
ATOM 2380 O O . GLU A 1 300 ? 6.632 18.221 4.701 1.00 92.88 300 GLU A O 1
ATOM 2385 N N . ILE A 1 301 ? 8.121 17.792 3.068 1.00 96.94 301 ILE A N 1
ATOM 2386 C CA . ILE A 1 301 ? 8.855 16.718 3.738 1.00 96.94 301 ILE A CA 1
ATOM 2387 C C . ILE A 1 301 ? 9.763 17.332 4.808 1.00 96.94 301 ILE A C 1
ATOM 2389 O O . ILE A 1 301 ? 10.781 17.937 4.476 1.00 96.94 301 ILE A O 1
ATOM 2393 N N . PRO A 1 302 ? 9.470 17.138 6.109 1.00 96.81 302 PRO A N 1
ATOM 2394 C CA . PRO A 1 302 ? 10.345 17.656 7.150 1.00 96.81 302 PRO A CA 1
ATOM 2395 C C . PRO A 1 302 ? 11.707 16.939 7.135 1.00 96.81 302 PRO A C 1
ATOM 2397 O O . PRO A 1 302 ? 11.736 15.723 6.909 1.00 96.81 302 PRO A O 1
ATOM 2400 N N . PRO A 1 303 ? 12.821 17.603 7.501 1.00 96.56 303 PRO A N 1
ATOM 2401 C CA . PRO A 1 303 ? 14.154 16.990 7.481 1.00 96.56 303 PRO A CA 1
ATOM 2402 C C . PRO A 1 303 ? 14.254 15.669 8.258 1.00 96.56 303 PRO A C 1
ATOM 2404 O O . PRO A 1 303 ? 14.828 14.699 7.774 1.00 96.56 303 PRO A O 1
ATOM 2407 N N . PHE A 1 304 ? 13.615 15.578 9.432 1.00 94.00 304 PHE A N 1
ATOM 2408 C CA . PHE A 1 304 ? 13.610 14.343 10.228 1.00 94.00 304 PHE A CA 1
ATOM 2409 C C . PHE A 1 304 ? 12.864 13.185 9.540 1.00 94.00 304 PHE A C 1
ATOM 2411 O O . PHE A 1 304 ? 13.195 12.021 9.758 1.00 94.00 304 PHE A O 1
ATOM 2418 N N . VAL A 1 305 ? 11.854 13.490 8.716 1.00 96.06 305 VAL A N 1
ATOM 2419 C CA . VAL A 1 305 ? 11.137 12.495 7.909 1.00 96.06 305 VAL A CA 1
ATOM 2420 C C . VAL A 1 305 ? 12.002 12.066 6.733 1.00 96.06 305 VAL A C 1
ATOM 2422 O O . VAL A 1 305 ? 12.088 10.869 6.479 1.00 96.06 305 VAL A O 1
ATOM 2425 N N . ALA A 1 306 ? 12.670 13.007 6.060 1.00 96.19 306 ALA A N 1
ATOM 2426 C CA . ALA A 1 306 ? 13.584 12.706 4.961 1.00 96.19 306 ALA A CA 1
ATOM 2427 C C . ALA A 1 306 ? 14.701 11.747 5.408 1.00 96.19 306 ALA A C 1
ATOM 2429 O O . ALA A 1 306 ? 14.875 10.686 4.807 1.00 96.19 306 ALA A O 1
ATOM 2430 N N . SER A 1 307 ? 15.376 12.051 6.523 1.00 95.50 307 SER A N 1
ATOM 2431 C CA . SER A 1 307 ? 16.408 11.171 7.090 1.00 95.50 307 SER A CA 1
ATOM 2432 C C . SER A 1 307 ? 15.856 9.801 7.489 1.00 95.50 307 SER A C 1
ATOM 2434 O O . SER A 1 307 ? 16.524 8.786 7.320 1.00 95.50 307 SER A O 1
ATOM 2436 N N . TRP A 1 308 ? 14.630 9.738 8.014 1.00 95.69 308 TRP A N 1
ATOM 2437 C CA . TRP A 1 308 ? 14.009 8.464 8.379 1.00 95.69 308 TRP A CA 1
ATOM 2438 C C . TRP A 1 308 ? 13.634 7.617 7.151 1.00 95.69 308 TRP A C 1
ATOM 2440 O O . TRP A 1 308 ? 13.862 6.406 7.161 1.00 95.69 308 TRP A O 1
ATOM 2450 N N . ILE A 1 309 ? 13.115 8.241 6.085 1.00 95.62 309 ILE A N 1
ATOM 2451 C CA . ILE A 1 309 ? 12.777 7.586 4.811 1.00 95.62 309 ILE A CA 1
ATOM 2452 C C . ILE A 1 309 ? 14.014 6.945 4.174 1.00 95.62 309 ILE A C 1
ATOM 2454 O O . ILE A 1 309 ? 13.936 5.810 3.713 1.00 95.62 309 ILE A O 1
ATOM 2458 N N . GLN A 1 310 ? 15.160 7.631 4.197 1.00 92.31 310 GLN A N 1
ATOM 2459 C CA . GLN A 1 310 ? 16.415 7.127 3.623 1.00 92.31 310 GLN A CA 1
ATOM 2460 C C . GLN A 1 310 ? 16.914 5.826 4.275 1.00 92.31 310 GLN A C 1
ATOM 2462 O O . GLN A 1 310 ? 17.660 5.080 3.648 1.00 92.31 310 GLN A O 1
ATOM 2467 N N . ASN A 1 311 ? 16.481 5.526 5.504 1.00 92.56 311 ASN A N 1
ATOM 2468 C CA . ASN A 1 311 ? 16.823 4.286 6.205 1.00 92.56 311 ASN A CA 1
ATOM 2469 C C . ASN A 1 311 ? 15.865 3.120 5.897 1.00 92.56 311 ASN A C 1
ATOM 2471 O O . ASN A 1 311 ? 16.036 2.032 6.440 1.00 92.56 311 ASN A O 1
ATOM 2475 N N . GLN A 1 312 ? 14.827 3.327 5.083 1.00 94.75 312 GLN A N 1
ATOM 2476 C CA . GLN A 1 312 ? 13.871 2.271 4.750 1.00 94.75 312 GLN A CA 1
ATOM 2477 C C . GLN A 1 312 ? 14.353 1.467 3.536 1.00 94.75 312 GLN A C 1
ATOM 2479 O O . GLN A 1 312 ? 14.762 2.030 2.525 1.00 94.75 312 GLN A O 1
ATOM 2484 N N . HIS A 1 313 ? 14.245 0.138 3.601 1.00 94.38 313 HIS A N 1
ATOM 2485 C CA . HIS A 1 313 ? 14.655 -0.756 2.502 1.00 94.38 313 HIS A CA 1
ATOM 2486 C C . HIS A 1 313 ? 13.567 -0.980 1.443 1.00 94.38 313 HIS A C 1
ATOM 2488 O O . HIS A 1 313 ? 13.806 -1.606 0.408 1.00 94.38 313 HIS A O 1
ATOM 2494 N N . MET A 1 314 ? 12.343 -0.536 1.725 1.00 95.69 314 MET A N 1
ATOM 2495 C CA . MET A 1 314 ? 11.213 -0.674 0.823 1.00 95.69 314 MET A CA 1
ATOM 2496 C C . MET A 1 314 ? 10.136 0.366 1.114 1.00 95.69 314 MET A C 1
ATOM 2498 O O . MET A 1 314 ? 10.060 0.937 2.204 1.00 95.69 314 MET A O 1
ATOM 2502 N N . PHE A 1 315 ? 9.263 0.556 0.137 1.00 97.56 315 PHE A N 1
ATOM 2503 C CA . PHE A 1 315 ? 8.093 1.413 0.222 1.00 97.56 315 PHE A CA 1
ATOM 2504 C C . PHE A 1 315 ? 6.933 0.815 -0.567 1.00 97.56 315 PHE A C 1
ATOM 2506 O O . PHE A 1 315 ? 7.064 -0.194 -1.261 1.00 97.56 315 PHE A O 1
ATOM 2513 N N . TRP A 1 316 ? 5.767 1.432 -0.451 1.00 98.06 316 TRP A N 1
ATOM 2514 C CA . TRP A 1 316 ? 4.569 1.031 -1.171 1.00 98.06 316 TRP A CA 1
ATOM 2515 C C . TRP A 1 316 ? 4.002 2.214 -1.925 1.00 98.06 316 TRP A C 1
ATOM 2517 O O . TRP A 1 316 ? 4.036 3.343 -1.450 1.00 98.06 316 TRP A O 1
ATOM 2527 N N . VAL A 1 317 ? 3.443 1.935 -3.089 1.00 97.19 317 VAL A N 1
ATOM 2528 C CA . VAL A 1 317 ? 2.807 2.912 -3.956 1.00 97.19 317 VAL A CA 1
ATOM 2529 C C . VAL A 1 317 ? 1.349 2.526 -4.125 1.00 97.19 317 VAL A C 1
ATOM 2531 O O . VAL A 1 317 ? 1.060 1.369 -4.434 1.00 97.19 317 VAL A O 1
ATOM 2534 N N . ALA A 1 318 ? 0.445 3.486 -3.966 1.00 97.81 318 ALA A N 1
ATOM 2535 C CA . ALA A 1 318 ? -0.951 3.341 -4.346 1.00 97.81 318 ALA A CA 1
ATOM 2536 C C . ALA A 1 318 ? -1.347 4.401 -5.376 1.00 97.81 318 ALA A C 1
ATOM 2538 O O . ALA A 1 318 ? -1.005 5.577 -5.239 1.00 97.81 318 ALA A O 1
ATOM 2539 N N . THR A 1 319 ? -2.079 3.965 -6.396 1.00 95.88 319 THR A N 1
ATOM 2540 C CA . THR A 1 319 ? -2.669 4.809 -7.443 1.00 95.88 319 THR A CA 1
ATOM 2541 C C . THR A 1 319 ? -4.070 4.298 -7.752 1.00 95.88 319 THR A C 1
ATOM 2543 O O . THR A 1 319 ? -4.357 3.124 -7.532 1.00 95.88 319 THR A O 1
ATOM 2546 N N . ALA A 1 320 ? -4.946 5.133 -8.296 1.00 94.81 320 ALA A N 1
ATOM 2547 C CA . ALA A 1 320 ? -6.277 4.703 -8.713 1.00 94.81 320 ALA A CA 1
ATOM 2548 C C . ALA A 1 320 ? -6.661 5.367 -10.036 1.00 94.81 320 ALA A C 1
ATOM 2550 O O . ALA A 1 320 ? -6.279 6.523 -10.250 1.00 94.81 320 ALA A O 1
ATOM 2551 N N . PRO A 1 321 ? -7.415 4.671 -10.898 1.00 93.12 321 PRO A N 1
ATOM 2552 C CA . PRO A 1 321 ? -7.973 5.286 -12.082 1.00 93.12 321 PRO A CA 1
ATOM 2553 C C . PRO A 1 321 ? -9.166 6.177 -11.707 1.00 93.12 321 PRO A C 1
ATOM 2555 O O . PRO A 1 321 ? -9.748 6.048 -10.619 1.00 93.12 321 PRO A O 1
ATOM 2558 N N . LEU A 1 322 ? -9.543 7.062 -12.629 1.00 90.12 322 LEU A N 1
ATOM 2559 C CA . LEU A 1 322 ? -10.728 7.917 -12.525 1.00 90.12 322 LEU A CA 1
ATOM 2560 C C . LEU A 1 322 ? -12.025 7.113 -12.589 1.00 90.12 322 LEU A C 1
ATOM 2562 O O . LEU A 1 322 ? -13.013 7.499 -11.972 1.00 90.12 322 LEU A O 1
ATOM 2566 N N . SER A 1 323 ? -12.009 5.984 -13.301 1.00 90.88 323 SER A N 1
ATOM 2567 C CA . SER A 1 323 ? -13.157 5.086 -13.392 1.00 90.88 323 SER A CA 1
ATOM 2568 C C . SER A 1 323 ? -13.652 4.653 -12.007 1.00 90.88 323 SER A C 1
ATOM 2570 O O . SER A 1 323 ? -12.885 4.126 -11.195 1.00 90.88 323 SER A O 1
ATOM 2572 N N . GLU A 1 324 ? -14.957 4.805 -11.771 1.00 86.19 324 GLU A N 1
ATOM 2573 C CA . GLU A 1 324 ? -15.633 4.393 -10.533 1.00 86.19 324 GLU A CA 1
ATOM 2574 C C . GLU A 1 324 ? -15.599 2.875 -10.306 1.00 86.19 324 GLU A C 1
ATOM 2576 O O . GLU A 1 324 ? -15.754 2.416 -9.177 1.00 86.19 324 GLU A O 1
ATOM 2581 N N . THR A 1 325 ? -15.369 2.091 -11.364 1.00 86.44 325 THR A N 1
ATOM 2582 C CA . THR A 1 325 ? -15.246 0.626 -11.302 1.00 86.44 325 THR A CA 1
ATOM 2583 C C . THR A 1 325 ? -13.807 0.144 -11.466 1.00 86.44 325 THR A C 1
ATOM 2585 O O . THR A 1 325 ? -13.542 -1.045 -11.294 1.00 86.44 325 THR A O 1
ATOM 2588 N N . GLY A 1 326 ? -12.879 1.037 -11.827 1.00 88.88 326 GLY A N 1
ATOM 2589 C CA . GLY A 1 326 ? -11.466 0.703 -11.990 1.00 88.88 326 GLY A CA 1
ATOM 2590 C C . GLY A 1 326 ? -10.808 0.417 -10.642 1.00 88.88 326 GLY A C 1
ATOM 2591 O O . GLY A 1 326 ? -11.153 1.025 -9.620 1.00 88.88 326 GLY A O 1
ATOM 2592 N N . HIS A 1 327 ? -9.876 -0.530 -10.615 1.00 92.25 327 HIS A N 1
ATOM 2593 C CA . HIS A 1 327 ? -9.358 -1.047 -9.354 1.00 92.25 327 HIS A CA 1
ATOM 2594 C C . HIS A 1 327 ? -8.282 -0.128 -8.761 1.00 92.25 327 HIS A C 1
ATOM 2596 O O . HIS A 1 327 ? -7.441 0.446 -9.452 1.00 92.25 327 HIS A O 1
ATOM 2602 N N . VAL A 1 328 ? -8.277 -0.000 -7.432 1.00 96.69 328 VAL A N 1
ATOM 2603 C CA . VAL A 1 328 ? -7.219 0.739 -6.736 1.00 96.69 328 VAL A CA 1
ATOM 2604 C C . VAL A 1 328 ? -5.952 -0.111 -6.759 1.00 96.69 328 VAL A C 1
ATOM 2606 O O . VAL A 1 328 ? -5.920 -1.213 -6.208 1.00 96.69 328 VAL A O 1
ATOM 2609 N N . ASN A 1 329 ? -4.901 0.392 -7.394 1.00 96.88 329 ASN A N 1
ATOM 2610 C CA . ASN A 1 329 ? -3.617 -0.282 -7.479 1.00 96.88 329 ASN A CA 1
ATOM 2611 C C . ASN A 1 329 ? -2.816 -0.095 -6.187 1.00 96.88 329 ASN A C 1
ATOM 2613 O O . ASN A 1 329 ? -2.816 0.969 -5.567 1.00 96.88 329 ASN A O 1
ATOM 2617 N N . LEU A 1 330 ? -2.083 -1.144 -5.825 1.00 96.69 330 LEU A N 1
ATOM 2618 C CA . LEU A 1 330 ? -1.177 -1.166 -4.691 1.00 96.69 330 LEU A CA 1
ATOM 2619 C C . LEU A 1 330 ? 0.061 -1.992 -5.041 1.00 96.69 330 LEU A C 1
ATOM 2621 O O . LEU A 1 330 ? -0.031 -3.193 -5.290 1.00 96.69 330 LEU A O 1
ATOM 2625 N N . SER A 1 331 ? 1.238 -1.373 -5.052 1.00 95.44 331 SER A N 1
ATOM 2626 C CA . SER A 1 331 ? 2.495 -2.038 -5.387 1.00 95.44 331 SER A CA 1
ATOM 2627 C C . SER A 1 331 ? 3.563 -1.798 -4.326 1.00 95.44 331 SER A C 1
ATOM 2629 O O . SER A 1 331 ? 3.887 -0.649 -4.047 1.00 95.44 331 SER A O 1
ATOM 2631 N N . PRO A 1 332 ? 4.191 -2.854 -3.795 1.00 96.38 332 PRO A N 1
ATOM 2632 C CA . PRO A 1 332 ? 5.409 -2.724 -3.019 1.00 96.38 332 PRO A CA 1
ATOM 2633 C C . PRO A 1 332 ? 6.597 -2.503 -3.968 1.00 96.38 332 PRO A C 1
ATOM 2635 O O . PRO A 1 332 ? 6.624 -3.032 -5.085 1.00 96.38 332 PRO A O 1
ATOM 2638 N N . LYS A 1 333 ? 7.569 -1.716 -3.521 1.00 94.75 333 LYS A N 1
ATOM 2639 C CA . LYS A 1 333 ? 8.829 -1.409 -4.197 1.00 94.75 333 LYS A CA 1
ATOM 2640 C C . LYS A 1 333 ? 9.940 -1.671 -3.186 1.00 94.75 333 LYS A C 1
ATOM 2642 O O . LYS A 1 333 ? 9.965 -1.048 -2.130 1.00 94.75 333 LYS A O 1
ATOM 2647 N N . GLY A 1 334 ? 10.769 -2.670 -3.457 1.00 84.06 334 GLY A N 1
ATOM 2648 C CA . GLY A 1 334 ? 11.920 -3.004 -2.619 1.00 84.06 334 GLY A CA 1
ATOM 2649 C C . GLY A 1 334 ? 13.224 -2.655 -3.318 1.00 84.06 334 GLY A C 1
ATOM 2650 O O . GLY A 1 334 ? 13.188 -2.346 -4.508 1.00 84.06 334 GLY A O 1
ATOM 2651 N N . PHE A 1 335 ? 14.319 -2.771 -2.563 1.00 81.38 335 PHE A N 1
ATOM 2652 C CA . PHE A 1 335 ? 15.718 -2.466 -2.890 1.00 81.38 335 PHE A CA 1
ATOM 2653 C C . PHE A 1 335 ? 16.172 -1.060 -2.521 1.00 81.38 335 PHE A C 1
ATOM 2655 O O . PHE A 1 335 ? 15.540 -0.057 -2.862 1.00 81.38 335 PHE A O 1
ATOM 2662 N N . ALA A 1 336 ? 17.334 -1.010 -1.872 1.00 80.69 336 ALA A N 1
ATOM 2663 C CA . ALA A 1 336 ? 18.033 0.226 -1.571 1.00 80.69 336 ALA A CA 1
ATOM 2664 C C . ALA A 1 336 ? 18.444 0.979 -2.848 1.00 80.69 336 ALA A C 1
ATOM 2666 O O . ALA A 1 336 ? 18.757 0.374 -3.871 1.00 80.69 336 ALA A O 1
ATOM 2667 N N . GLY A 1 337 ? 18.477 2.310 -2.759 1.00 83.75 337 GLY A N 1
ATOM 2668 C CA . GLY A 1 337 ? 18.959 3.177 -3.838 1.00 83.75 337 GLY A CA 1
ATOM 2669 C C . GLY A 1 337 ? 17.972 3.400 -4.983 1.00 83.75 337 GLY A C 1
ATOM 2670 O O . GLY A 1 337 ? 18.384 3.929 -6.002 1.00 83.75 337 GLY A O 1
ATOM 2671 N N . THR A 1 338 ? 16.702 3.007 -4.827 1.00 90.75 338 THR A N 1
ATOM 2672 C CA . THR A 1 338 ? 15.654 3.235 -5.840 1.00 90.75 338 THR A CA 1
ATOM 2673 C C . THR A 1 338 ? 14.796 4.465 -5.564 1.00 90.75 338 THR A C 1
ATOM 2675 O O . THR A 1 338 ? 14.144 4.949 -6.480 1.00 90.75 338 THR A O 1
ATOM 2678 N N . PHE A 1 339 ? 14.751 4.968 -4.326 1.00 95.50 339 PHE A N 1
ATOM 2679 C CA . PHE A 1 339 ? 13.948 6.127 -3.928 1.00 95.50 339 PHE A CA 1
ATOM 2680 C C . PHE A 1 339 ? 14.841 7.322 -3.601 1.00 95.50 339 PHE A C 1
ATOM 2682 O O . PHE A 1 339 ? 15.792 7.196 -2.828 1.00 95.50 339 PHE A O 1
ATOM 2689 N N . HIS A 1 340 ? 14.495 8.488 -4.139 1.00 94.94 340 HIS A N 1
ATOM 2690 C CA . HIS A 1 340 ? 15.295 9.702 -4.057 1.00 94.94 340 HIS A CA 1
ATOM 2691 C C . HIS A 1 340 ? 14.428 10.898 -3.668 1.00 94.94 340 HIS A C 1
ATOM 2693 O O . HIS A 1 340 ? 13.324 11.089 -4.178 1.00 94.94 340 HIS A O 1
ATOM 2699 N N . ILE A 1 341 ? 14.955 11.723 -2.767 1.00 95.31 341 ILE A N 1
ATOM 2700 C CA . ILE A 1 341 ? 14.378 13.016 -2.394 1.00 95.31 341 ILE A CA 1
ATOM 2701 C C . ILE A 1 341 ? 15.226 14.079 -3.088 1.00 95.31 341 ILE A C 1
ATOM 2703 O O . ILE A 1 341 ? 16.439 14.106 -2.882 1.00 95.31 341 ILE A O 1
ATOM 2707 N N . VAL A 1 342 ? 14.600 14.897 -3.931 1.00 93.44 342 VAL A N 1
ATOM 2708 C CA . VAL A 1 342 ? 15.256 16.001 -4.648 1.00 93.44 342 VAL A CA 1
ATOM 2709 C C . VAL A 1 342 ? 15.292 17.235 -3.752 1.00 93.44 342 VAL A C 1
ATOM 2711 O O . VAL A 1 342 ? 16.353 17.810 -3.534 1.00 93.44 342 VAL A O 1
ATOM 2714 N N . ASP A 1 343 ? 14.138 17.586 -3.189 1.00 93.31 343 ASP A N 1
ATOM 2715 C CA . ASP A 1 343 ? 13.933 18.705 -2.269 1.00 93.31 343 ASP A CA 1
ATOM 2716 C C . ASP A 1 343 ? 12.754 18.396 -1.320 1.00 93.31 343 ASP A C 1
ATOM 2718 O O . ASP A 1 343 ? 12.223 17.279 -1.307 1.00 93.31 343 ASP A O 1
ATOM 2722 N N . GLU A 1 344 ? 12.331 19.357 -0.494 1.00 93.81 344 GLU A N 1
ATOM 2723 C CA . GLU A 1 344 ? 11.232 19.174 0.460 1.00 93.81 344 GLU A CA 1
ATOM 2724 C C . GLU A 1 344 ? 9.857 18.882 -0.177 1.00 93.81 344 GLU A C 1
ATOM 2726 O O . GLU A 1 344 ? 8.934 18.465 0.527 1.00 93.81 344 GLU A O 1
ATOM 2731 N N . LYS A 1 345 ? 9.688 19.061 -1.489 1.00 92.38 345 LYS A N 1
ATOM 2732 C CA . LYS A 1 345 ? 8.436 18.813 -2.220 1.00 92.38 345 LYS A CA 1
ATOM 2733 C C . LYS A 1 345 ? 8.594 17.913 -3.434 1.00 92.38 345 LYS A C 1
ATOM 2735 O O . LYS A 1 345 ? 7.586 17.554 -4.027 1.00 92.38 345 LYS A O 1
ATOM 2740 N N . THR A 1 346 ? 9.791 17.482 -3.787 1.00 91.88 346 THR A N 1
ATOM 2741 C CA . THR A 1 346 ? 10.016 16.706 -5.004 1.00 91.88 346 THR A CA 1
ATOM 2742 C C . THR A 1 346 ? 10.739 15.415 -4.673 1.00 91.88 346 THR A C 1
ATOM 2744 O O . THR A 1 346 ? 11.798 15.402 -4.044 1.00 91.88 346 THR A O 1
ATOM 2747 N N . VAL A 1 347 ? 10.164 14.299 -5.112 1.00 94.88 347 VAL A N 1
ATOM 2748 C CA . VAL A 1 347 ? 10.763 12.969 -4.977 1.00 94.88 347 VAL A CA 1
ATOM 2749 C C . VAL A 1 347 ? 10.681 12.237 -6.302 1.00 94.88 347 VAL A C 1
ATOM 2751 O O . VAL A 1 347 ? 9.773 12.476 -7.098 1.00 94.88 347 VAL A O 1
ATOM 2754 N N . TRP A 1 348 ? 11.575 11.283 -6.513 1.00 94.44 348 TRP A N 1
ATOM 2755 C CA . TRP A 1 348 ? 11.419 10.320 -7.590 1.00 94.44 348 TRP A CA 1
ATOM 2756 C C . TRP A 1 348 ? 11.834 8.926 -7.157 1.00 94.44 348 TRP A C 1
ATOM 2758 O O . TRP A 1 348 ? 12.542 8.745 -6.166 1.00 94.44 348 TRP A O 1
ATOM 2768 N N . TYR A 1 349 ? 11.376 7.923 -7.898 1.00 95.31 349 TYR A N 1
ATOM 2769 C CA . TYR A 1 349 ? 11.920 6.581 -7.764 1.00 95.31 349 TYR A CA 1
ATOM 2770 C C . TYR A 1 349 ? 12.129 5.893 -9.111 1.00 95.31 349 TYR A C 1
ATOM 2772 O O . TYR A 1 349 ? 11.409 6.151 -10.079 1.00 95.31 349 TYR A O 1
ATOM 2780 N N . GLU A 1 350 ? 13.129 5.017 -9.151 1.00 95.31 350 GLU A N 1
ATOM 2781 C CA . GLU A 1 350 ? 13.422 4.129 -10.272 1.00 95.31 350 GLU A CA 1
ATOM 2782 C C . GLU A 1 350 ? 12.356 3.024 -10.329 1.00 95.31 350 GLU A C 1
ATOM 2784 O O . GLU A 1 350 ? 12.298 2.129 -9.479 1.00 95.31 350 GLU A O 1
ATOM 2789 N N . ASP A 1 351 ? 11.450 3.097 -11.308 1.00 95.06 351 ASP A N 1
ATOM 2790 C CA . ASP A 1 351 ? 10.440 2.064 -11.507 1.00 95.06 351 ASP A CA 1
ATOM 2791 C C . ASP A 1 351 ? 11.027 0.910 -12.313 1.00 95.06 351 ASP A C 1
ATOM 2793 O O . ASP A 1 351 ? 11.275 0.986 -13.520 1.00 95.06 351 ASP A O 1
ATOM 2797 N N . MET A 1 352 ? 11.209 -0.194 -11.602 1.00 94.25 352 MET A N 1
ATOM 2798 C CA . MET A 1 352 ? 11.652 -1.454 -12.166 1.00 94.25 352 MET A CA 1
ATOM 2799 C C . MET A 1 352 ? 10.512 -2.163 -12.895 1.00 94.25 352 MET A C 1
ATOM 2801 O O . MET A 1 352 ? 9.348 -2.143 -12.482 1.00 94.25 352 MET A O 1
ATOM 2805 N N . THR A 1 353 ? 10.868 -2.878 -13.955 1.00 93.31 353 THR A N 1
ATOM 2806 C CA . THR A 1 353 ? 9.934 -3.680 -14.739 1.00 93.31 353 THR A CA 1
ATOM 2807 C C . THR A 1 353 ? 9.262 -4.729 -13.866 1.00 93.31 353 THR A C 1
ATOM 2809 O O . THR A 1 353 ? 9.884 -5.418 -13.060 1.00 93.31 353 THR A O 1
ATOM 2812 N N . GLY A 1 354 ? 7.954 -4.872 -14.039 1.00 88.44 354 GLY A N 1
ATOM 2813 C CA . GLY A 1 354 ? 7.147 -5.867 -13.349 1.00 88.44 354 GLY A CA 1
ATOM 2814 C C . GLY A 1 354 ? 6.090 -6.461 -14.269 1.00 88.44 354 GLY A C 1
ATOM 2815 O O . GLY A 1 354 ? 6.013 -6.157 -15.459 1.00 88.44 354 GLY A O 1
ATOM 2816 N N . SER A 1 355 ? 5.248 -7.332 -13.713 1.00 79.19 355 SER A N 1
ATOM 2817 C CA . SER A 1 355 ? 4.079 -7.844 -14.438 1.00 79.19 355 SER A CA 1
ATOM 2818 C C . SER A 1 355 ? 2.951 -6.818 -14.572 1.00 79.19 355 SER A C 1
ATOM 2820 O O . SER A 1 355 ? 2.082 -7.027 -15.402 1.00 79.19 355 SER A O 1
ATOM 2822 N N . GLY A 1 356 ? 2.954 -5.766 -13.748 1.00 86.69 356 GLY A N 1
ATOM 2823 C CA . GLY A 1 356 ? 1.960 -4.691 -13.762 1.00 86.69 356 GLY A CA 1
ATOM 2824 C C . GLY A 1 356 ? 2.514 -3.376 -14.319 1.00 86.69 356 GLY A C 1
ATOM 2825 O O . GLY A 1 356 ? 3.734 -3.151 -14.339 1.00 86.69 356 GLY A O 1
ATOM 2826 N N . ILE A 1 357 ? 1.607 -2.506 -14.755 1.00 93.69 357 ILE A N 1
ATOM 2827 C CA . ILE A 1 357 ? 1.884 -1.155 -15.278 1.00 93.69 357 ILE A CA 1
ATOM 2828 C C . ILE A 1 357 ? 0.886 -0.097 -14.763 1.00 93.69 357 ILE A C 1
ATOM 2830 O O . ILE A 1 357 ? 0.906 1.062 -15.168 1.00 93.69 357 ILE A O 1
ATOM 2834 N N . GLU A 1 358 ? 0.039 -0.476 -13.812 1.00 94.38 358 GLU A N 1
ATOM 2835 C CA . GLU A 1 358 ? -1.081 0.307 -13.287 1.00 94.38 358 GLU A CA 1
ATOM 2836 C C . GLU A 1 358 ? -0.628 1.657 -12.722 1.00 94.38 358 GLU A C 1
ATOM 2838 O O . GLU A 1 358 ? -1.282 2.672 -12.933 1.00 94.38 358 GLU A O 1
ATOM 2843 N N . THR A 1 359 ? 0.528 1.706 -12.048 1.00 94.38 359 THR A N 1
ATOM 2844 C CA . THR A 1 359 ? 1.082 2.966 -11.531 1.00 94.38 359 THR A CA 1
ATOM 2845 C C . THR A 1 359 ? 1.289 3.991 -12.643 1.00 94.38 359 THR A C 1
ATOM 2847 O O . THR A 1 359 ? 0.797 5.108 -12.529 1.00 94.38 359 THR A O 1
ATOM 2850 N N . ILE A 1 360 ? 1.962 3.608 -13.730 1.00 94.12 360 ILE A N 1
ATOM 2851 C CA . ILE A 1 360 ? 2.226 4.498 -14.869 1.00 94.12 360 ILE A CA 1
ATOM 2852 C C . ILE A 1 360 ? 0.920 4.880 -15.561 1.00 94.12 360 ILE A C 1
ATOM 2854 O O . ILE A 1 360 ? 0.713 6.052 -15.866 1.00 94.12 360 ILE A O 1
ATOM 2858 N N . ALA A 1 361 ? 0.021 3.916 -15.755 1.00 93.81 361 ALA A N 1
ATOM 2859 C CA . ALA A 1 361 ? -1.243 4.153 -16.435 1.00 93.81 361 ALA A CA 1
ATOM 2860 C C . ALA A 1 361 ? -2.146 5.142 -15.671 1.00 93.81 361 ALA A C 1
ATOM 2862 O O . ALA A 1 361 ? -2.644 6.103 -16.255 1.00 93.81 361 ALA A O 1
ATOM 2863 N N . HIS A 1 362 ? -2.285 4.982 -14.350 1.00 92.81 362 HIS A N 1
ATOM 2864 C CA . HIS A 1 362 ? -3.065 5.900 -13.509 1.00 92.81 362 HIS A CA 1
ATOM 2865 C C . HIS A 1 362 ? -2.411 7.286 -13.418 1.00 92.81 362 HIS A C 1
ATOM 2867 O O . HIS A 1 362 ? -3.098 8.307 -13.469 1.00 92.81 362 HIS A O 1
ATOM 2873 N N . LEU A 1 363 ? -1.075 7.346 -13.336 1.00 91.12 363 LEU A N 1
ATOM 2874 C CA . LEU A 1 363 ? -0.352 8.618 -13.354 1.00 91.12 363 LEU A CA 1
ATOM 2875 C C . LEU A 1 363 ? -0.558 9.380 -14.670 1.00 91.12 363 LEU A C 1
ATOM 2877 O O . LEU A 1 363 ? -0.689 10.600 -14.655 1.00 91.12 363 LEU A O 1
ATOM 2881 N N . ARG A 1 364 ? -0.626 8.674 -15.801 1.00 88.62 364 ARG A N 1
ATOM 2882 C CA . ARG A 1 364 ? -0.908 9.281 -17.111 1.00 88.62 364 ARG A CA 1
ATOM 2883 C C . ARG A 1 364 ? -2.326 9.810 -17.223 1.00 88.62 364 ARG A C 1
ATOM 2885 O O . ARG A 1 364 ? -2.526 10.861 -17.832 1.00 88.62 364 ARG A O 1
ATOM 2892 N N . GLU A 1 365 ? -3.278 9.088 -16.644 1.00 88.75 365 GLU A N 1
ATOM 2893 C CA . GLU A 1 365 ? -4.685 9.473 -16.642 1.00 88.75 365 GLU A CA 1
ATOM 2894 C C . GLU A 1 365 ? -4.931 10.697 -15.749 1.00 88.75 365 GLU A C 1
ATOM 2896 O O . GLU A 1 365 ? -5.440 11.708 -16.225 1.00 88.75 365 GLU A O 1
ATOM 2901 N N . ASN A 1 366 ? -4.536 10.633 -14.473 1.00 86.25 366 ASN A N 1
ATOM 2902 C CA . ASN A 1 366 ? -4.897 11.656 -13.485 1.00 86.25 366 ASN A CA 1
ATOM 2903 C C . ASN A 1 366 ? -3.747 12.119 -12.579 1.00 86.25 366 ASN A C 1
ATOM 2905 O O . ASN A 1 366 ? -3.861 13.133 -11.894 1.00 86.25 366 ASN A O 1
ATOM 2909 N N . GLY A 1 367 ? -2.618 11.413 -12.579 1.00 88.06 367 GLY A N 1
ATOM 2910 C CA . GLY A 1 367 ? -1.420 11.844 -11.867 1.00 88.06 367 GLY A CA 1
ATOM 2911 C C . GLY A 1 367 ? -1.426 11.597 -10.363 1.00 88.06 367 GLY A C 1
ATOM 2912 O O . GLY A 1 367 ? -0.394 11.820 -9.749 1.00 88.06 367 GLY A O 1
ATOM 2913 N N . ARG A 1 368 ? -2.509 11.132 -9.737 1.00 89.94 368 ARG A N 1
ATOM 2914 C CA . ARG A 1 368 ? -2.553 10.975 -8.277 1.00 89.94 368 ARG A CA 1
ATOM 2915 C C . ARG A 1 368 ? -1.816 9.741 -7.794 1.00 89.94 368 ARG A C 1
ATOM 2917 O O . ARG A 1 368 ? -2.053 8.629 -8.271 1.00 89.94 368 ARG A O 1
ATOM 2924 N N . MET A 1 369 ? -0.994 9.919 -6.764 1.00 93.75 369 MET A N 1
ATOM 2925 C CA . MET A 1 369 ? -0.269 8.818 -6.150 1.00 93.75 369 MET A CA 1
ATOM 2926 C C . MET A 1 369 ? -0.010 9.057 -4.668 1.00 93.75 369 MET A C 1
ATOM 2928 O O . MET A 1 369 ? 0.138 10.182 -4.198 1.00 93.75 369 MET A O 1
ATOM 2932 N N . THR A 1 370 ? 0.077 7.962 -3.921 1.00 97.12 370 THR A N 1
ATOM 2933 C CA . THR A 1 370 ? 0.589 7.968 -2.552 1.00 97.12 370 THR A CA 1
ATOM 2934 C C . THR A 1 370 ? 1.746 7.003 -2.420 1.00 97.12 370 THR A C 1
ATOM 2936 O O . THR A 1 370 ? 1.637 5.844 -2.818 1.00 97.12 370 THR A O 1
ATOM 2939 N N . ILE A 1 371 ? 2.840 7.484 -1.833 1.00 98.00 371 ILE A N 1
ATOM 2940 C CA . ILE A 1 371 ? 3.981 6.665 -1.428 1.00 98.00 371 ILE A CA 1
ATOM 2941 C C . ILE A 1 371 ? 3.915 6.489 0.084 1.00 98.00 371 ILE A C 1
ATOM 2943 O O . ILE A 1 371 ? 3.797 7.466 0.816 1.00 98.00 371 ILE A O 1
ATOM 2947 N N . MET A 1 372 ? 3.984 5.255 0.568 1.00 98.31 372 MET A N 1
ATOM 2948 C CA . MET A 1 372 ? 3.946 4.941 1.989 1.00 98.31 372 MET A CA 1
ATOM 2949 C C . MET A 1 372 ? 5.211 4.208 2.426 1.00 98.31 372 MET A C 1
ATOM 2951 O O . MET A 1 372 ? 5.671 3.287 1.757 1.00 98.31 372 MET A O 1
ATOM 2955 N N . PHE A 1 373 ? 5.695 4.567 3.609 1.00 97.88 373 PHE A N 1
ATOM 2956 C CA . PHE A 1 373 ? 6.749 3.887 4.351 1.00 97.88 373 PHE A CA 1
ATOM 2957 C C . PHE A 1 373 ? 6.210 3.473 5.724 1.00 97.88 373 PHE A C 1
ATOM 2959 O O . PHE A 1 373 ? 5.401 4.197 6.315 1.00 97.88 373 PHE A O 1
ATOM 2966 N N . CYS A 1 374 ? 6.667 2.346 6.270 1.00 96.38 374 CYS A N 1
ATOM 2967 C CA . CYS A 1 374 ? 6.343 1.942 7.638 1.00 96.38 374 CYS A CA 1
ATOM 2968 C C . CYS A 1 374 ? 7.531 1.282 8.343 1.00 96.38 374 CYS A C 1
ATOM 2970 O O . CYS A 1 374 ? 8.262 0.504 7.739 1.00 96.38 374 CYS A O 1
ATOM 2972 N N . ALA A 1 375 ? 7.677 1.567 9.637 1.00 95.19 375 ALA A N 1
ATOM 2973 C CA . ALA A 1 375 ? 8.750 1.050 10.475 1.00 95.19 375 ALA A CA 1
ATOM 2974 C C . ALA A 1 375 ? 8.546 -0.434 10.808 1.00 95.19 375 ALA A C 1
ATOM 2976 O O . ALA A 1 375 ? 7.671 -0.796 11.604 1.00 95.19 375 ALA A O 1
ATOM 2977 N N . PHE A 1 376 ? 9.404 -1.284 10.258 1.00 95.44 376 PHE A N 1
ATOM 2978 C CA . PHE A 1 376 ? 9.537 -2.681 10.677 1.00 95.44 376 PHE A CA 1
ATOM 2979 C C . PHE A 1 376 ? 10.491 -2.856 11.859 1.00 95.44 376 PHE A C 1
ATOM 2981 O O . PHE A 1 376 ? 10.249 -3.695 12.725 1.00 95.44 376 PHE A O 1
ATOM 2988 N N . GLU A 1 377 ? 11.496 -1.992 11.954 1.00 91.88 377 GLU A N 1
ATOM 2989 C CA . GLU A 1 377 ? 12.464 -1.944 13.046 1.00 91.88 377 GLU A CA 1
ATOM 2990 C C . GLU A 1 377 ? 12.316 -0.639 13.837 1.00 91.88 377 GLU A C 1
ATOM 2992 O O . GLU A 1 377 ? 11.753 0.345 13.354 1.00 91.88 377 GLU A O 1
ATOM 2997 N N . GLY A 1 378 ? 12.806 -0.627 15.078 1.00 90.62 378 GLY A N 1
ATOM 2998 C CA . GLY A 1 378 ? 12.850 0.583 15.898 1.00 90.62 378 GLY A CA 1
ATOM 2999 C C . GLY A 1 378 ? 11.474 1.169 16.269 1.00 90.62 378 GLY A C 1
ATOM 3000 O O . GLY A 1 378 ? 10.463 0.449 16.320 1.00 90.62 378 GLY A O 1
ATOM 3001 N N . PRO A 1 379 ? 11.417 2.476 16.592 1.00 91.12 379 PRO A N 1
ATOM 3002 C CA . PRO A 1 379 ? 10.182 3.152 16.977 1.00 91.12 379 PRO A CA 1
ATOM 3003 C C . PRO A 1 379 ? 9.098 3.050 15.892 1.00 91.12 379 PRO A C 1
ATOM 3005 O O . PRO A 1 379 ? 9.402 3.154 14.705 1.00 91.12 379 PRO A O 1
ATOM 3008 N N . PRO A 1 380 ? 7.827 2.849 16.274 1.00 91.81 380 PRO A N 1
ATOM 3009 C CA . PRO A 1 380 ? 6.756 2.671 15.306 1.00 91.81 380 PRO A CA 1
ATOM 3010 C C . PRO A 1 380 ? 6.457 4.001 14.601 1.00 91.81 380 PRO A C 1
ATOM 3012 O O . PRO A 1 380 ? 6.294 5.041 15.244 1.00 91.81 380 PRO A O 1
ATOM 3015 N N . GLN A 1 381 ? 6.397 3.962 13.271 1.00 93.81 381 GLN A N 1
ATOM 3016 C CA . GLN A 1 381 ? 6.128 5.128 12.436 1.00 93.81 381 GLN A CA 1
ATOM 3017 C C . GLN A 1 381 ? 5.586 4.690 11.076 1.00 93.81 381 GLN A C 1
ATOM 3019 O O . GLN A 1 381 ? 6.032 3.698 10.504 1.00 93.81 381 GLN A O 1
ATOM 3024 N N . ILE A 1 382 ? 4.617 5.435 10.554 1.00 96.94 382 ILE A N 1
ATOM 3025 C CA . ILE A 1 382 ? 4.145 5.337 9.171 1.00 96.94 382 ILE A CA 1
ATOM 3026 C C . ILE A 1 382 ? 4.209 6.738 8.571 1.00 96.94 382 ILE A C 1
ATOM 3028 O O . ILE A 1 382 ? 3.739 7.691 9.199 1.00 96.94 382 ILE A O 1
ATOM 3032 N N . VAL A 1 383 ? 4.742 6.852 7.358 1.00 97.94 383 VAL A N 1
ATOM 3033 C CA . VAL A 1 383 ? 4.778 8.094 6.579 1.00 97.94 383 VAL A CA 1
ATOM 3034 C C . VAL A 1 383 ? 4.060 7.867 5.258 1.00 97.94 383 VAL A C 1
ATOM 3036 O O . VAL A 1 383 ? 4.265 6.842 4.617 1.00 97.94 383 VAL A O 1
ATOM 3039 N N . ARG A 1 384 ? 3.224 8.824 4.861 1.00 97.88 384 ARG A N 1
ATOM 3040 C CA . ARG A 1 384 ? 2.571 8.894 3.554 1.00 97.88 384 ARG A CA 1
ATOM 3041 C C . ARG A 1 384 ? 2.979 10.190 2.875 1.00 97.88 384 ARG A C 1
ATOM 3043 O O . ARG A 1 384 ? 2.792 11.257 3.456 1.00 97.88 384 ARG A O 1
ATOM 3050 N N . LEU A 1 385 ? 3.519 10.087 1.672 1.00 97.19 385 LEU A N 1
ATOM 3051 C CA . LEU A 1 385 ? 3.765 11.203 0.773 1.00 97.19 385 LEU A CA 1
ATOM 3052 C C . LEU A 1 385 ? 2.625 11.224 -0.241 1.00 97.19 385 LEU A C 1
ATOM 3054 O O . LEU A 1 385 ? 2.495 10.303 -1.050 1.00 97.19 385 LEU A O 1
ATOM 3058 N N . PHE A 1 386 ? 1.788 12.246 -0.148 1.00 94.69 386 PHE A N 1
ATOM 3059 C CA . PHE A 1 386 ? 0.698 12.494 -1.072 1.00 94.69 386 PHE A CA 1
ATOM 3060 C C . PHE A 1 386 ? 1.191 13.437 -2.156 1.00 94.69 386 PHE A C 1
ATOM 3062 O O . PHE A 1 386 ? 1.691 14.531 -1.863 1.00 94.69 386 PHE A O 1
ATOM 3069 N N . GLY A 1 387 ? 1.082 12.998 -3.403 1.00 90.38 387 GLY A N 1
ATOM 3070 C CA . GLY A 1 387 ? 1.672 13.722 -4.506 1.00 90.38 387 GLY A CA 1
ATOM 3071 C C . GLY A 1 387 ? 0.951 13.530 -5.823 1.00 90.38 387 GLY A C 1
ATOM 3072 O O . GLY A 1 387 ? 0.113 12.637 -5.988 1.00 90.38 387 GLY A O 1
ATOM 3073 N N . TYR A 1 388 ? 1.351 14.365 -6.774 1.00 85.75 388 TYR A N 1
ATOM 3074 C CA . TYR A 1 388 ? 0.932 14.261 -8.157 1.00 85.75 388 TYR A CA 1
ATOM 3075 C C . TYR A 1 388 ? 2.145 14.037 -9.056 1.00 85.75 388 TYR A C 1
ATOM 3077 O O . TYR A 1 388 ? 3.162 14.717 -8.921 1.00 85.75 388 TYR A O 1
ATOM 3085 N N . GLY A 1 389 ? 2.032 13.075 -9.971 1.00 72.00 389 GLY A N 1
ATOM 3086 C CA . GLY A 1 389 ? 2.854 13.029 -11.170 1.00 72.00 389 GLY A CA 1
ATOM 3087 C C . GLY A 1 389 ? 2.419 14.198 -12.042 1.00 72.00 389 GLY A C 1
ATOM 3088 O O . GLY A 1 389 ? 3.226 15.077 -12.296 1.00 72.00 389 GLY A O 1
ATOM 3089 N N . LYS A 1 390 ? 1.113 14.233 -12.383 1.00 65.25 390 LYS A N 1
ATOM 3090 C CA . LYS A 1 390 ? 0.243 15.306 -12.948 1.00 65.25 390 LYS A CA 1
ATOM 3091 C C . LYS A 1 390 ? 0.504 16.764 -12.543 1.00 65.25 390 LYS A C 1
ATOM 3093 O O . LYS A 1 390 ? 0.345 17.029 -11.361 1.00 65.25 390 LYS A O 1
ATOM 3098 N N . THR A 1 391 ? 0.657 17.750 -13.438 1.00 48.16 391 THR A N 1
ATOM 3099 C CA . THR A 1 391 ? -0.027 19.031 -13.166 1.00 48.16 391 THR A CA 1
ATOM 3100 C C . THR A 1 391 ? -1.525 18.736 -13.179 1.00 48.16 391 THR A C 1
ATOM 3102 O O . THR A 1 391 ? -2.149 18.627 -14.234 1.00 48.16 391 THR A O 1
ATOM 3105 N N . CYS A 1 392 ? -2.102 18.502 -11.999 1.00 45.69 392 CYS A N 1
ATOM 3106 C CA . CYS A 1 392 ? -3.546 18.402 -11.851 1.00 45.69 392 CYS A CA 1
ATOM 3107 C C . CYS A 1 392 ? -4.141 19.752 -12.271 1.00 45.69 392 CYS A C 1
ATOM 3109 O O . CYS A 1 392 ? -3.804 20.779 -11.682 1.00 45.69 392 CYS A O 1
ATOM 3111 N N . LYS A 1 393 ? -5.011 19.770 -13.293 1.00 42.69 393 LYS A N 1
ATOM 3112 C CA . LYS A 1 393 ? -5.615 21.007 -13.835 1.00 42.69 393 LYS A CA 1
ATOM 3113 C C . LYS A 1 393 ? -6.378 21.828 -12.784 1.00 42.69 393 LYS A C 1
ATOM 3115 O O . LYS A 1 393 ? -6.689 22.984 -13.037 1.00 42.69 393 LYS A O 1
ATOM 3120 N N . ILE A 1 394 ? -6.686 21.228 -11.634 1.00 49.44 394 ILE A N 1
ATOM 3121 C CA . ILE A 1 394 ? -7.551 21.782 -10.591 1.00 49.44 394 ILE A CA 1
ATOM 3122 C C . ILE A 1 394 ? -6.737 22.359 -9.410 1.00 49.44 394 ILE A C 1
ATOM 3124 O O . ILE A 1 394 ? -7.275 23.141 -8.636 1.00 49.44 394 ILE A O 1
ATOM 3128 N N . TYR A 1 395 ? -5.442 22.031 -9.278 1.00 44.31 395 TYR A N 1
ATOM 3129 C CA . TYR A 1 395 ? -4.633 22.364 -8.091 1.00 44.31 395 TYR A CA 1
ATOM 3130 C C . TYR A 1 395 ? -3.269 23.043 -8.364 1.00 44.31 395 TYR A C 1
ATOM 3132 O O . TYR A 1 395 ? -2.278 22.658 -7.743 1.00 44.31 395 TYR A O 1
ATOM 3140 N N . PRO A 1 396 ? -3.134 24.069 -9.226 1.00 48.78 396 PRO A N 1
ATOM 3141 C CA . PRO A 1 396 ? -2.013 24.979 -9.050 1.00 48.78 396 PRO A CA 1
ATOM 3142 C C . PRO A 1 396 ? -2.352 25.961 -7.912 1.00 48.78 396 PRO A C 1
ATOM 3144 O O . PRO A 1 396 ? -3.390 26.628 -7.976 1.00 48.78 396 PRO A O 1
ATOM 3147 N N . PRO A 1 397 ? -1.522 26.103 -6.861 1.00 51.06 397 PRO A N 1
ATOM 3148 C CA . PRO A 1 397 ? -1.548 27.342 -6.100 1.00 51.06 397 PRO A CA 1
ATOM 3149 C C . PRO A 1 397 ? -1.239 28.519 -7.059 1.00 51.06 397 PRO A C 1
ATOM 3151 O O . PRO A 1 397 ? -0.578 28.312 -8.082 1.00 51.06 397 PRO A O 1
ATOM 3154 N N . PRO A 1 398 ? -1.758 29.736 -6.799 1.00 48.12 398 PRO A N 1
ATOM 3155 C CA . PRO A 1 398 ? -1.759 30.849 -7.764 1.00 48.12 398 PRO A CA 1
ATOM 3156 C C . PRO A 1 398 ? -0.376 31.303 -8.266 1.00 48.12 398 PRO A C 1
ATOM 3158 O O . PRO A 1 398 ? -0.287 32.060 -9.227 1.00 48.12 398 PRO A O 1
ATOM 3161 N N . ASP A 1 399 ? 0.691 30.859 -7.610 1.00 50.78 399 ASP A N 1
ATOM 3162 C CA . ASP A 1 399 ? 2.098 31.159 -7.859 1.00 50.78 399 ASP A CA 1
ATOM 3163 C C . ASP A 1 399 ? 2.849 30.053 -8.629 1.00 50.78 399 ASP A C 1
ATOM 3165 O O . ASP A 1 399 ? 4.016 30.229 -8.985 1.00 50.78 399 ASP A O 1
ATOM 3169 N N . MET A 1 400 ? 2.204 28.921 -8.933 1.00 50.31 400 MET A N 1
ATOM 3170 C CA . MET A 1 400 ? 2.867 27.796 -9.590 1.00 50.31 400 MET A CA 1
ATOM 3171 C C . MET A 1 400 ? 2.909 27.978 -11.113 1.00 50.31 400 MET A C 1
ATOM 3173 O O . MET A 1 400 ? 1.939 27.725 -11.831 1.00 50.31 400 MET A O 1
ATOM 3177 N N . ILE A 1 401 ? 4.068 28.405 -11.618 1.00 45.00 401 ILE A N 1
ATOM 3178 C CA . ILE A 1 401 ? 4.356 28.475 -13.054 1.00 45.00 401 ILE A CA 1
ATOM 3179 C C . ILE A 1 401 ? 4.226 27.068 -13.662 1.00 45.00 401 ILE A C 1
ATOM 3181 O O . ILE A 1 401 ? 4.973 26.150 -13.325 1.00 45.00 401 ILE A O 1
ATOM 3185 N N . LEU A 1 402 ? 3.294 26.930 -14.610 1.00 44.38 402 LEU A N 1
ATOM 3186 C CA . LEU A 1 402 ? 2.912 25.710 -15.341 1.00 44.38 402 LEU A CA 1
ATOM 3187 C C . LEU A 1 402 ? 4.051 24.953 -16.065 1.00 44.38 402 LEU A C 1
ATOM 3189 O O . LEU A 1 402 ? 3.810 23.864 -16.580 1.00 44.38 402 LEU A O 1
ATOM 3193 N N . ASN A 1 403 ? 5.275 25.485 -16.098 1.00 37.38 403 ASN A N 1
ATOM 3194 C CA . ASN A 1 403 ? 6.392 24.950 -16.884 1.00 37.38 403 ASN A CA 1
ATOM 3195 C C . ASN A 1 403 ? 7.356 24.039 -16.095 1.00 37.38 403 ASN A C 1
ATOM 3197 O O . ASN A 1 403 ? 8.307 23.544 -16.685 1.00 37.38 403 ASN A O 1
ATOM 3201 N N . VAL A 1 404 ? 7.146 23.812 -14.789 1.00 42.44 404 VAL A N 1
ATOM 3202 C CA . VAL A 1 404 ? 8.131 23.108 -13.928 1.00 42.44 404 VAL A CA 1
ATOM 3203 C C . VAL A 1 404 ? 7.829 21.611 -13.719 1.00 42.44 404 VAL A C 1
ATOM 3205 O O . VAL A 1 404 ? 8.706 20.862 -13.310 1.00 42.44 404 VAL A O 1
ATOM 3208 N N . ILE A 1 405 ? 6.632 21.117 -14.061 1.00 50.28 405 ILE A N 1
ATOM 3209 C CA . ILE A 1 405 ? 6.290 19.679 -13.957 1.00 50.28 405 ILE A CA 1
ATOM 3210 C C . ILE A 1 405 ? 5.993 19.110 -15.349 1.00 50.28 405 ILE A C 1
ATOM 3212 O O . ILE A 1 405 ? 4.887 18.654 -15.650 1.00 50.28 405 ILE A O 1
ATOM 3216 N N . THR A 1 406 ? 6.976 19.169 -16.240 1.00 42.56 406 THR A N 1
ATOM 3217 C CA . THR A 1 406 ? 6.859 18.650 -17.609 1.00 42.56 406 THR A CA 1
ATOM 3218 C C . THR A 1 406 ? 7.511 17.276 -17.735 1.00 42.56 406 THR A C 1
ATOM 3220 O O . THR A 1 406 ? 8.410 17.074 -18.535 1.00 42.56 406 THR A O 1
ATOM 3223 N N . GLY A 1 407 ? 7.020 16.316 -16.948 1.00 52.78 407 GLY A N 1
ATOM 3224 C CA . GLY A 1 407 ? 7.218 14.884 -17.178 1.00 52.78 407 GLY A CA 1
ATOM 3225 C C . GLY A 1 407 ? 7.229 14.066 -15.884 1.00 52.78 407 GLY A C 1
ATOM 3226 O O . GLY A 1 407 ? 7.804 14.432 -14.870 1.00 52.78 407 GLY A O 1
ATOM 3227 N N . GLN A 1 408 ? 6.444 12.998 -15.875 1.00 74.94 408 GLN A N 1
ATOM 3228 C CA . GLN A 1 408 ? 5.903 12.384 -14.640 1.00 74.94 408 GLN A CA 1
ATOM 3229 C C . GLN A 1 408 ? 6.172 10.890 -14.601 1.00 74.94 408 GLN A C 1
ATOM 3231 O O . GLN A 1 408 ? 6.200 10.245 -13.557 1.00 74.94 408 GLN A O 1
ATOM 3236 N N . VAL A 1 409 ? 6.384 10.368 -15.800 1.00 90.31 409 VAL A N 1
ATOM 3237 C CA . VAL A 1 409 ? 6.941 9.072 -16.095 1.00 90.31 409 VAL A CA 1
ATOM 3238 C C . VAL A 1 409 ? 7.954 9.359 -17.189 1.00 90.31 409 VAL A C 1
ATOM 3240 O O . VAL A 1 409 ? 7.567 9.538 -18.344 1.00 90.31 409 VAL A O 1
ATOM 3243 N N . TYR A 1 410 ? 9.221 9.475 -16.814 1.00 92.88 410 TYR A N 1
ATOM 3244 C CA . TYR A 1 410 ? 10.310 9.560 -17.779 1.00 92.88 410 TYR A CA 1
ATOM 3245 C C . TYR A 1 410 ? 10.680 8.136 -18.141 1.00 92.88 410 TYR A C 1
ATOM 3247 O O . TYR A 1 410 ? 11.206 7.402 -17.312 1.00 92.88 410 TYR A O 1
ATOM 3255 N N . GLU A 1 411 ? 10.273 7.699 -19.324 1.00 94.62 411 GLU A N 1
ATOM 3256 C CA . GLU A 1 411 ? 10.541 6.342 -19.784 1.00 94.62 411 GLU A CA 1
ATOM 3257 C C . GLU A 1 411 ? 12.022 6.158 -20.118 1.00 94.62 411 GLU A C 1
ATOM 3259 O O . GLU A 1 411 ? 12.728 7.119 -20.408 1.00 94.62 411 GLU A O 1
ATOM 3264 N N . PHE A 1 412 ? 12.485 4.909 -20.093 1.00 95.31 412 PHE A N 1
ATOM 3265 C CA . PHE A 1 412 ? 13.826 4.560 -20.545 1.00 95.31 412 PHE A CA 1
ATOM 3266 C C . PHE A 1 412 ? 14.144 5.234 -21.889 1.00 95.31 412 PHE A C 1
ATOM 3268 O O . PHE A 1 412 ? 13.319 5.205 -22.809 1.00 95.31 412 PHE A O 1
ATOM 3275 N N . ASP A 1 413 ? 15.350 5.800 -21.979 1.00 92.44 413 ASP A N 1
ATOM 3276 C CA . ASP A 1 413 ? 15.900 6.493 -23.150 1.00 92.44 413 ASP A CA 1
ATOM 3277 C C . ASP A 1 413 ? 15.327 7.889 -23.458 1.00 92.44 413 ASP A C 1
ATOM 3279 O O . ASP A 1 413 ? 15.697 8.494 -24.465 1.00 92.44 413 ASP A O 1
ATOM 3283 N N . THR A 1 414 ? 14.463 8.457 -22.606 1.00 92.56 414 THR A N 1
ATOM 3284 C CA . THR A 1 414 ? 14.178 9.901 -22.701 1.00 92.56 414 THR A CA 1
ATOM 3285 C C . THR A 1 414 ? 15.335 10.725 -22.114 1.00 92.56 414 THR A C 1
ATOM 3287 O O . THR A 1 414 ? 16.063 10.227 -21.247 1.00 92.56 414 THR A O 1
ATOM 3290 N N . PRO A 1 415 ? 15.538 11.985 -22.551 1.00 91.94 415 PRO A N 1
ATOM 3291 C CA . PRO A 1 415 ? 16.597 12.844 -22.015 1.00 91.94 415 PRO A CA 1
ATOM 3292 C C . PRO A 1 415 ? 16.564 12.965 -20.487 1.00 91.94 415 PRO A C 1
ATOM 3294 O O . PRO A 1 415 ? 17.598 12.846 -19.839 1.00 91.94 415 PRO A O 1
ATOM 3297 N N . GLU A 1 416 ? 15.373 13.114 -19.910 1.00 91.25 416 GLU A N 1
ATOM 3298 C CA . GLU A 1 416 ? 15.176 13.291 -18.469 1.00 91.25 416 GLU A CA 1
ATOM 3299 C C . GLU A 1 416 ? 15.450 12.000 -17.688 1.00 91.25 416 GLU A C 1
ATOM 3301 O O . GLU A 1 416 ? 16.005 12.037 -16.590 1.00 91.25 416 GLU A O 1
ATOM 3306 N N . TYR A 1 417 ? 15.102 10.839 -18.259 1.00 93.31 417 TYR A N 1
ATOM 3307 C CA . TYR A 1 417 ? 15.480 9.550 -17.683 1.00 93.31 417 TYR A CA 1
ATOM 3308 C C . TYR A 1 417 ? 17.005 9.409 -17.656 1.00 93.31 417 TYR A C 1
ATOM 3310 O O . TYR A 1 417 ? 17.564 9.069 -16.618 1.00 93.31 417 TYR A O 1
ATOM 3318 N N . ASN A 1 418 ? 17.676 9.700 -18.775 1.00 93.69 418 ASN A N 1
ATOM 3319 C CA . ASN A 1 418 ? 19.126 9.543 -18.911 1.00 93.69 418 ASN A CA 1
ATOM 3320 C C . ASN A 1 418 ? 19.919 10.536 -18.040 1.00 93.69 418 ASN A C 1
ATOM 3322 O O . ASN A 1 418 ? 21.030 10.218 -17.617 1.00 93.69 418 ASN A O 1
ATOM 3326 N N . GLU A 1 419 ? 19.362 11.717 -17.755 1.00 93.19 419 GLU A N 1
ATOM 3327 C CA . GLU A 1 419 ? 19.942 12.694 -16.825 1.00 93.19 419 GLU A CA 1
ATOM 3328 C C . GLU A 1 419 ? 19.940 12.177 -15.378 1.00 93.19 419 GLU A C 1
ATOM 3330 O O . GLU A 1 419 ? 20.948 12.278 -14.676 1.00 93.19 419 GLU A O 1
ATOM 3335 N N . LEU A 1 420 ? 18.824 11.586 -14.938 1.00 92.75 420 LEU A N 1
ATOM 3336 C CA . LEU A 1 420 ? 18.667 11.075 -13.572 1.00 92.75 420 LEU A CA 1
ATOM 3337 C C . LEU A 1 420 ? 19.321 9.704 -13.377 1.00 92.75 420 LEU A C 1
ATOM 3339 O O . LEU A 1 420 ? 19.901 9.430 -12.325 1.00 92.75 420 LEU A O 1
ATOM 3343 N N . ILE A 1 421 ? 19.228 8.843 -14.390 1.00 93.88 421 ILE A N 1
ATOM 3344 C CA . ILE A 1 421 ? 19.737 7.474 -14.385 1.00 93.88 421 ILE A CA 1
ATOM 3345 C C . ILE A 1 421 ? 20.547 7.232 -15.668 1.00 93.88 421 ILE A C 1
ATOM 3347 O O . ILE A 1 421 ? 20.032 6.681 -16.647 1.00 93.88 421 ILE A O 1
ATOM 3351 N N . PRO A 1 422 ? 21.841 7.594 -15.665 1.00 91.69 422 PRO A N 1
ATOM 3352 C CA . PRO A 1 422 ? 22.754 7.244 -16.744 1.00 91.69 422 PRO A CA 1
ATOM 3353 C C . PRO A 1 422 ? 22.780 5.732 -17.016 1.00 91.69 422 PRO A C 1
ATOM 3355 O O . PRO A 1 422 ? 22.619 4.912 -16.104 1.00 91.69 422 PRO A O 1
ATOM 3358 N N . LEU A 1 423 ? 23.011 5.350 -18.276 1.00 86.50 423 LEU A N 1
ATOM 3359 C CA . LEU A 1 423 ? 22.943 3.952 -18.731 1.00 86.50 423 LEU A CA 1
ATOM 3360 C C . LEU A 1 423 ? 23.866 2.994 -17.967 1.00 86.50 423 LEU A C 1
ATOM 3362 O O . LEU A 1 423 ? 23.503 1.832 -17.799 1.00 86.50 423 LEU A O 1
ATOM 3366 N N . ASP A 1 424 ? 25.012 3.483 -17.495 1.00 87.56 424 ASP A N 1
ATOM 3367 C CA . ASP A 1 424 ? 26.030 2.750 -16.733 1.00 87.56 424 ASP A CA 1
ATOM 3368 C C . ASP A 1 424 ? 25.708 2.641 -15.227 1.00 87.56 424 ASP A C 1
ATOM 3370 O O . ASP A 1 424 ? 26.378 1.915 -14.489 1.00 87.56 424 ASP A O 1
ATOM 3374 N N . LYS A 1 425 ? 24.667 3.339 -14.754 1.00 88.94 425 LYS A N 1
ATOM 3375 C CA . LYS A 1 425 ? 24.253 3.383 -13.339 1.00 88.94 425 LYS A CA 1
ATOM 3376 C C . LYS A 1 425 ? 22.871 2.797 -13.067 1.00 88.94 425 LYS A C 1
ATOM 3378 O O . LYS A 1 425 ? 22.512 2.629 -11.903 1.00 88.94 425 LYS A O 1
ATOM 3383 N N . ARG A 1 426 ? 22.103 2.490 -14.111 1.00 91.62 426 ARG A N 1
ATOM 3384 C CA . ARG A 1 426 ? 20.752 1.927 -13.992 1.00 91.62 426 ARG A CA 1
ATOM 3385 C C . ARG A 1 426 ? 20.752 0.529 -13.376 1.00 91.62 426 ARG A C 1
ATOM 3387 O O . ARG A 1 426 ? 21.714 -0.231 -13.498 1.00 91.62 426 ARG A O 1
ATOM 3394 N N . GLN A 1 427 ? 19.613 0.129 -12.829 1.00 91.94 427 GLN A N 1
ATOM 3395 C CA . GLN A 1 427 ? 19.383 -1.273 -12.491 1.00 91.94 427 GLN A CA 1
ATOM 3396 C C . GLN A 1 427 ? 18.854 -2.060 -13.714 1.00 91.94 427 GLN A C 1
ATOM 3398 O O . GLN A 1 427 ? 18.102 -1.513 -14.531 1.00 91.94 427 GLN A O 1
ATOM 3403 N N . PRO A 1 428 ? 19.182 -3.361 -13.862 1.00 93.69 428 PRO A N 1
ATOM 3404 C CA . PRO A 1 428 ? 18.580 -4.210 -14.885 1.00 93.69 428 PRO A CA 1
ATOM 3405 C C . PRO A 1 428 ? 17.060 -4.277 -14.750 1.00 93.69 428 PRO A C 1
ATOM 3407 O O . PRO A 1 428 ? 16.524 -4.619 -13.695 1.00 93.69 428 PRO A O 1
ATOM 3410 N N . GLY A 1 429 ? 16.351 -4.012 -15.839 1.00 94.12 429 GLY A N 1
ATOM 3411 C CA . GLY A 1 429 ? 14.903 -3.916 -15.879 1.00 94.12 429 GLY A CA 1
ATOM 3412 C C . GLY A 1 429 ? 14.368 -2.540 -15.505 1.00 94.12 429 GLY A C 1
ATOM 3413 O O . GLY A 1 429 ? 13.152 -2.406 -15.416 1.00 94.12 429 GLY A O 1
ATOM 3414 N N . SER A 1 430 ? 15.202 -1.529 -15.272 1.00 95.25 430 SER A N 1
ATOM 3415 C CA . SER A 1 430 ? 14.727 -0.157 -15.089 1.00 95.25 430 SER A CA 1
ATOM 3416 C C . SER A 1 430 ? 14.010 0.328 -16.347 1.00 95.25 430 SER A C 1
ATOM 3418 O O . SER A 1 430 ? 14.561 0.248 -17.446 1.00 95.25 430 SER A O 1
ATOM 3420 N N . ARG A 1 431 ? 12.743 0.736 -16.205 1.00 95.00 431 ARG A N 1
ATOM 3421 C CA . ARG A 1 431 ? 11.887 1.105 -17.350 1.00 95.00 431 ARG A CA 1
ATOM 3422 C C . ARG A 1 431 ? 11.459 2.562 -17.354 1.00 95.00 431 ARG A C 1
ATOM 3424 O O . ARG A 1 431 ? 11.053 3.063 -18.401 1.00 95.00 431 ARG A O 1
ATOM 3431 N N . SER A 1 432 ? 11.497 3.222 -16.201 1.00 95.19 432 SER A N 1
ATOM 3432 C CA . SER A 1 432 ? 11.149 4.635 -16.092 1.00 95.19 432 SER A CA 1
ATOM 3433 C C . SER A 1 432 ? 11.556 5.231 -14.750 1.00 95.19 432 SER A C 1
ATOM 3435 O O . SER A 1 432 ? 11.600 4.524 -13.747 1.00 95.19 432 SER A O 1
ATOM 3437 N N . VAL A 1 433 ? 11.708 6.550 -14.709 1.00 94.94 433 VAL A N 1
ATOM 3438 C CA . VAL A 1 433 ? 11.684 7.348 -13.484 1.00 94.94 433 VAL A CA 1
ATOM 3439 C C . VAL A 1 433 ? 10.264 7.843 -13.239 1.00 94.94 433 VAL A C 1
ATOM 3441 O O . VAL A 1 433 ? 9.634 8.418 -14.129 1.00 94.94 433 VAL A O 1
ATOM 3444 N N . ILE A 1 434 ? 9.771 7.653 -12.018 1.00 94.31 434 ILE A N 1
ATOM 3445 C CA . ILE A 1 434 ? 8.494 8.208 -11.569 1.00 94.31 434 ILE A CA 1
ATOM 3446 C C . ILE A 1 434 ? 8.782 9.412 -10.687 1.00 94.31 434 ILE A C 1
ATOM 3448 O O . ILE A 1 434 ? 9.240 9.247 -9.558 1.00 94.31 434 ILE A O 1
ATOM 3452 N N . MET A 1 435 ? 8.510 10.604 -11.210 1.00 93.25 435 MET A N 1
ATOM 3453 C CA . MET A 1 435 ? 8.693 11.880 -10.517 1.00 93.25 435 MET A CA 1
ATOM 3454 C C . MET A 1 435 ? 7.375 12.308 -9.867 1.00 93.25 435 MET A C 1
ATOM 3456 O O . MET A 1 435 ? 6.315 12.216 -10.490 1.00 93.25 435 MET A O 1
ATOM 3460 N N . LEU A 1 436 ? 7.431 12.774 -8.620 1.00 91.06 436 LEU A N 1
ATOM 3461 C CA . LEU A 1 436 ? 6.258 13.164 -7.848 1.00 91.06 436 LEU A CA 1
ATOM 3462 C C . LEU A 1 436 ? 6.483 14.488 -7.117 1.00 91.06 436 LEU A C 1
ATOM 3464 O O . LEU A 1 436 ? 7.412 14.613 -6.319 1.00 91.06 436 LEU A O 1
ATOM 3468 N N . HIS A 1 437 ? 5.566 15.432 -7.323 1.00 90.81 437 HIS A N 1
ATOM 3469 C CA . HIS A 1 437 ? 5.467 16.627 -6.494 1.00 90.81 437 HIS A CA 1
ATOM 3470 C C . HIS A 1 437 ? 4.569 16.345 -5.282 1.00 90.81 437 HIS A C 1
ATOM 3472 O O . HIS A 1 437 ? 3.378 16.051 -5.419 1.00 90.81 437 HIS A O 1
ATOM 3478 N N . ILE A 1 438 ? 5.137 16.454 -4.088 1.00 92.06 438 ILE A N 1
ATOM 3479 C CA . ILE A 1 438 ? 4.500 16.272 -2.792 1.00 92.06 438 ILE A CA 1
ATOM 3480 C C . ILE A 1 438 ? 3.776 17.551 -2.403 1.00 92.06 438 ILE A C 1
ATOM 3482 O O . ILE A 1 438 ? 4.373 18.610 -2.238 1.00 92.06 438 ILE A O 1
ATOM 3486 N N . HIS A 1 439 ? 2.469 17.437 -2.205 1.00 88.88 439 HIS A N 1
ATOM 3487 C CA . HIS A 1 439 ? 1.656 18.541 -1.696 1.00 88.88 439 HIS A CA 1
ATOM 3488 C C . HIS A 1 439 ? 1.245 18.332 -0.236 1.00 88.88 439 HIS A C 1
ATOM 3490 O O . HIS A 1 439 ? 0.766 19.261 0.415 1.00 88.88 439 HIS A O 1
ATOM 3496 N N . ARG A 1 440 ? 1.396 17.105 0.282 1.00 92.44 440 ARG A N 1
ATOM 3497 C CA . ARG A 1 440 ? 1.112 16.789 1.678 1.00 92.44 440 ARG A CA 1
ATOM 3498 C C . ARG A 1 440 ? 1.907 15.583 2.158 1.00 92.44 440 ARG A C 1
ATOM 3500 O O . ARG A 1 440 ? 2.038 14.577 1.468 1.00 92.44 440 ARG A O 1
ATOM 3507 N N . VAL A 1 441 ? 2.354 15.647 3.404 1.00 96.31 441 VAL A N 1
ATOM 3508 C CA . VAL A 1 441 ? 2.970 14.534 4.128 1.00 96.31 441 VAL A CA 1
ATOM 3509 C C . VAL A 1 441 ? 2.107 14.196 5.331 1.00 96.31 441 VAL A C 1
ATOM 3511 O O . VAL A 1 441 ? 1.779 15.075 6.122 1.00 96.31 441 VAL A O 1
ATOM 3514 N N . GLY A 1 442 ? 1.733 12.929 5.486 1.00 94.94 442 GLY A N 1
ATOM 3515 C CA . GLY A 1 442 ? 1.009 12.422 6.650 1.00 94.94 442 GLY A CA 1
ATOM 3516 C C . GLY A 1 442 ? 1.876 11.474 7.467 1.00 94.94 442 GLY A C 1
ATOM 3517 O O . GLY A 1 442 ? 2.365 10.477 6.942 1.00 94.94 442 GLY A O 1
ATOM 3518 N N . THR A 1 443 ? 2.035 11.734 8.761 1.00 94.00 443 THR A N 1
ATOM 3519 C CA . THR A 1 443 ? 2.675 10.805 9.700 1.00 94.00 443 THR A CA 1
ATOM 3520 C C . THR A 1 443 ? 1.628 10.159 10.597 1.00 94.00 443 THR A C 1
ATOM 3522 O O . THR A 1 443 ? 0.623 10.777 10.933 1.00 94.00 443 THR A O 1
ATOM 3525 N N . SER A 1 444 ? 1.836 8.901 10.983 1.00 91.69 444 SER A N 1
ATOM 3526 C CA . SER A 1 444 ? 0.987 8.202 11.958 1.00 91.69 444 SER A CA 1
ATOM 3527 C C . SER A 1 444 ? 1.797 7.205 12.788 1.00 91.69 444 SER A C 1
ATOM 3529 O O . SER A 1 444 ? 2.917 6.845 12.429 1.00 91.69 444 SER A O 1
ATOM 3531 N N . CYS A 1 445 ? 1.243 6.790 13.929 1.00 85.56 445 CYS A N 1
ATOM 3532 C CA . CYS A 1 445 ? 2.001 6.154 15.007 1.00 85.56 445 CYS A CA 1
ATOM 3533 C C . CYS A 1 445 ? 2.493 4.735 14.706 1.00 85.56 445 CYS A C 1
ATOM 3535 O O . CYS A 1 445 ? 3.400 4.286 15.381 1.00 85.56 445 CYS A O 1
ATOM 3537 N N . GLY A 1 446 ? 1.880 3.996 13.774 1.00 88.31 446 GLY A N 1
ATOM 3538 C CA . GLY A 1 446 ? 2.313 2.635 13.416 1.00 88.31 446 GLY A CA 1
ATOM 3539 C C . GLY A 1 446 ? 2.247 1.583 14.535 1.00 88.31 446 GLY A C 1
ATOM 3540 O O . GLY A 1 446 ? 2.906 0.554 14.438 1.00 88.31 446 GLY A O 1
ATOM 3541 N N . TYR A 1 447 ? 1.470 1.806 15.600 1.00 92.38 447 TYR A N 1
ATOM 3542 C CA . TYR A 1 447 ? 1.446 0.941 16.794 1.00 92.38 447 TYR A CA 1
ATOM 3543 C C . TYR A 1 447 ? 0.930 -0.488 16.564 1.00 92.38 447 TYR A C 1
ATOM 3545 O O . TYR A 1 447 ? 1.049 -1.319 17.457 1.00 92.38 447 TYR A O 1
ATOM 3553 N N . SER A 1 448 ? 0.349 -0.760 15.397 1.00 92.06 448 SER A N 1
ATOM 3554 C CA . SER A 1 448 ? -0.151 -2.070 14.972 1.00 92.06 448 SER A CA 1
ATOM 3555 C C . SER A 1 448 ? 0.761 -2.784 13.976 1.00 92.06 448 SER A C 1
ATOM 3557 O O . SER A 1 448 ? 0.347 -3.787 13.410 1.00 92.06 448 SER A O 1
ATOM 3559 N N . ILE A 1 449 ? 1.928 -2.225 13.644 1.00 95.44 449 ILE A N 1
ATOM 3560 C CA . ILE A 1 449 ? 2.814 -2.795 12.619 1.00 95.44 449 ILE A CA 1
ATOM 3561 C C . ILE A 1 449 ? 3.809 -3.724 13.304 1.00 95.44 449 ILE A C 1
ATOM 3563 O O . ILE A 1 449 ? 4.551 -3.235 14.144 1.00 95.44 449 ILE A O 1
ATOM 3567 N N . PRO A 1 450 ? 3.852 -5.028 13.004 1.00 94.75 450 PRO A N 1
ATOM 3568 C CA . PRO A 1 450 ? 4.694 -5.960 13.738 1.00 94.75 450 PRO A CA 1
ATOM 3569 C C . PRO A 1 450 ? 6.179 -5.669 13.516 1.00 94.75 450 PRO A C 1
ATOM 3571 O O . PRO A 1 450 ? 6.576 -5.009 12.552 1.00 94.75 450 PRO A O 1
ATOM 3574 N N . PHE A 1 451 ? 6.996 -6.162 14.439 1.00 95.00 451 PHE A N 1
ATOM 3575 C CA . PHE A 1 451 ? 8.440 -6.093 14.322 1.00 95.00 451 PHE A CA 1
ATOM 3576 C C . PHE A 1 451 ? 8.939 -7.139 13.336 1.00 95.00 451 PHE A C 1
ATOM 3578 O O . PHE A 1 451 ? 8.690 -8.338 13.499 1.00 95.00 451 PHE A O 1
ATOM 3585 N N . TYR A 1 452 ? 9.719 -6.671 12.374 1.00 96.00 452 TYR A N 1
ATOM 3586 C CA . TYR A 1 452 ? 10.511 -7.516 11.501 1.00 96.00 452 TYR A CA 1
ATOM 3587 C C . TYR A 1 452 ? 11.969 -7.081 11.546 1.00 96.00 452 TYR A C 1
ATOM 3589 O O . TYR A 1 452 ? 12.242 -5.908 11.767 1.00 96.00 452 TYR A O 1
ATOM 3597 N N . THR A 1 453 ? 12.888 -8.007 11.288 1.00 95.75 453 THR A N 1
ATOM 3598 C CA . THR A 1 453 ? 14.305 -7.689 11.071 1.00 95.75 453 THR A CA 1
ATOM 3599 C C . THR A 1 453 ? 14.651 -7.817 9.599 1.00 95.75 453 THR A C 1
ATOM 3601 O O . THR A 1 453 ? 14.303 -8.834 8.994 1.00 95.75 453 THR A O 1
ATOM 3604 N N . PHE A 1 454 ? 15.310 -6.812 9.023 1.00 94.81 454 PHE A N 1
ATOM 3605 C CA . PHE A 1 454 ? 15.811 -6.888 7.651 1.00 94.81 454 PHE A CA 1
ATOM 3606 C C . PHE A 1 454 ? 16.918 -7.941 7.556 1.00 94.81 454 PHE A C 1
ATOM 3608 O O . PHE A 1 454 ? 17.866 -7.929 8.337 1.00 94.81 454 PHE A O 1
ATOM 3615 N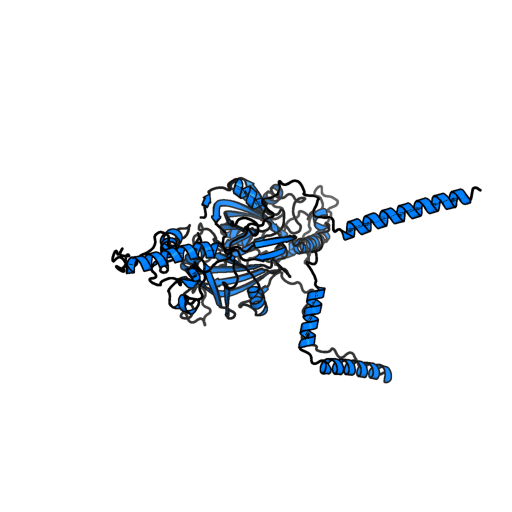 N . ASN A 1 455 ? 16.808 -8.849 6.585 1.00 93.38 455 ASN A N 1
ATOM 3616 C CA . ASN A 1 455 ? 17.842 -9.848 6.336 1.00 93.38 455 ASN A CA 1
ATOM 3617 C C . ASN A 1 455 ? 18.721 -9.426 5.155 1.00 93.38 455 ASN A C 1
ATOM 3619 O O . ASN A 1 455 ? 19.925 -9.225 5.298 1.00 93.38 455 ASN A O 1
ATOM 3623 N N . THR A 1 456 ? 18.132 -9.357 3.958 1.00 92.25 456 THR A N 1
ATOM 3624 C CA . THR A 1 456 ? 18.844 -9.029 2.720 1.00 92.25 456 THR A CA 1
ATOM 3625 C C . THR A 1 456 ? 17.876 -8.727 1.578 1.00 92.25 456 THR A C 1
ATOM 3627 O O . THR A 1 456 ? 16.723 -9.172 1.578 1.00 92.25 456 THR A O 1
ATOM 3630 N N . ASP A 1 457 ? 18.370 -8.013 0.574 1.00 91.44 457 ASP A N 1
ATOM 3631 C CA . ASP A 1 457 ? 17.666 -7.752 -0.674 1.00 91.44 457 ASP A CA 1
ATOM 3632 C C . ASP A 1 457 ? 17.486 -9.016 -1.526 1.00 91.44 457 ASP A C 1
ATOM 3634 O O . ASP A 1 457 ? 18.340 -9.905 -1.585 1.00 91.44 457 ASP A O 1
ATOM 3638 N N . ARG A 1 458 ? 16.364 -9.081 -2.247 1.00 90.38 458 ARG A N 1
ATOM 3639 C CA . ARG A 1 458 ? 16.017 -10.216 -3.108 1.00 90.38 458 ARG A CA 1
ATOM 3640 C C . ARG A 1 458 ? 16.463 -10.002 -4.558 1.00 90.38 458 ARG A C 1
ATOM 3642 O O . ARG A 1 458 ? 15.717 -9.462 -5.352 1.00 90.38 458 ARG A O 1
ATOM 3649 N N . MET A 1 459 ? 17.635 -10.463 -4.984 1.00 90.88 459 MET A N 1
ATOM 3650 C CA . MET A 1 459 ? 18.177 -10.078 -6.310 1.00 90.88 459 MET A CA 1
ATOM 3651 C C . MET A 1 459 ? 17.556 -10.777 -7.538 1.00 90.88 459 MET A C 1
ATOM 3653 O O . MET A 1 459 ? 18.008 -10.568 -8.666 1.00 90.88 459 MET A O 1
ATOM 3657 N N . ARG A 1 460 ? 16.490 -11.566 -7.373 1.00 91.56 460 ARG A N 1
ATOM 3658 C CA . ARG A 1 460 ? 15.865 -12.329 -8.466 1.00 91.56 460 ARG A CA 1
ATOM 3659 C C . ARG A 1 460 ? 15.247 -11.463 -9.562 1.00 91.56 460 ARG A C 1
ATOM 3661 O O . ARG A 1 460 ? 15.203 -11.896 -10.711 1.00 91.56 460 ARG A O 1
ATOM 3668 N N . LEU A 1 461 ? 14.791 -10.247 -9.240 1.00 92.88 461 LEU A N 1
ATOM 3669 C CA . LEU A 1 461 ? 14.301 -9.311 -10.261 1.00 92.88 461 LEU A CA 1
ATOM 3670 C C . LEU A 1 461 ? 15.443 -8.866 -11.188 1.00 92.88 461 LEU A C 1
ATOM 3672 O O . LEU A 1 461 ? 15.297 -8.926 -12.406 1.00 92.88 461 LEU A O 1
ATOM 3676 N N . HIS A 1 462 ? 16.586 -8.503 -10.598 1.00 93.19 462 HIS A N 1
ATOM 3677 C CA . HIS A 1 462 ? 17.783 -8.067 -11.316 1.00 93.19 462 HIS A CA 1
ATOM 3678 C C . HIS A 1 462 ? 18.301 -9.184 -12.221 1.00 93.19 462 HIS A C 1
ATOM 3680 O O . HIS A 1 462 ? 18.510 -8.961 -13.403 1.00 93.19 462 HIS A O 1
ATOM 3686 N N . GLN A 1 463 ? 18.402 -10.413 -11.703 1.00 92.62 463 GLN A N 1
ATOM 3687 C CA . GLN A 1 463 ? 18.787 -11.589 -12.497 1.00 92.62 463 GLN A CA 1
ATOM 3688 C C . GLN A 1 463 ? 17.861 -11.815 -13.693 1.00 92.62 463 GLN A C 1
ATOM 3690 O O . GLN A 1 463 ? 18.321 -12.068 -14.805 1.00 92.62 463 GLN A O 1
ATOM 3695 N N . PHE A 1 464 ? 16.547 -11.735 -13.463 1.00 93.62 464 PHE A N 1
ATOM 3696 C CA . PHE A 1 464 ? 15.561 -11.989 -14.505 1.00 93.62 464 PHE A CA 1
ATOM 3697 C C . PHE A 1 464 ? 15.672 -10.981 -15.653 1.00 93.62 464 PHE A C 1
ATOM 3699 O O . PHE A 1 464 ? 15.643 -11.385 -16.816 1.00 93.62 464 PHE A O 1
ATOM 3706 N N . PHE A 1 465 ? 15.812 -9.689 -15.343 1.00 95.31 465 PHE A N 1
ATOM 3707 C CA . PHE A 1 465 ? 15.894 -8.660 -16.379 1.00 95.31 465 PHE A CA 1
ATOM 3708 C C . PHE A 1 465 ? 17.291 -8.462 -16.952 1.00 95.31 465 PHE A C 1
ATOM 3710 O O . PHE A 1 465 ? 17.381 -8.193 -18.142 1.00 95.31 465 PHE A O 1
ATOM 3717 N N . ALA A 1 466 ? 18.359 -8.728 -16.201 1.00 95.38 466 ALA A N 1
ATOM 3718 C CA . ALA A 1 466 ? 19.711 -8.803 -16.753 1.00 95.38 466 ALA A CA 1
ATOM 3719 C C . ALA A 1 466 ? 19.787 -9.845 -17.883 1.00 95.38 466 ALA A C 1
ATOM 3721 O O . ALA A 1 466 ? 20.289 -9.558 -18.964 1.00 95.38 466 ALA A O 1
ATOM 3722 N N . GLY A 1 467 ? 19.172 -11.021 -17.697 1.00 94.88 467 GLY A N 1
ATOM 3723 C CA . GLY A 1 467 ? 19.073 -12.028 -18.759 1.00 94.88 467 GLY A CA 1
ATOM 3724 C C . GLY A 1 467 ? 18.246 -11.582 -19.974 1.00 94.88 467 GLY A C 1
ATOM 3725 O O . GLY A 1 467 ? 18.532 -11.990 -21.097 1.00 94.88 467 GLY A O 1
ATOM 3726 N N . LYS A 1 468 ? 17.225 -10.736 -19.779 1.00 95.12 468 LYS A N 1
ATOM 3727 C CA . LYS A 1 468 ? 16.442 -10.157 -20.887 1.00 95.12 468 LYS A CA 1
ATOM 3728 C C . LYS A 1 468 ? 17.231 -9.101 -21.655 1.00 95.12 468 LYS A C 1
ATOM 3730 O O . LYS A 1 468 ? 17.153 -9.062 -22.874 1.00 95.12 468 LYS A O 1
ATOM 3735 N N . GLU A 1 469 ? 18.001 -8.286 -20.952 1.00 95.12 469 GLU A N 1
ATOM 3736 C CA . GLU A 1 469 ? 18.871 -7.279 -21.559 1.00 95.12 469 GLU A CA 1
ATOM 3737 C C . GLU A 1 469 ? 20.019 -7.919 -22.330 1.00 95.12 469 GLU A C 1
ATOM 3739 O O . GLU A 1 469 ? 20.291 -7.496 -23.446 1.00 95.12 469 GLU A O 1
ATOM 3744 N N . LEU A 1 470 ? 20.633 -8.986 -21.801 1.00 94.50 470 LEU A N 1
ATOM 3745 C CA . LEU A 1 470 ? 21.618 -9.781 -22.543 1.00 94.50 470 LEU A CA 1
ATOM 3746 C C . LEU A 1 470 ? 21.041 -10.302 -23.863 1.00 94.50 470 LEU A C 1
ATOM 3748 O O . LEU A 1 470 ? 21.710 -10.217 -24.887 1.00 94.50 470 LEU A O 1
ATOM 3752 N N . ALA A 1 471 ? 19.790 -10.768 -23.863 1.00 93.06 471 ALA A N 1
ATOM 3753 C CA . ALA A 1 471 ? 19.136 -11.238 -25.080 1.00 93.06 471 ALA A CA 1
ATOM 3754 C C . ALA A 1 471 ? 18.915 -10.120 -26.118 1.00 93.06 471 ALA A C 1
ATOM 3756 O O . ALA A 1 471 ? 18.978 -10.403 -27.313 1.00 93.06 471 ALA A O 1
ATOM 3757 N N . ASP A 1 472 ? 18.654 -8.879 -25.687 1.00 92.00 472 ASP A N 1
ATOM 3758 C CA . ASP A 1 472 ? 18.600 -7.715 -26.585 1.00 92.00 472 ASP A CA 1
ATOM 3759 C C . ASP A 1 472 ? 20.000 -7.358 -27.111 1.00 92.00 472 ASP A C 1
ATOM 3761 O O . ASP A 1 472 ? 20.180 -7.213 -28.316 1.00 92.00 472 ASP A O 1
ATOM 3765 N N . ILE A 1 473 ? 21.015 -7.326 -26.239 1.00 91.44 473 ILE A N 1
ATOM 3766 C CA . ILE A 1 473 ? 22.412 -7.047 -26.612 1.00 91.44 473 ILE A CA 1
ATOM 3767 C C . ILE A 1 473 ? 22.938 -8.069 -27.639 1.00 91.44 473 ILE A C 1
ATOM 3769 O O . ILE A 1 473 ? 23.645 -7.711 -28.580 1.00 91.44 473 ILE A O 1
ATOM 3773 N N . GLU A 1 474 ? 22.631 -9.355 -27.459 1.00 90.31 474 GLU A N 1
ATOM 3774 C CA . GLU A 1 474 ? 23.037 -10.431 -28.374 1.00 90.31 474 GLU A CA 1
ATOM 3775 C C . GLU A 1 474 ? 22.333 -10.337 -29.732 1.00 90.31 474 GLU A C 1
ATOM 3777 O O . GLU A 1 474 ? 22.966 -10.564 -30.766 1.00 90.31 474 GLU A O 1
ATOM 3782 N N . ALA A 1 475 ? 21.047 -9.972 -29.751 1.00 86.25 475 ALA A N 1
ATOM 3783 C CA . ALA A 1 475 ? 20.309 -9.743 -30.991 1.00 86.25 475 ALA A CA 1
ATOM 3784 C C . ALA A 1 475 ? 20.866 -8.533 -31.759 1.00 86.25 475 ALA A C 1
ATOM 3786 O O . ALA A 1 475 ? 21.061 -8.614 -32.974 1.00 86.25 475 ALA A O 1
ATOM 3787 N N . GLU A 1 476 ? 21.197 -7.455 -31.044 1.00 83.31 476 GLU A N 1
ATOM 3788 C CA . GLU A 1 476 ? 21.844 -6.255 -31.583 1.00 83.31 476 GLU A CA 1
ATOM 3789 C C . GLU A 1 476 ? 23.222 -6.556 -32.188 1.00 83.31 476 GLU A C 1
ATOM 3791 O O . GLU A 1 476 ? 23.475 -6.161 -33.327 1.00 83.31 476 GLU A O 1
ATOM 3796 N N . ALA A 1 477 ? 24.054 -7.353 -31.512 1.00 82.00 477 ALA A N 1
ATOM 3797 C CA . ALA A 1 477 ? 25.337 -7.812 -32.054 1.00 82.00 477 ALA A CA 1
ATOM 3798 C C . ALA A 1 477 ? 25.187 -8.763 -33.263 1.00 82.00 477 ALA A C 1
ATOM 3800 O O . ALA A 1 477 ? 25.988 -8.731 -34.194 1.00 82.00 477 ALA A O 1
ATOM 3801 N N . SER A 1 478 ? 24.148 -9.602 -33.289 1.00 74.50 478 SER A N 1
ATOM 3802 C CA . SER A 1 478 ? 23.951 -10.582 -34.370 1.00 74.50 478 SER A CA 1
ATOM 3803 C C . SER A 1 478 ? 23.454 -9.953 -35.677 1.00 74.50 478 SER A C 1
ATOM 3805 O O . SER A 1 478 ? 23.726 -10.479 -36.758 1.00 74.50 478 SER A O 1
ATOM 3807 N N . ALA A 1 479 ? 22.727 -8.833 -35.617 1.00 67.19 479 ALA A N 1
ATOM 3808 C CA . ALA A 1 479 ? 22.255 -8.148 -36.826 1.00 67.19 479 ALA A CA 1
ATOM 3809 C C . ALA A 1 479 ? 23.274 -7.176 -37.423 1.00 67.19 479 ALA A C 1
ATOM 3811 O O . ALA A 1 479 ? 23.138 -6.791 -38.584 1.00 67.19 479 ALA A O 1
ATOM 3812 N N . THR A 1 480 ? 24.303 -6.790 -36.661 1.00 57.78 480 THR A N 1
ATOM 3813 C CA . THR A 1 480 ? 25.492 -6.157 -37.244 1.00 57.78 480 THR A CA 1
ATOM 3814 C C . THR A 1 480 ? 26.302 -7.141 -38.094 1.00 57.78 480 THR A C 1
ATOM 3816 O O . THR A 1 480 ? 26.938 -6.704 -39.049 1.00 57.78 480 THR A O 1
ATOM 3819 N N . ASP A 1 481 ? 26.194 -8.451 -37.827 1.00 51.81 481 ASP A N 1
ATOM 3820 C CA . ASP A 1 481 ? 26.906 -9.512 -38.560 1.00 51.81 481 ASP A CA 1
ATOM 3821 C C . ASP A 1 481 ? 26.114 -10.089 -39.749 1.00 51.81 481 ASP A C 1
ATOM 3823 O O . ASP A 1 481 ? 26.698 -10.471 -40.762 1.00 51.81 481 ASP A O 1
ATOM 3827 N N . ASN A 1 482 ? 24.780 -10.120 -39.673 1.00 46.22 482 ASN A N 1
ATOM 3828 C CA . ASN A 1 482 ? 23.907 -10.607 -40.742 1.00 46.22 482 ASN A CA 1
ATOM 3829 C C . ASN A 1 482 ? 22.883 -9.525 -41.093 1.00 46.22 482 ASN A C 1
ATOM 3831 O O . ASN A 1 482 ? 21.992 -9.257 -40.295 1.00 46.22 482 ASN A O 1
ATOM 3835 N N . GLY A 1 483 ? 22.963 -8.934 -42.290 1.00 48.62 483 GLY A N 1
ATOM 3836 C CA . GLY A 1 483 ? 22.128 -7.810 -42.757 1.00 48.62 483 GLY A CA 1
ATOM 3837 C C . GLY A 1 483 ? 20.604 -8.041 -42.879 1.00 48.62 483 GLY A C 1
ATOM 3838 O O . GLY A 1 483 ? 19.963 -7.420 -43.728 1.00 48.62 483 GLY A O 1
ATOM 3839 N N . ALA A 1 484 ? 20.004 -8.914 -42.069 1.00 40.72 484 ALA A N 1
ATOM 3840 C CA . ALA A 1 484 ? 18.574 -9.182 -41.985 1.00 40.72 484 ALA A CA 1
ATOM 3841 C C . ALA A 1 484 ? 17.889 -8.209 -41.009 1.00 40.72 484 ALA A C 1
ATOM 3843 O O . ALA A 1 484 ? 18.285 -8.066 -39.855 1.00 40.72 484 ALA A O 1
ATOM 3844 N N . LYS A 1 485 ? 16.850 -7.518 -41.488 1.00 44.19 485 LYS A N 1
ATOM 3845 C CA . LYS A 1 485 ? 16.230 -6.379 -40.802 1.00 44.19 485 LYS A CA 1
ATOM 3846 C C . LYS A 1 485 ? 14.702 -6.492 -40.817 1.00 44.19 485 LYS A C 1
ATOM 3848 O O . LYS A 1 485 ? 14.108 -6.482 -41.894 1.00 44.19 485 LYS A O 1
ATOM 3853 N N . GLN A 1 486 ? 14.065 -6.517 -39.645 1.00 43.50 486 GLN A N 1
ATOM 3854 C CA . GLN A 1 486 ? 12.627 -6.252 -39.492 1.00 43.50 486 GLN A CA 1
ATOM 3855 C C . GLN A 1 486 ? 12.409 -4.740 -39.290 1.00 43.50 486 GLN A C 1
ATOM 3857 O O . GLN A 1 486 ? 13.254 -4.069 -38.698 1.00 43.50 486 GLN A O 1
ATOM 3862 N N . LYS A 1 487 ? 11.326 -4.190 -39.853 1.00 45.69 487 LYS A N 1
ATOM 3863 C CA . LYS A 1 487 ? 10.976 -2.760 -39.769 1.00 45.69 487 LYS A CA 1
ATOM 3864 C C . LYS A 1 487 ? 9.933 -2.551 -38.674 1.00 45.69 487 LYS A C 1
ATOM 3866 O O . LYS A 1 487 ? 8.961 -3.302 -38.635 1.00 45.69 487 LYS A O 1
ATOM 3871 N N . ASP A 1 488 ? 10.121 -1.535 -37.840 1.00 50.88 488 ASP A N 1
ATOM 3872 C CA . ASP A 1 488 ? 9.077 -1.052 -36.933 1.00 50.88 488 ASP A CA 1
ATOM 3873 C C . ASP A 1 488 ? 8.039 -0.170 -37.662 1.00 50.88 488 ASP A C 1
ATOM 3875 O O . ASP A 1 488 ? 8.201 0.169 -38.840 1.00 50.88 488 ASP A O 1
ATOM 3879 N N . ASP A 1 489 ? 6.985 0.242 -36.947 1.00 47.06 489 ASP A N 1
ATOM 3880 C CA . ASP A 1 489 ? 5.906 1.118 -37.446 1.00 47.06 489 ASP A CA 1
ATOM 3881 C C . ASP A 1 489 ? 6.397 2.510 -37.910 1.00 47.06 489 ASP A C 1
ATOM 3883 O O . ASP A 1 489 ? 5.639 3.270 -38.512 1.00 47.06 489 ASP A O 1
ATOM 3887 N N . THR A 1 490 ? 7.661 2.862 -37.640 1.00 47.09 490 THR A N 1
ATOM 3888 C CA . THR A 1 490 ? 8.310 4.118 -38.058 1.00 47.09 490 THR A CA 1
ATOM 3889 C C . THR A 1 490 ? 9.318 3.927 -39.195 1.00 47.09 490 THR A C 1
ATOM 3891 O O . THR A 1 490 ? 9.945 4.888 -39.643 1.00 47.09 490 THR A O 1
ATOM 3894 N N . GLY A 1 491 ? 9.474 2.697 -39.693 1.00 45.28 491 GLY A N 1
ATOM 3895 C CA . GLY A 1 491 ? 10.406 2.351 -40.761 1.00 45.28 491 GLY A CA 1
ATOM 3896 C C . GLY A 1 491 ? 11.871 2.238 -40.326 1.00 45.28 491 GLY A C 1
ATOM 3897 O O . GLY A 1 491 ? 12.726 2.051 -41.197 1.00 45.28 491 GLY A O 1
ATOM 3898 N N . LYS A 1 492 ? 12.183 2.313 -39.022 1.00 46.59 492 LYS A N 1
ATOM 3899 C CA . LYS A 1 492 ? 13.537 2.095 -38.488 1.00 46.59 492 LYS A CA 1
ATOM 3900 C C . LYS A 1 492 ? 13.783 0.602 -38.251 1.00 46.59 492 LYS A C 1
ATOM 3902 O O . LYS A 1 492 ? 12.878 -0.163 -37.925 1.00 46.59 492 LYS A O 1
ATOM 3907 N N . GLN A 1 493 ? 15.016 0.170 -38.517 1.00 49.12 493 GLN A N 1
ATOM 3908 C CA . GLN A 1 493 ? 15.436 -1.233 -38.495 1.00 49.12 493 GLN A CA 1
ATOM 3909 C C . GLN A 1 493 ? 16.366 -1.470 -37.309 1.00 49.12 493 GLN A C 1
ATOM 3911 O O . GLN A 1 493 ? 17.513 -1.032 -37.355 1.00 49.12 493 GLN A O 1
ATOM 3916 N N . HIS A 1 494 ? 15.895 -2.198 -36.298 1.00 55.03 494 HIS A N 1
ATOM 3917 C CA . HIS A 1 494 ? 16.726 -2.701 -35.207 1.00 55.03 494 HIS A CA 1
ATOM 3918 C C . HIS A 1 494 ? 16.345 -4.153 -34.898 1.00 55.03 494 HIS A C 1
ATOM 3920 O O . HIS A 1 494 ? 15.163 -4.500 -34.952 1.00 55.03 494 HIS A O 1
ATOM 3926 N N . PRO A 1 495 ? 17.317 -5.025 -34.609 1.00 58.03 495 PRO A N 1
ATOM 3927 C CA . PRO A 1 495 ? 17.033 -6.392 -34.190 1.00 58.03 495 PRO A CA 1
ATOM 3928 C C . PRO A 1 495 ? 16.475 -6.401 -32.767 1.00 58.03 495 PRO A C 1
ATOM 3930 O O . PRO A 1 495 ? 17.205 -6.332 -31.785 1.00 58.03 495 PRO A O 1
ATOM 3933 N N . VAL A 1 496 ? 15.156 -6.474 -32.647 1.00 67.50 496 VAL A N 1
ATOM 3934 C CA . VAL A 1 496 ? 14.515 -6.661 -31.346 1.00 67.50 496 VAL A CA 1
ATOM 3935 C C . VAL A 1 496 ? 14.520 -8.155 -31.024 1.00 67.50 496 VAL A C 1
ATOM 3937 O O . VAL A 1 496 ? 14.114 -8.973 -31.847 1.00 67.50 496 VAL A O 1
ATOM 3940 N N . SER A 1 497 ? 14.987 -8.532 -29.832 1.00 83.12 497 SER A N 1
ATOM 3941 C CA . SER A 1 497 ? 14.944 -9.926 -29.394 1.00 83.12 497 SER A CA 1
ATOM 3942 C C . SER A 1 497 ? 13.538 -10.290 -28.922 1.00 83.12 497 SER A C 1
ATOM 3944 O O . SER A 1 497 ? 13.001 -9.651 -28.015 1.00 83.12 497 SER A O 1
ATOM 3946 N N . ASP A 1 498 ? 12.951 -11.377 -29.429 1.00 86.06 498 ASP A N 1
ATOM 3947 C CA . ASP A 1 498 ? 11.663 -11.897 -28.924 1.00 86.06 498 ASP A CA 1
ATOM 3948 C C . ASP A 1 498 ? 11.719 -12.243 -27.425 1.00 86.06 498 ASP A C 1
ATOM 3950 O O . ASP A 1 498 ? 10.711 -12.254 -26.712 1.00 86.06 498 ASP A O 1
ATOM 3954 N N . LYS A 1 499 ? 12.924 -12.537 -26.923 1.00 90.44 499 LYS A N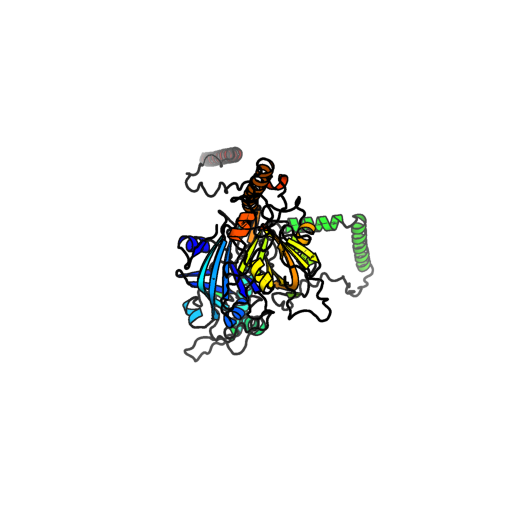 1
ATOM 3955 C CA . LYS A 1 499 ? 13.190 -12.840 -25.511 1.00 90.44 499 LYS A CA 1
ATOM 3956 C C . LYS A 1 499 ? 13.681 -11.622 -24.726 1.00 90.44 499 LYS A C 1
ATOM 3958 O O . LYS A 1 499 ? 13.863 -11.755 -23.510 1.00 90.44 499 LYS A O 1
ATOM 3963 N N . GLY A 1 500 ? 13.853 -10.490 -25.397 1.00 93.25 500 GLY A N 1
ATOM 3964 C CA . GLY A 1 500 ? 14.384 -9.237 -24.891 1.00 93.25 500 GLY A CA 1
ATOM 3965 C C . GLY A 1 500 ? 13.485 -8.495 -23.910 1.00 93.25 500 GLY A C 1
ATOM 3966 O O . GLY A 1 500 ? 12.305 -8.816 -23.723 1.00 93.25 500 GLY A O 1
ATOM 3967 N N . LEU A 1 501 ? 14.058 -7.484 -23.265 1.00 94.88 501 LEU A N 1
ATOM 3968 C CA . LEU A 1 501 ? 13.369 -6.570 -22.365 1.00 94.88 501 LEU A CA 1
ATOM 3969 C C . LEU A 1 501 ? 12.457 -5.611 -23.142 1.00 94.88 501 LEU A C 1
ATOM 3971 O O . LEU A 1 501 ? 11.314 -5.406 -22.729 1.00 94.88 501 LEU A O 1
ATOM 3975 N N . LYS A 1 502 ? 12.902 -5.101 -24.298 1.00 93.12 502 LYS A N 1
ATOM 3976 C CA . LYS A 1 502 ? 12.090 -4.196 -25.136 1.00 93.12 502 LYS A CA 1
ATOM 3977 C C . LYS A 1 502 ? 10.797 -4.880 -25.608 1.00 93.12 502 LYS A C 1
ATOM 3979 O O . LYS A 1 502 ? 9.704 -4.338 -25.424 1.00 93.12 502 LYS A O 1
ATOM 3984 N N . THR A 1 503 ? 10.885 -6.127 -26.083 1.00 93.50 503 THR A N 1
ATOM 3985 C CA . THR A 1 503 ? 9.705 -6.955 -26.416 1.00 93.50 503 THR A CA 1
ATOM 3986 C C . THR A 1 503 ? 8.835 -7.231 -25.195 1.00 93.50 503 THR A C 1
ATOM 3988 O O . THR A 1 503 ? 7.606 -7.173 -25.278 1.00 93.50 503 THR A O 1
ATOM 3991 N N . TYR A 1 504 ? 9.444 -7.502 -24.035 1.00 94.25 504 TYR A N 1
ATOM 3992 C CA . TYR A 1 504 ? 8.686 -7.700 -22.802 1.00 94.25 504 TYR A CA 1
ATOM 3993 C C . TYR A 1 504 ? 7.838 -6.465 -22.469 1.00 94.25 504 TYR A C 1
ATOM 3995 O O . TYR A 1 504 ? 6.657 -6.615 -22.155 1.00 94.25 504 TYR A O 1
ATOM 4003 N N . TRP A 1 505 ? 8.390 -5.255 -22.582 1.00 95.06 505 TRP A N 1
ATOM 4004 C CA . TRP A 1 505 ? 7.634 -4.019 -22.374 1.00 95.06 505 TRP A CA 1
ATOM 4005 C C . TRP A 1 505 ? 6.484 -3.860 -23.364 1.00 95.06 505 TRP A C 1
ATOM 4007 O O . TRP A 1 505 ? 5.359 -3.597 -22.937 1.00 95.06 505 TRP A O 1
ATOM 4017 N N . LEU A 1 506 ? 6.735 -4.089 -24.656 1.00 92.50 506 LEU A N 1
ATOM 4018 C CA . LEU A 1 506 ? 5.711 -4.008 -25.699 1.00 92.50 506 LEU A CA 1
ATOM 4019 C C . LEU A 1 506 ? 4.533 -4.960 -25.432 1.00 92.50 506 LEU A C 1
ATOM 4021 O O . LEU A 1 506 ? 3.376 -4.574 -25.576 1.00 92.50 506 LEU A O 1
ATOM 4025 N N . VAL A 1 507 ? 4.820 -6.197 -25.023 1.00 91.38 507 VAL A N 1
ATOM 4026 C CA . VAL A 1 507 ? 3.799 -7.245 -24.863 1.00 91.38 507 VAL A CA 1
ATOM 4027 C C . VAL A 1 507 ? 3.113 -7.195 -23.496 1.00 91.38 507 VAL A C 1
ATOM 4029 O O . VAL A 1 507 ? 1.943 -7.550 -23.379 1.00 91.38 507 VAL A O 1
ATOM 4032 N N . ARG A 1 508 ? 3.831 -6.814 -22.431 1.00 92.06 508 ARG A N 1
ATOM 4033 C CA . ARG A 1 508 ? 3.350 -6.945 -21.041 1.00 92.06 508 ARG A CA 1
ATOM 4034 C C . ARG A 1 508 ? 3.095 -5.625 -20.335 1.00 92.06 508 ARG A C 1
ATOM 4036 O O . ARG A 1 508 ? 2.466 -5.634 -19.282 1.00 92.06 508 ARG A O 1
ATOM 4043 N N . ASN A 1 509 ? 3.625 -4.513 -20.835 1.00 94.38 509 ASN A N 1
ATOM 4044 C CA . ASN A 1 509 ? 3.551 -3.218 -20.159 1.00 94.38 509 ASN A CA 1
ATOM 4045 C C . ASN A 1 509 ? 3.013 -2.096 -21.058 1.00 94.38 509 ASN A C 1
ATOM 4047 O O . ASN A 1 509 ? 3.053 -0.942 -20.652 1.00 94.38 509 ASN A O 1
ATOM 4051 N N . LYS A 1 510 ? 2.488 -2.397 -22.249 1.00 93.62 510 LYS A N 1
ATOM 4052 C CA . LYS A 1 510 ? 1.850 -1.389 -23.108 1.00 93.62 510 LYS A CA 1
ATOM 4053 C C . LYS A 1 510 ? 0.490 -0.926 -22.578 1.00 93.62 510 LYS A C 1
ATOM 4055 O O . LYS A 1 510 ? 0.108 0.214 -22.814 1.00 93.62 510 LYS A O 1
ATOM 4060 N N . GLU A 1 511 ? -0.216 -1.777 -21.841 1.00 93.50 511 GLU A N 1
ATOM 4061 C CA . GLU A 1 511 ? -1.571 -1.512 -21.352 1.00 93.50 511 GLU A CA 1
ATOM 4062 C C . GLU A 1 511 ? -1.749 -2.066 -19.937 1.00 93.50 511 GLU A C 1
ATOM 4064 O O . GLU A 1 511 ? -1.173 -3.104 -19.593 1.00 93.50 511 GLU A O 1
ATOM 4069 N N . SER A 1 512 ? -2.496 -1.344 -19.102 1.00 93.00 512 SER A N 1
ATOM 4070 C CA . SER A 1 512 ? -2.874 -1.796 -17.770 1.00 93.00 512 SER A CA 1
ATOM 4071 C C . SER A 1 512 ? -3.921 -2.897 -17.841 1.00 93.00 512 SER A C 1
ATOM 4073 O O . SER A 1 512 ? -4.562 -3.147 -18.858 1.00 93.00 512 SER A O 1
ATOM 4075 N N . THR A 1 513 ? -4.134 -3.537 -16.704 1.00 87.81 513 THR A N 1
ATOM 4076 C CA . THR A 1 513 ? -5.183 -4.536 -16.528 1.00 87.81 513 THR A CA 1
ATOM 4077 C C . THR A 1 513 ? -6.612 -3.999 -16.668 1.00 87.81 513 THR A C 1
ATOM 4079 O O . THR A 1 513 ? -7.519 -4.809 -16.853 1.00 87.81 513 THR A O 1
ATOM 4082 N N . ASP A 1 514 ? -6.790 -2.676 -16.608 1.00 87.81 514 ASP A N 1
ATOM 4083 C CA . ASP A 1 514 ? -8.059 -1.962 -16.817 1.00 87.81 514 ASP A CA 1
ATOM 4084 C C . ASP A 1 514 ? -8.138 -1.298 -18.208 1.00 87.81 514 ASP A C 1
ATOM 4086 O O . ASP A 1 514 ? -9.046 -0.514 -18.471 1.00 87.81 514 ASP A O 1
ATOM 4090 N N . GLY A 1 515 ? -7.186 -1.577 -19.105 1.00 91.62 515 GLY A N 1
ATOM 4091 C CA . GLY A 1 515 ? -7.188 -1.045 -20.469 1.00 91.62 515 GLY A CA 1
ATOM 4092 C C . GLY A 1 515 ? -6.568 0.346 -20.634 1.00 91.62 515 GLY A C 1
ATOM 4093 O O . GLY A 1 515 ? -6.688 0.963 -21.691 1.00 91.62 515 GLY A O 1
ATOM 4094 N N . LEU A 1 516 ? -5.909 0.876 -19.598 1.00 92.62 516 LEU A N 1
ATOM 4095 C CA . LEU A 1 516 ? -5.299 2.205 -19.650 1.00 92.62 516 LEU A CA 1
ATOM 4096 C C . LEU A 1 516 ? -3.887 2.159 -20.261 1.00 92.62 516 LEU A C 1
ATOM 4098 O O . LEU A 1 516 ? -3.141 1.211 -20.002 1.00 92.62 516 LEU A O 1
ATOM 4102 N N . PRO A 1 517 ? -3.458 3.191 -21.013 1.00 92.88 517 PRO A N 1
ATOM 4103 C CA . PRO A 1 517 ? -2.138 3.213 -21.640 1.00 92.88 517 PRO A CA 1
ATOM 4104 C C . PRO A 1 517 ? -0.994 3.124 -20.618 1.00 92.88 517 PRO A C 1
ATOM 4106 O O . PRO A 1 517 ? -0.854 3.978 -19.742 1.00 92.88 517 PRO A O 1
ATOM 4109 N N . GLY A 1 518 ? -0.154 2.101 -20.767 1.00 93.44 518 GLY A N 1
ATOM 4110 C CA . GLY A 1 518 ? 1.081 1.881 -20.018 1.00 93.44 518 GLY A CA 1
ATOM 4111 C C . GLY A 1 518 ? 2.276 2.567 -20.682 1.00 93.44 518 GLY A C 1
ATOM 4112 O O . GLY A 1 518 ? 2.166 3.726 -21.060 1.00 93.44 518 GLY A O 1
ATOM 4113 N N . ILE A 1 519 ? 3.404 1.864 -20.836 1.00 92.88 519 ILE A N 1
ATOM 4114 C CA . ILE A 1 519 ? 4.625 2.313 -21.542 1.00 92.88 519 ILE A CA 1
ATOM 4115 C C . ILE A 1 519 ? 4.316 2.691 -23.005 1.00 92.88 519 ILE A C 1
ATOM 4117 O O . ILE A 1 519 ? 3.580 1.985 -23.696 1.00 92.88 519 ILE A O 1
ATOM 4121 N N . GLN A 1 520 ? 4.914 3.778 -23.502 1.00 91.88 520 GLN A N 1
ATOM 4122 C CA . GLN A 1 520 ? 4.670 4.353 -24.833 1.00 91.88 520 GLN A CA 1
ATOM 4123 C C . GLN A 1 520 ? 5.914 4.391 -25.733 1.00 91.88 520 GLN A C 1
ATOM 4125 O O . GLN A 1 520 ? 5.776 4.202 -26.947 1.00 91.88 520 GLN A O 1
ATOM 4130 N N . THR A 1 521 ? 7.102 4.631 -25.172 1.00 91.56 521 THR A N 1
ATOM 4131 C CA . THR A 1 521 ? 8.339 4.907 -25.923 1.00 91.56 521 THR A CA 1
ATOM 4132 C C . THR A 1 521 ? 9.505 3.990 -25.560 1.00 91.56 521 THR A C 1
ATOM 4134 O O . THR A 1 521 ? 10.282 3.679 -26.456 1.00 91.56 521 THR A O 1
ATOM 4137 N N . ALA A 1 522 ? 9.610 3.481 -24.327 1.00 92.19 522 ALA A N 1
ATOM 4138 C CA . ALA A 1 522 ? 10.754 2.677 -23.869 1.00 92.19 522 ALA A CA 1
ATOM 4139 C C . ALA A 1 522 ? 11.037 1.462 -24.769 1.00 92.19 522 ALA A C 1
ATOM 4141 O O . ALA A 1 522 ? 12.183 1.177 -25.106 1.00 92.19 522 ALA A O 1
ATOM 4142 N N . TYR A 1 523 ? 9.990 0.754 -25.213 1.00 91.31 523 TYR A N 1
ATOM 4143 C CA . TYR A 1 523 ? 10.135 -0.414 -26.095 1.00 91.31 523 TYR A CA 1
ATOM 4144 C C . TYR A 1 523 ? 10.568 -0.066 -27.527 1.00 91.31 523 TYR A C 1
ATOM 4146 O O . TYR A 1 523 ? 10.923 -0.968 -28.278 1.00 91.31 523 TYR A O 1
ATOM 4154 N N . LYS A 1 524 ? 10.522 1.217 -27.910 1.00 89.62 524 LYS A N 1
ATOM 4155 C CA . LYS A 1 524 ? 10.973 1.739 -29.212 1.00 89.62 524 LYS A CA 1
ATOM 4156 C C . LYS A 1 524 ? 12.396 2.303 -29.154 1.00 89.62 524 LYS A C 1
ATOM 4158 O O . LYS A 1 524 ? 12.875 2.840 -30.148 1.00 89.62 524 LYS A O 1
ATOM 4163 N N . SER A 1 525 ? 13.038 2.256 -27.987 1.00 89.44 525 SER A N 1
ATOM 4164 C CA . SER A 1 525 ? 14.388 2.776 -27.805 1.00 89.44 525 SER A CA 1
ATOM 4165 C C . SER A 1 525 ? 15.400 2.013 -28.663 1.00 89.44 525 SER A C 1
ATOM 4167 O O . SER A 1 525 ? 15.429 0.778 -28.683 1.00 89.44 525 SER A O 1
ATOM 4169 N N . ASN A 1 526 ? 16.291 2.768 -29.304 1.00 84.69 526 ASN A N 1
ATOM 4170 C CA . ASN A 1 526 ? 17.422 2.226 -30.063 1.00 84.69 526 ASN A CA 1
ATOM 4171 C C . ASN A 1 526 ? 18.692 2.113 -29.214 1.00 84.69 526 ASN A C 1
ATOM 4173 O O . ASN A 1 526 ? 19.733 1.695 -29.715 1.00 84.69 526 ASN A O 1
ATOM 4177 N N . THR A 1 527 ? 18.614 2.494 -27.941 1.00 88.38 527 THR A N 1
ATOM 4178 C CA . THR A 1 527 ? 19.741 2.442 -27.024 1.00 88.38 527 THR A CA 1
ATOM 4179 C C . THR A 1 527 ? 20.050 0.998 -26.656 1.00 88.38 527 THR A C 1
ATOM 4181 O O . THR A 1 527 ? 19.166 0.228 -26.265 1.00 88.38 527 THR A O 1
ATOM 4184 N N . VAL A 1 528 ? 21.322 0.642 -26.818 1.00 88.31 528 VAL A N 1
ATOM 4185 C CA . VAL A 1 528 ? 21.885 -0.658 -26.449 1.00 88.31 528 VAL A CA 1
ATOM 4186 C C . VAL A 1 528 ? 22.041 -0.699 -24.933 1.00 88.31 528 VAL A C 1
ATOM 4188 O O . VAL A 1 528 ? 22.554 0.246 -24.329 1.00 88.31 528 VAL A O 1
ATOM 4191 N N . PHE A 1 529 ? 21.614 -1.788 -24.298 1.00 93.44 529 PHE A N 1
ATOM 4192 C CA . PHE A 1 529 ? 21.806 -1.950 -22.859 1.00 93.44 529 PHE A CA 1
ATOM 4193 C C . PHE A 1 529 ? 23.291 -2.115 -22.506 1.00 93.44 529 PHE A C 1
ATOM 4195 O O . PHE A 1 529 ? 24.051 -2.764 -23.224 1.00 93.44 529 PHE A O 1
ATOM 4202 N N . ASP A 1 530 ? 23.701 -1.573 -21.357 1.00 92.19 530 ASP A N 1
ATOM 4203 C CA . ASP A 1 530 ? 25.067 -1.746 -20.861 1.00 92.19 530 ASP A CA 1
ATOM 4204 C C . ASP A 1 530 ? 25.358 -3.226 -20.548 1.00 92.19 530 ASP A C 1
ATOM 4206 O O . ASP A 1 530 ? 24.765 -3.834 -19.647 1.00 92.19 530 ASP A O 1
ATOM 4210 N N . ARG A 1 531 ? 26.301 -3.805 -21.300 1.00 92.06 531 ARG A N 1
ATOM 4211 C CA . ARG A 1 531 ? 26.704 -5.207 -21.158 1.00 92.06 531 ARG A CA 1
ATOM 4212 C C . ARG A 1 531 ? 27.304 -5.504 -19.788 1.00 92.06 531 ARG A C 1
ATOM 4214 O O . ARG A 1 531 ? 27.048 -6.585 -19.276 1.00 92.06 531 ARG A O 1
ATOM 4221 N N . SER A 1 532 ? 28.057 -4.581 -19.189 1.00 91.56 532 SER A N 1
ATOM 4222 C CA . SER A 1 532 ? 28.706 -4.791 -17.889 1.00 91.56 532 SER A CA 1
ATOM 4223 C C . SER A 1 532 ? 27.691 -4.953 -16.753 1.00 91.56 532 SER A C 1
ATOM 4225 O O . SER A 1 532 ? 27.893 -5.766 -15.849 1.00 91.56 532 SER A O 1
ATOM 4227 N N . ILE A 1 533 ? 26.559 -4.247 -16.836 1.00 90.31 533 ILE A N 1
ATOM 4228 C CA . ILE A 1 533 ? 25.433 -4.373 -15.903 1.00 90.31 533 ILE A CA 1
ATOM 4229 C C . ILE A 1 533 ? 24.694 -5.693 -16.135 1.00 90.31 533 ILE A C 1
ATOM 4231 O O . ILE A 1 533 ? 24.410 -6.433 -15.187 1.00 90.31 533 ILE A O 1
ATOM 4235 N N . ALA A 1 534 ? 24.401 -6.001 -17.399 1.00 89.06 534 ALA A N 1
ATOM 4236 C CA . ALA A 1 534 ? 23.641 -7.186 -17.778 1.00 89.06 534 ALA A CA 1
ATOM 4237 C C . ALA A 1 534 ? 24.419 -8.494 -17.516 1.00 89.06 534 ALA A C 1
ATOM 4239 O O . ALA A 1 534 ? 23.823 -9.507 -17.157 1.00 89.06 534 ALA A O 1
ATOM 4240 N N . SER A 1 535 ? 25.753 -8.474 -17.622 1.00 88.88 535 SER A N 1
ATOM 4241 C CA . SER A 1 535 ? 26.626 -9.623 -17.342 1.00 88.88 535 SER A CA 1
ATOM 4242 C C . SER A 1 535 ? 27.097 -9.715 -15.888 1.00 88.88 535 SER A C 1
ATOM 4244 O O . SER A 1 535 ? 27.843 -10.634 -15.550 1.00 88.88 535 SER A O 1
ATOM 4246 N N . LYS A 1 536 ? 26.726 -8.763 -15.024 1.00 88.75 536 LYS A N 1
ATOM 4247 C CA . LYS A 1 536 ? 27.123 -8.763 -13.612 1.00 88.75 536 LYS A CA 1
ATOM 4248 C C . LYS A 1 536 ? 26.604 -10.016 -12.901 1.00 88.75 536 LYS A C 1
ATOM 4250 O O . LYS A 1 536 ? 25.446 -10.400 -13.055 1.00 88.75 536 LYS A O 1
ATOM 4255 N N . GLU A 1 537 ? 27.431 -10.613 -12.043 1.00 83.62 537 GLU A N 1
ATOM 4256 C CA . GLU A 1 537 ? 26.982 -11.691 -11.159 1.00 83.62 537 GLU A CA 1
ATOM 4257 C C . GLU A 1 537 ? 26.084 -11.140 -10.044 1.00 83.62 537 GLU A C 1
ATOM 4259 O O . GLU A 1 537 ? 26.522 -10.657 -8.997 1.00 83.62 537 GLU A O 1
ATOM 4264 N N . TRP A 1 538 ? 24.778 -11.207 -10.274 1.00 80.69 538 TRP A N 1
ATOM 4265 C CA . TRP A 1 538 ? 23.774 -10.868 -9.277 1.00 80.69 538 TRP A CA 1
ATOM 4266 C C . TRP A 1 538 ? 23.642 -12.014 -8.267 1.00 80.69 538 TRP A C 1
ATOM 4268 O O . TRP A 1 538 ? 23.354 -13.147 -8.657 1.00 80.69 538 TRP A O 1
ATOM 4278 N N . LYS A 1 539 ? 23.825 -11.728 -6.967 1.00 74.19 539 LYS A N 1
ATOM 4279 C CA . LYS A 1 539 ? 23.803 -12.725 -5.875 1.00 74.19 539 LYS A CA 1
ATOM 4280 C C . LYS A 1 539 ? 22.625 -13.700 -6.010 1.00 74.19 539 LYS A C 1
ATOM 4282 O O . LYS A 1 539 ? 21.469 -13.283 -5.977 1.00 74.19 539 LYS A O 1
ATOM 4287 N N . GLN A 1 540 ? 22.913 -14.995 -6.140 1.00 62.78 540 GLN A N 1
ATOM 4288 C CA . GLN A 1 540 ? 21.881 -16.034 -6.161 1.00 62.78 540 GLN A CA 1
ATOM 4289 C C . GLN A 1 540 ? 21.190 -16.137 -4.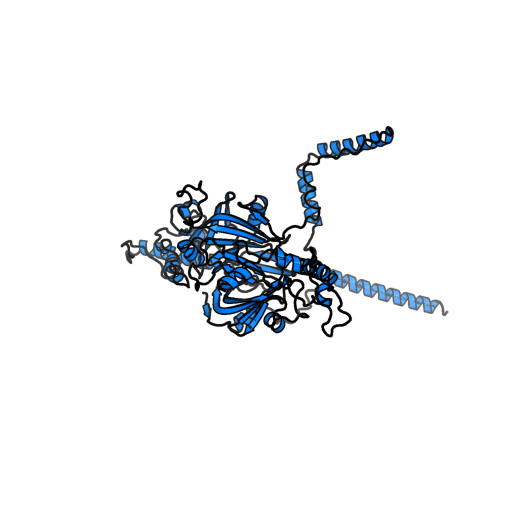799 1.00 62.78 540 GLN A C 1
ATOM 4291 O O . GLN A 1 540 ? 21.847 -16.124 -3.756 1.00 62.78 540 GLN A O 1
ATOM 4296 N N . GLU A 1 541 ? 19.860 -16.255 -4.814 1.00 62.81 541 GLU A N 1
ATOM 4297 C CA . GLU A 1 541 ? 19.105 -16.629 -3.622 1.00 62.81 541 GLU A CA 1
ATOM 4298 C C . GLU A 1 541 ? 19.568 -18.027 -3.203 1.00 62.81 541 GLU A C 1
ATOM 4300 O O . GLU A 1 541 ? 19.263 -19.015 -3.872 1.00 62.81 541 GLU A O 1
ATOM 4305 N N . LYS A 1 542 ? 20.300 -18.135 -2.092 1.00 48.09 542 LYS A N 1
ATOM 4306 C CA . LYS A 1 542 ? 20.375 -19.419 -1.401 1.00 48.09 542 LYS A CA 1
ATOM 4307 C C . LYS A 1 542 ? 19.012 -19.605 -0.733 1.00 48.09 542 LYS A C 1
ATOM 4309 O O . LYS A 1 542 ? 18.655 -18.753 0.085 1.00 48.09 542 LYS A O 1
ATOM 4314 N N . PRO A 1 543 ? 18.222 -20.641 -1.073 1.00 40.88 543 PRO A N 1
ATOM 4315 C CA . PRO A 1 543 ? 17.047 -20.950 -0.274 1.00 40.88 543 PRO A CA 1
ATOM 4316 C C . PRO A 1 543 ? 17.514 -21.098 1.179 1.00 40.88 543 PRO A C 1
ATOM 4318 O O . PRO A 1 543 ? 18.596 -21.657 1.390 1.00 40.88 543 PRO A O 1
ATOM 4321 N N . PRO A 1 544 ? 16.765 -20.590 2.174 1.00 42.19 544 PRO A N 1
ATOM 4322 C CA . PRO A 1 544 ? 17.109 -20.836 3.562 1.00 42.19 544 PRO A CA 1
ATOM 4323 C C . PRO A 1 544 ? 17.259 -22.345 3.727 1.00 42.19 544 PRO A C 1
ATOM 4325 O O . PRO A 1 544 ? 16.315 -23.099 3.471 1.00 42.19 544 PRO A O 1
ATOM 4328 N N . THR A 1 545 ? 18.455 -22.787 4.107 1.00 41.03 545 THR A N 1
ATOM 4329 C CA . THR A 1 545 ? 18.778 -24.203 4.324 1.00 41.03 545 THR A CA 1
ATOM 4330 C C . THR A 1 545 ? 17.851 -24.849 5.364 1.00 41.03 545 THR A C 1
ATOM 4332 O O . THR A 1 545 ? 17.745 -26.069 5.423 1.00 41.03 545 THR A O 1
ATOM 4335 N N . ASP A 1 546 ? 17.097 -24.032 6.103 1.00 40.25 546 ASP A N 1
ATOM 4336 C CA . ASP A 1 546 ? 16.279 -24.431 7.241 1.00 40.25 546 ASP A CA 1
ATOM 4337 C C . ASP A 1 546 ? 14.826 -24.808 6.891 1.00 40.25 546 ASP A C 1
ATOM 4339 O O . ASP A 1 546 ? 14.097 -25.276 7.761 1.00 40.25 546 ASP A O 1
ATOM 4343 N N . VAL A 1 547 ? 14.372 -24.663 5.635 1.00 40.47 547 VAL A N 1
ATOM 4344 C CA . VAL A 1 547 ? 12.959 -24.954 5.275 1.00 40.47 547 VAL A CA 1
ATOM 4345 C C . VAL A 1 547 ? 12.771 -26.315 4.583 1.00 40.47 547 VAL A C 1
ATOM 4347 O O . VAL A 1 547 ? 11.656 -26.831 4.530 1.00 40.47 547 VAL A O 1
ATOM 4350 N N . LEU A 1 548 ? 13.845 -26.964 4.114 1.00 33.28 548 LEU A N 1
ATOM 4351 C CA . LEU A 1 548 ? 13.773 -28.263 3.417 1.00 33.28 548 LEU A CA 1
ATOM 4352 C C . LEU A 1 548 ? 14.315 -29.465 4.214 1.00 33.28 548 LEU A C 1
ATOM 4354 O O . LEU A 1 548 ? 14.489 -30.537 3.640 1.00 33.28 548 LEU A O 1
ATOM 4358 N N . GLN A 1 549 ? 14.523 -29.342 5.530 1.00 31.11 549 GLN A N 1
ATOM 4359 C CA . GLN A 1 549 ? 14.952 -30.467 6.384 1.00 31.11 549 GLN A CA 1
ATOM 4360 C C . GLN A 1 549 ? 14.074 -30.726 7.619 1.00 31.11 549 GLN A C 1
ATOM 4362 O O . GLN A 1 549 ? 14.505 -31.378 8.566 1.00 31.11 549 GLN A O 1
ATOM 4367 N N . ALA A 1 550 ? 12.792 -30.353 7.601 1.00 32.31 550 ALA A N 1
ATOM 4368 C CA . ALA A 1 550 ? 11.824 -30.865 8.581 1.00 32.31 550 ALA A CA 1
ATOM 4369 C C . ALA A 1 550 ? 11.381 -32.309 8.244 1.00 32.31 550 ALA A C 1
ATOM 4371 O O . ALA A 1 550 ? 10.197 -32.592 8.090 1.00 32.31 550 ALA A O 1
ATOM 4372 N N . LYS A 1 551 ? 12.356 -33.205 8.053 1.00 35.41 551 LYS A N 1
ATOM 4373 C CA . LYS A 1 551 ? 12.254 -34.675 8.100 1.00 35.41 551 LYS A CA 1
ATOM 4374 C C . LYS A 1 551 ? 13.671 -35.264 8.086 1.00 35.41 551 LYS A C 1
ATOM 4376 O O . LYS A 1 551 ? 14.042 -36.037 7.213 1.00 35.41 551 LYS A O 1
ATOM 4381 N N . ALA A 1 552 ? 14.476 -34.875 9.065 1.00 30.25 552 ALA A N 1
ATOM 4382 C CA . ALA A 1 552 ? 15.652 -35.634 9.458 1.00 30.25 552 ALA A CA 1
ATOM 4383 C C . ALA A 1 552 ? 15.613 -35.777 10.981 1.00 30.25 552 ALA A C 1
ATOM 4385 O O . ALA A 1 552 ? 15.441 -34.799 11.707 1.00 30.25 552 ALA A O 1
ATOM 4386 N N . THR A 1 553 ? 15.672 -37.022 11.443 1.00 29.77 553 THR A N 1
ATOM 4387 C CA . THR A 1 553 ? 15.859 -37.410 12.845 1.00 29.77 553 THR A CA 1
ATOM 4388 C C . THR A 1 553 ? 16.983 -36.588 13.485 1.00 29.77 553 THR A C 1
ATOM 4390 O O . THR A 1 553 ? 18.004 -36.385 12.827 1.00 29.77 553 THR A O 1
ATOM 4393 N N . PRO A 1 554 ? 16.827 -36.105 14.732 1.00 33.00 554 PRO A N 1
ATOM 4394 C CA . PRO A 1 554 ? 17.817 -35.234 15.346 1.00 33.00 554 PRO A CA 1
ATOM 4395 C C . PRO A 1 554 ? 19.132 -35.992 15.527 1.00 33.00 554 PRO A C 1
ATOM 4397 O O . PRO A 1 554 ? 19.194 -37.013 16.211 1.00 33.00 554 PRO A O 1
ATOM 4400 N N . ASP A 1 555 ? 20.179 -35.471 14.899 1.00 34.28 555 ASP A N 1
ATOM 4401 C CA . ASP A 1 555 ? 21.545 -35.951 15.039 1.00 34.28 555 ASP A CA 1
ATOM 4402 C C . ASP A 1 555 ? 22.094 -35.416 16.375 1.00 34.28 555 ASP A C 1
ATOM 4404 O O . ASP A 1 555 ? 22.624 -34.307 16.478 1.00 34.28 555 ASP A O 1
ATOM 4408 N N . ILE A 1 556 ? 21.866 -36.189 17.441 1.00 38.19 556 ILE A N 1
ATOM 4409 C CA . ILE A 1 556 ? 22.167 -35.863 18.851 1.00 38.19 556 ILE A CA 1
ATOM 4410 C C . ILE A 1 556 ? 23.679 -35.641 19.097 1.00 38.19 556 ILE A C 1
ATOM 4412 O O . ILE A 1 556 ? 24.083 -35.116 20.133 1.00 38.19 556 ILE A O 1
ATOM 4416 N N . ALA A 1 557 ? 24.544 -35.965 18.136 1.00 35.91 557 ALA A N 1
ATOM 4417 C CA . ALA A 1 557 ? 25.991 -36.007 18.325 1.00 35.91 557 ALA A CA 1
ATOM 4418 C C . ALA A 1 557 ? 26.729 -34.651 18.245 1.00 35.91 557 ALA A C 1
ATOM 4420 O O . ALA A 1 557 ? 27.928 -34.611 18.509 1.00 35.91 557 ALA A O 1
ATOM 4421 N N . LYS A 1 558 ? 26.070 -33.532 17.902 1.00 39.59 558 LYS A N 1
ATOM 4422 C CA . LYS A 1 558 ? 26.755 -32.231 17.697 1.00 39.59 558 LYS A CA 1
ATOM 4423 C C . LYS A 1 558 ? 26.582 -31.187 18.806 1.00 39.59 558 LYS A C 1
ATOM 4425 O O . LYS A 1 558 ? 27.081 -30.077 18.657 1.00 39.59 558 LYS A O 1
ATOM 4430 N N . TRP A 1 559 ? 25.920 -31.527 19.913 1.00 35.34 559 TRP A N 1
ATOM 4431 C CA . TRP A 1 559 ? 25.605 -30.578 20.998 1.00 35.34 559 TRP A CA 1
ATOM 4432 C C . TRP A 1 559 ? 26.311 -30.845 22.331 1.00 35.34 559 TRP A C 1
ATOM 4434 O O . TRP A 1 559 ? 25.891 -30.346 23.372 1.00 35.34 559 TRP A O 1
ATOM 4444 N N . VAL A 1 560 ? 27.408 -31.600 22.317 1.00 40.25 560 VAL A N 1
ATOM 4445 C CA . VAL A 1 560 ? 28.216 -31.808 23.519 1.00 40.25 560 VAL A CA 1
ATOM 4446 C C . VAL A 1 560 ? 29.591 -31.197 23.295 1.00 40.25 560 VAL A C 1
ATOM 4448 O O . VAL A 1 560 ? 30.474 -31.807 22.700 1.00 40.25 560 VAL A O 1
ATOM 4451 N N . ASP A 1 561 ? 29.759 -29.962 23.766 1.00 47.69 561 ASP A N 1
ATOM 4452 C CA . ASP A 1 561 ? 31.077 -29.363 23.958 1.00 47.69 561 ASP A CA 1
ATOM 4453 C C . ASP A 1 561 ? 31.862 -30.259 24.931 1.00 47.69 561 ASP A C 1
ATOM 4455 O O . ASP A 1 561 ? 31.407 -30.539 26.046 1.00 47.69 561 ASP A O 1
ATOM 4459 N N . SER A 1 562 ? 33.034 -30.738 24.511 1.00 43.75 562 SER A N 1
ATOM 4460 C CA . SER A 1 562 ? 33.898 -31.635 25.285 1.00 43.75 562 SER A CA 1
ATOM 4461 C C . SER A 1 562 ? 34.199 -31.086 26.684 1.00 43.75 562 SER A C 1
ATOM 4463 O O . SER A 1 562 ? 34.420 -31.852 27.619 1.00 43.75 562 SER A O 1
ATOM 4465 N N . LYS A 1 563 ? 34.154 -29.759 26.863 1.00 40.41 563 LYS A N 1
ATOM 4466 C CA . LYS A 1 563 ? 34.353 -29.098 28.161 1.00 40.41 563 LYS A CA 1
ATOM 4467 C C . LYS A 1 563 ? 33.151 -29.236 29.100 1.00 40.41 563 LYS A C 1
ATOM 4469 O O . LYS A 1 563 ? 33.341 -29.334 30.310 1.00 40.41 563 LYS A O 1
ATOM 4474 N N . VAL A 1 564 ? 31.933 -29.305 28.562 1.00 43.44 564 VAL A N 1
ATOM 4475 C CA . VAL A 1 564 ? 30.699 -29.510 29.341 1.00 43.44 564 VAL A CA 1
ATOM 4476 C C . VAL A 1 564 ? 30.596 -30.964 29.804 1.00 43.44 564 VAL A C 1
ATOM 4478 O O . VAL A 1 564 ? 30.238 -31.212 30.954 1.00 43.44 564 VAL A O 1
ATOM 4481 N N . LEU A 1 565 ? 31.002 -31.925 28.965 1.00 40.84 565 LEU A N 1
ATOM 4482 C CA . LEU A 1 565 ? 31.052 -33.341 29.345 1.00 40.84 565 LEU A CA 1
ATOM 4483 C C . LEU A 1 565 ? 32.106 -33.607 30.431 1.00 40.84 565 LEU A C 1
ATOM 4485 O O . LEU A 1 565 ? 31.828 -34.318 31.394 1.00 40.84 565 LEU A O 1
ATOM 4489 N N . VAL A 1 566 ? 33.287 -32.987 30.327 1.00 43.69 566 VAL A N 1
ATOM 4490 C CA . VAL A 1 566 ? 34.331 -33.078 31.362 1.00 43.69 566 VAL A CA 1
ATOM 4491 C C . VAL A 1 566 ? 33.867 -32.425 32.668 1.00 43.69 566 VAL A C 1
ATOM 4493 O O . VAL A 1 566 ? 34.031 -33.021 33.729 1.00 43.69 566 VAL A O 1
ATOM 4496 N N . GLY A 1 567 ? 33.217 -31.257 32.609 1.00 37.78 567 GLY A N 1
ATOM 4497 C CA . GLY A 1 567 ? 32.644 -30.605 33.792 1.00 37.78 567 GLY A CA 1
ATOM 4498 C C . GLY A 1 567 ? 31.555 -31.439 34.478 1.00 37.78 567 GLY A C 1
ATOM 4499 O O . GLY A 1 567 ? 31.534 -31.534 35.705 1.00 37.78 567 GLY A O 1
ATOM 4500 N N . PHE A 1 568 ? 30.696 -32.105 33.700 1.00 38.84 568 PHE A N 1
ATOM 4501 C CA . PHE A 1 568 ? 29.646 -32.981 34.224 1.00 38.84 568 PHE A CA 1
ATOM 4502 C C . PHE A 1 568 ? 30.218 -34.256 34.866 1.00 38.84 568 PHE A C 1
ATOM 4504 O O . PHE A 1 568 ? 29.827 -34.610 35.975 1.00 38.84 568 PHE A O 1
ATOM 4511 N N . VAL A 1 569 ? 31.197 -34.911 34.230 1.00 44.31 569 VAL A N 1
ATOM 4512 C CA . VAL A 1 569 ? 31.844 -36.125 34.769 1.00 44.31 569 VAL A CA 1
ATOM 4513 C C . VAL A 1 569 ? 32.657 -35.820 36.032 1.00 44.31 569 VAL A C 1
ATOM 4515 O O . VAL A 1 569 ? 32.586 -36.577 37.001 1.00 44.31 569 VAL A O 1
ATOM 4518 N N . VAL A 1 570 ? 33.369 -34.689 36.071 1.00 45.09 570 VAL A N 1
ATOM 4519 C CA . VAL A 1 570 ? 34.084 -34.239 37.277 1.00 45.09 570 VAL A CA 1
ATOM 4520 C C . VAL A 1 570 ? 33.094 -33.896 38.399 1.00 45.09 570 VAL A C 1
ATOM 4522 O O . VAL A 1 570 ? 33.302 -34.311 39.537 1.00 45.09 570 VAL A O 1
ATOM 4525 N N . GLY A 1 571 ? 31.979 -33.223 38.092 1.00 33.28 571 GLY A N 1
ATOM 4526 C CA . GLY A 1 571 ? 30.927 -32.899 39.066 1.00 33.28 571 GLY A CA 1
ATOM 4527 C C . GLY A 1 571 ? 30.257 -34.133 39.682 1.00 33.28 571 GLY A C 1
ATOM 4528 O O . GLY A 1 571 ? 30.110 -34.218 40.903 1.00 33.28 571 GLY A O 1
ATOM 4529 N N . VAL A 1 572 ? 29.916 -35.133 38.865 1.00 43.91 572 VAL A N 1
ATOM 4530 C CA . VAL A 1 572 ? 29.352 -36.411 39.335 1.00 43.91 572 VAL A CA 1
ATOM 4531 C C . VAL A 1 572 ? 30.381 -37.208 40.151 1.00 43.91 572 VAL A C 1
ATOM 4533 O O . VAL A 1 572 ? 30.033 -37.756 41.198 1.00 43.91 572 VAL A O 1
ATOM 4536 N N . GLY A 1 573 ? 31.658 -37.204 39.752 1.00 38.94 573 GLY A N 1
ATOM 4537 C CA . GLY A 1 573 ? 32.741 -37.859 40.496 1.00 38.94 573 GLY A CA 1
ATOM 4538 C C . GLY A 1 573 ? 32.993 -37.248 41.879 1.00 38.94 573 GLY A C 1
ATOM 4539 O O . GLY A 1 573 ? 33.130 -37.980 42.859 1.00 38.94 573 GLY A O 1
ATOM 4540 N N . VAL A 1 574 ? 32.983 -35.915 41.987 1.00 43.25 574 VAL A N 1
ATOM 4541 C CA . VAL A 1 574 ? 33.172 -35.201 43.264 1.00 43.25 574 VAL A CA 1
ATOM 4542 C C . VAL A 1 574 ? 31.977 -35.410 44.200 1.00 43.25 574 VAL A C 1
ATOM 4544 O O . VAL A 1 574 ? 32.162 -35.617 45.399 1.00 43.25 574 VAL A O 1
ATOM 4547 N N . THR A 1 575 ? 30.757 -35.451 43.659 1.00 42.22 575 THR A N 1
ATOM 4548 C CA . THR A 1 575 ? 29.535 -35.672 44.454 1.00 42.22 575 THR A CA 1
ATOM 4549 C C . THR A 1 575 ? 29.458 -37.111 44.983 1.00 42.22 575 THR A C 1
ATOM 4551 O O . THR A 1 575 ? 29.103 -37.332 46.142 1.00 42.22 575 THR A O 1
ATOM 4554 N N . GLY A 1 576 ? 29.887 -38.094 44.182 1.00 41.31 576 GLY A N 1
ATOM 4555 C CA . GLY A 1 576 ? 30.002 -39.492 44.607 1.00 41.31 576 GLY A CA 1
ATOM 4556 C C . GLY A 1 576 ? 31.052 -39.700 45.706 1.00 41.31 576 GLY A C 1
ATOM 4557 O O . GLY A 1 576 ? 30.784 -40.383 46.696 1.00 41.31 576 GLY A O 1
ATOM 4558 N N . LEU A 1 577 ? 32.215 -39.048 45.594 1.00 42.84 577 LEU A N 1
ATOM 4559 C CA . LEU A 1 577 ? 33.278 -39.113 46.608 1.00 42.84 577 LEU A CA 1
ATOM 4560 C C . LEU A 1 577 ? 32.866 -38.470 47.942 1.00 42.84 577 LEU A C 1
ATOM 4562 O O . LEU A 1 577 ? 33.151 -39.029 49.001 1.00 42.84 577 LEU A O 1
ATOM 4566 N N . LEU A 1 578 ? 32.139 -37.349 47.898 1.00 40.16 578 LEU A N 1
ATOM 4567 C CA . LEU A 1 578 ? 31.591 -36.695 49.092 1.00 40.16 578 LEU A CA 1
ATOM 4568 C C . LEU A 1 578 ? 30.520 -37.551 49.786 1.00 40.16 578 LEU A C 1
ATOM 4570 O O . LEU A 1 578 ? 30.527 -37.638 51.012 1.00 40.16 578 LEU A O 1
ATOM 4574 N N . SER A 1 579 ? 29.670 -38.249 49.024 1.00 43.69 579 SER A N 1
ATOM 4575 C CA . SER A 1 579 ? 28.641 -39.140 49.588 1.00 43.69 579 SER A CA 1
ATOM 4576 C C . SER A 1 579 ? 29.223 -40.385 50.282 1.00 43.69 579 SER A C 1
ATOM 4578 O O . SER A 1 579 ? 28.709 -40.835 51.312 1.00 43.69 579 SER A O 1
ATOM 4580 N N . ASN A 1 580 ? 30.356 -40.899 49.787 1.00 47.94 580 ASN A N 1
ATOM 4581 C CA . ASN A 1 580 ? 31.061 -42.015 50.417 1.00 47.94 580 ASN A CA 1
ATOM 4582 C C . ASN A 1 580 ? 31.802 -41.591 51.693 1.00 47.94 580 ASN A C 1
ATOM 4584 O O . ASN A 1 580 ? 31.794 -42.348 52.665 1.00 47.94 580 ASN A O 1
ATOM 4588 N N . LEU A 1 581 ? 32.364 -40.376 51.736 1.00 45.78 581 LEU A N 1
ATOM 4589 C CA . LEU A 1 581 ? 32.990 -39.813 52.940 1.00 45.78 581 LEU A CA 1
ATOM 4590 C C . LEU A 1 581 ? 31.976 -39.592 54.072 1.00 45.78 581 LEU A C 1
ATOM 4592 O O . LEU A 1 581 ? 32.278 -39.919 55.218 1.00 45.78 581 LEU A O 1
ATOM 4596 N N . THR A 1 582 ? 30.754 -39.143 53.769 1.00 47.41 582 THR A N 1
ATOM 4597 C CA . THR A 1 582 ? 29.686 -39.038 54.781 1.00 47.41 582 THR A CA 1
ATOM 4598 C C . THR A 1 582 ? 29.273 -40.400 55.346 1.00 47.41 582 THR A C 1
ATOM 4600 O O . THR A 1 582 ? 29.083 -40.514 56.554 1.00 47.41 582 THR A O 1
ATOM 4603 N N . SER A 1 583 ? 29.243 -41.462 54.527 1.00 48.91 583 SER A N 1
ATOM 4604 C CA . SER A 1 583 ? 28.900 -42.812 55.013 1.00 48.91 583 SER A CA 1
ATOM 4605 C C . SER A 1 583 ? 29.996 -43.447 55.885 1.00 48.91 583 SER A C 1
ATOM 4607 O O . SER A 1 583 ? 29.703 -44.230 56.788 1.00 48.91 583 SER A O 1
ATOM 4609 N N . VAL A 1 584 ? 31.266 -43.093 55.648 1.00 50.12 584 VAL A N 1
ATOM 4610 C CA . VAL A 1 584 ? 32.406 -43.561 56.455 1.00 50.12 584 VAL A CA 1
ATOM 4611 C C . VAL A 1 584 ? 32.474 -42.811 57.789 1.00 50.12 584 VAL A C 1
ATOM 4613 O O . VAL A 1 584 ? 32.739 -43.429 58.818 1.00 50.12 584 VAL A O 1
ATOM 4616 N N . VAL A 1 585 ? 32.157 -41.512 57.806 1.00 50.22 585 VAL A N 1
ATOM 4617 C CA . VAL A 1 585 ? 32.084 -40.709 59.042 1.00 50.22 585 VAL A CA 1
ATOM 4618 C C . VAL A 1 585 ? 30.914 -41.139 59.937 1.00 50.22 585 VAL A C 1
ATOM 4620 O O . VAL A 1 585 ? 31.057 -41.128 61.158 1.00 50.22 585 VAL A O 1
ATOM 4623 N N . GLU A 1 586 ? 29.783 -41.574 59.374 1.00 50.59 586 GLU A N 1
ATOM 4624 C CA . GLU A 1 586 ? 28.683 -42.141 60.171 1.00 50.59 586 GLU A CA 1
ATOM 4625 C C . GLU A 1 586 ? 29.002 -43.538 60.720 1.00 50.59 586 GLU A C 1
ATOM 4627 O O . GLU A 1 586 ? 28.664 -43.830 61.866 1.00 50.59 586 GLU A O 1
ATOM 4632 N N . LYS A 1 587 ? 29.727 -44.380 59.970 1.00 49.34 587 LYS A N 1
ATOM 4633 C CA . LYS A 1 587 ? 30.157 -45.704 60.458 1.00 49.34 587 LYS A CA 1
ATOM 4634 C C . LYS A 1 587 ? 31.255 -45.639 61.524 1.00 49.34 587 LYS A C 1
ATOM 4636 O O . LYS A 1 587 ? 31.276 -46.496 62.398 1.00 49.34 587 LYS A O 1
ATOM 4641 N N . LEU A 1 588 ? 32.116 -44.619 61.503 1.00 46.16 588 LEU A N 1
ATOM 4642 C CA . LEU A 1 588 ? 33.126 -44.380 62.547 1.00 46.16 588 LEU A CA 1
ATOM 4643 C C . LEU A 1 588 ? 32.558 -43.748 63.829 1.00 46.16 588 LEU A C 1
ATOM 4645 O O . LEU A 1 588 ? 33.246 -43.742 64.839 1.00 46.16 588 LEU A O 1
ATOM 4649 N N . LYS A 1 589 ? 31.322 -43.228 63.812 1.00 45.53 589 LYS A N 1
ATOM 4650 C CA . LYS A 1 589 ? 30.607 -42.775 65.022 1.00 45.53 589 LYS A CA 1
ATOM 4651 C C . LYS A 1 589 ? 29.821 -43.892 65.724 1.00 45.53 589 LYS A C 1
ATOM 4653 O O . LYS A 1 589 ? 29.294 -43.660 66.808 1.00 45.53 589 LYS A O 1
ATOM 4658 N N . ALA A 1 590 ? 29.701 -45.060 65.091 1.00 48.31 590 ALA A N 1
ATOM 4659 C CA . ALA A 1 590 ? 29.005 -46.238 65.616 1.00 48.31 590 ALA A CA 1
ATOM 4660 C C . ALA A 1 590 ? 29.967 -47.337 66.126 1.00 48.31 590 ALA A C 1
ATOM 4662 O O . ALA A 1 590 ? 29.525 -48.444 66.435 1.00 48.31 590 ALA A O 1
ATOM 4663 N N . TRP A 1 591 ? 31.261 -47.023 66.202 1.00 41.41 591 TRP A N 1
ATOM 4664 C CA . TRP A 1 591 ? 32.314 -47.758 66.907 1.00 41.41 591 TRP A CA 1
ATOM 4665 C C . TRP A 1 591 ? 32.813 -46.865 68.040 1.00 41.41 591 TRP A C 1
ATOM 4667 O O . TRP A 1 591 ? 33.122 -47.409 69.122 1.00 41.41 591 TRP A O 1
#

pLDDT: mean 79.09, std 22.89, range [22.86, 98.81]

Foldseek 3Di:
DKDKDQWQDPVNVVVVLPAQKKKKWAWALDLPTAIDIDMFGFPPFKADPDRFKIKGQDADFQFQVQQLRLVRQQWMKMKDFDLAFFGKIKIFTFGKDKAFPPDPVQCVVANLVRDAQRRTTMIMGGGRMMMMFRNLFRFHWFFDWWQCVSSLLRLQQLVQQVVQWDAPPPDPDGIWGDPDGRCSHSLVCCVPRQQAGPRRGGGRDPNSVGGDRHDNCNSPDDGDDPDPPDDPPVVVVVVVVVVVVPDDPVNVVVVVVVVVVVVVVCVVPVDDDPPDPPPDPDPPPPDDDDPPSFKDKDQWQDPVNVVVVLPAQKKKKWAFASDSPTHIDIDIGGGHPFKADPDRFKIKGQDFDTLFQVQQLRLVRSFWMKIWDFDLDDFTKIKIFTWGLDPHPVDDDPPDDPPPSPGAWAFPPDPVQCVVAPLVRDQQRRTTMGMTGGRMMMMGRRSRHGHIGGDGTSCSSSLQRLVQLVQQLVQQVVCVVPVDFDADPVRDTGRGGCSHSLVCCVVRFQAGPVGGGGDDPNSVDPDRHDNCNSVDPGDDDDRPPPPPPPPDDDPPPPPDDVVVVVVVVVVVVVVVVVVVVVVVVVVVVVD

Radius of gyration: 30.87 Å; chains: 1; bounding box: 74×81×110 Å